Protein AF-0000000077459615 (afdb_homodimer)

Foldseek 3Di:
DWAWDQPPDPPARFGWTFGQPPVRHTHTDRCDDVSVVVVVVVVVVVVVVVNDDHDDPPPPDDDPPDPDPVVVVVVVVVCVVVLAQPWQEEEEFEALAQDDDVLLLVQLLQLLVVCLSNNHEYEYAQACHHSVVSNQVNNVVSPHAYEHEYEPVQPPCVRRNDGDHHYHYDHDPVVSLVVSVVPTQAYEYRYYDPSSVVSLVVVLVCVQQVLDWGAYEYQCAPNRCVVVLVVVVVCCVVPNDPPLSNLSYHYDNHSNVGSVVRSVDDRPDPNPDPNPPPVVVVPPPPPPPPPDD/DWAWDQPPDPPARFGWTFGQPPVRHTHTHRCDDVSVVVVVVVVVVVVVVVNDDHDDPPPPDDDPPDPDPVVVVVVVVCCVVVLAQPWQEEEEFEALAQDDDVLLLVQLLQLLVVCLSNNHEYEYAQACHHSVVSNQVNNVVSPHAYEHEYEPVQPPCVRRNDGDHHYHYDHDPVVSLVVSVVPTQAYEYRYYDPSSVVSLVVVLVCVQQVLDWGAYEYQCAPNRCVVVLVVVVVCCVVPNDPPLSNLSYHYDNHSNVGSVVRSVDDRPDPNPDPNPPPVVVVPPPPPPPPPDD

Structure (mmCIF, N/CA/C/O backbone):
data_AF-0000000077459615-model_v1
#
loop_
_entity.id
_entity.type
_entity.pdbx_description
1 polymer "Cytokinin riboside 5'-monophosphate phosphoribohydrolase"
#
loop_
_atom_site.group_PDB
_atom_site.id
_atom_site.type_symbol
_atom_site.label_atom_id
_atom_site.label_alt_id
_atom_site.label_comp_id
_atom_site.label_asym_id
_atom_site.label_entity_id
_atom_site.label_seq_id
_atom_site.pdbx_PDB_ins_code
_atom_site.Cartn_x
_atom_site.Cartn_y
_atom_site.Cartn_z
_atom_site.occupancy
_atom_site.B_iso_or_equiv
_atom_site.auth_seq_id
_atom_site.auth_comp_id
_atom_site.auth_asym_id
_atom_site.auth_atom_id
_atom_site.pdbx_PDB_model_num
ATOM 1 N N . MET A 1 1 ? 22.766 -2.957 -26.25 1 25.36 1 MET A N 1
ATOM 2 C CA . MET A 1 1 ? 22.641 -2.43 -27.594 1 25.36 1 MET A CA 1
ATOM 3 C C . MET A 1 1 ? 21.188 -2.314 -28.016 1 25.36 1 MET A C 1
ATOM 5 O O . MET A 1 1 ? 20.453 -3.305 -28.016 1 25.36 1 MET A O 1
ATOM 9 N N . CYS A 1 2 ? 20.562 -1.25 -27.516 1 27.12 2 CYS A N 1
ATOM 10 C CA . CYS A 1 2 ? 19.141 -1.036 -27.734 1 27.12 2 CYS A CA 1
ATOM 11 C C . CYS A 1 2 ? 18.859 -0.557 -29.156 1 27.12 2 CYS A C 1
ATOM 13 O O . CYS A 1 2 ? 19.5 0.385 -29.625 1 27.12 2 CYS A O 1
ATOM 15 N N . LEU A 1 3 ? 18.531 -1.575 -29.953 1 28.58 3 LEU A N 1
ATOM 16 C CA . LEU A 1 3 ? 18.156 -1.185 -31.297 1 28.58 3 LEU A CA 1
ATOM 17 C C . LEU A 1 3 ? 16.719 -0.682 -31.328 1 28.58 3 LEU A C 1
ATOM 19 O O . LEU A 1 3 ? 15.82 -1.307 -30.766 1 28.58 3 LEU A O 1
ATOM 23 N N . LEU A 1 4 ? 16.609 0.563 -31.406 1 30.27 4 LEU A N 1
ATOM 24 C CA . LEU A 1 4 ? 15.328 1.236 -31.531 1 30.27 4 LEU A CA 1
ATOM 25 C C . LEU A 1 4 ? 14.812 1.149 -32.969 1 30.27 4 LEU A C 1
ATOM 27 O O . LEU A 1 4 ? 15.555 1.437 -33.906 1 30.27 4 LEU A O 1
ATOM 31 N N . PHE A 1 5 ? 13.859 0.229 -33.031 1 29.45 5 PHE A N 1
ATOM 32 C CA . PHE A 1 5 ? 13.266 0.168 -34.375 1 29.45 5 PHE A CA 1
ATOM 33 C C . PHE A 1 5 ? 12.023 1.056 -34.438 1 29.45 5 PHE A C 1
ATOM 35 O O . PHE A 1 5 ? 11.172 1.014 -33.562 1 29.45 5 PHE A O 1
ATOM 42 N N . LEU A 1 6 ? 12.281 2.205 -34.969 1 30 6 LEU A N 1
ATOM 43 C CA . LEU A 1 6 ? 11.141 3.061 -35.281 1 30 6 LEU A CA 1
ATOM 44 C C . LEU A 1 6 ? 10.383 2.545 -36.5 1 30 6 LEU A C 1
ATOM 46 O O . LEU A 1 6 ? 10.961 2.391 -37.594 1 30 6 LEU A O 1
ATOM 50 N N . LEU A 1 7 ? 9.43 1.694 -36.125 1 28.67 7 LEU A N 1
ATOM 51 C CA . LEU A 1 7 ? 8.609 1.312 -37.281 1 28.67 7 LEU A CA 1
ATOM 52 C C . LEU A 1 7 ? 7.625 2.418 -37.625 1 28.67 7 LEU A C 1
ATOM 54 O O . LEU A 1 7 ? 6.914 2.926 -36.781 1 28.67 7 LEU A O 1
ATOM 58 N N . HIS A 1 8 ? 8.023 3.318 -38.531 1 30.02 8 HIS A N 1
ATOM 59 C CA . HIS A 1 8 ? 7.172 4.316 -39.156 1 30.02 8 HIS A CA 1
ATOM 60 C C . HIS A 1 8 ? 6.086 3.658 -40 1 30.02 8 HIS A C 1
ATOM 62 O O . HIS A 1 8 ? 6.383 3.035 -41.031 1 30.02 8 HIS A O 1
ATOM 68 N N . GLN A 1 9 ? 5.207 2.832 -39.375 1 28.41 9 GLN A N 1
ATOM 69 C CA . GLN A 1 9 ? 4.172 2.586 -40.375 1 28.41 9 GLN A CA 1
ATOM 70 C C . GLN A 1 9 ? 3.355 3.848 -40.625 1 28.41 9 GLN A C 1
ATOM 72 O O . GLN A 1 9 ? 3.322 4.762 -39.812 1 28.41 9 GLN A O 1
ATOM 77 N N . GLU A 1 10 ? 2.678 4.043 -41.75 1 36.69 10 GLU A N 1
ATOM 78 C CA . GLU A 1 10 ? 1.932 5.195 -42.25 1 36.69 10 GLU A CA 1
ATOM 79 C C . GLU A 1 10 ? 1.209 5.914 -41.125 1 36.69 10 GLU A C 1
ATOM 81 O O . GLU A 1 10 ? 1.231 7.145 -41.062 1 36.69 10 GLU A O 1
ATOM 86 N N . HIS A 1 11 ? -0.019 5.535 -40.656 1 37.09 11 HIS A N 1
ATOM 87 C CA . HIS A 1 11 ? -0.993 6.324 -39.906 1 37.09 11 HIS A CA 1
ATOM 88 C C . HIS A 1 11 ? -0.69 6.305 -38.406 1 37.09 11 HIS A C 1
ATOM 90 O O . HIS A 1 11 ? -1.256 7.094 -37.656 1 37.09 11 HIS A O 1
ATOM 96 N N . HIS A 1 12 ? -0.341 5.164 -37.781 1 33.78 12 HIS A N 1
ATOM 97 C CA . HIS A 1 12 ? -0.216 5.09 -36.344 1 33.78 12 HIS A CA 1
ATOM 98 C C . HIS A 1 12 ? 1.235 4.879 -35.906 1 33.78 12 HIS A C 1
ATOM 100 O O . HIS A 1 12 ? 1.925 4.02 -36.469 1 33.78 12 HIS A O 1
ATOM 106 N N . HIS A 1 13 ? 2.018 5.938 -35.625 1 31.97 13 HIS A N 1
ATOM 107 C CA . HIS A 1 13 ? 3.41 5.938 -35.188 1 31.97 13 HIS A CA 1
ATOM 108 C C . HIS A 1 13 ? 3.588 5.148 -33.906 1 31.97 13 HIS A C 1
ATOM 110 O O . HIS A 1 13 ? 2.953 5.453 -32.875 1 31.97 13 HIS A O 1
ATOM 116 N N . GLN A 1 14 ? 3.617 3.85 -34 1 33.97 14 GLN A N 1
ATOM 117 C CA . GLN A 1 14 ? 3.918 3.09 -32.781 1 33.97 14 GLN A CA 1
ATOM 118 C C . GLN A 1 14 ? 5.426 2.977 -32.562 1 33.97 14 GLN A C 1
ATOM 120 O O . GLN A 1 14 ? 6.176 2.732 -33.531 1 33.97 14 GLN A O 1
ATOM 125 N N . LEU A 1 15 ? 6.047 3.684 -31.766 1 34.78 15 LEU A N 1
ATOM 126 C CA . LEU A 1 15 ? 7.453 3.555 -31.391 1 34.78 15 LEU A CA 1
ATOM 127 C C . LEU A 1 15 ? 7.699 2.256 -30.641 1 34.78 15 LEU A C 1
ATOM 129 O O . LEU A 1 15 ? 7.047 1.992 -29.625 1 34.78 15 LEU A O 1
ATOM 133 N N . LEU A 1 16 ? 8.289 1.343 -31.391 1 34.25 16 LEU A N 1
ATOM 134 C CA . LEU A 1 16 ? 8.758 0.092 -30.812 1 34.25 16 LEU A CA 1
ATOM 135 C C . LEU A 1 16 ? 10.227 0.188 -30.422 1 34.25 16 LEU A C 1
ATOM 137 O O . LEU A 1 16 ? 11.062 0.61 -31.234 1 34.25 16 LEU A O 1
ATOM 141 N N . ILE A 1 17 ? 10.547 0.261 -29.297 1 37.81 17 ILE A N 1
ATOM 142 C CA . ILE A 1 17 ? 11.93 0.19 -28.828 1 37.81 17 ILE A CA 1
ATOM 143 C C . ILE A 1 17 ? 12.359 -1.271 -28.703 1 37.81 17 ILE A C 1
ATOM 145 O O . ILE A 1 17 ? 11.727 -2.047 -27.969 1 37.81 17 ILE A O 1
ATOM 149 N N . VAL A 1 18 ? 13.141 -1.735 -29.672 1 37.69 18 VAL A N 1
ATOM 150 C CA . VAL A 1 18 ? 13.719 -3.076 -29.641 1 37.69 18 VAL A CA 1
ATOM 151 C C . VAL A 1 18 ? 15.086 -3.039 -28.969 1 37.69 18 VAL A C 1
ATOM 153 O O . VAL A 1 18 ? 15.93 -2.199 -29.312 1 37.69 18 VAL A O 1
ATOM 156 N N . TYR A 1 19 ? 15.195 -3.471 -27.812 1 35.59 19 TYR A N 1
ATOM 157 C CA . TYR A 1 19 ? 16.5 -3.508 -27.156 1 35.59 19 TYR A CA 1
ATOM 158 C C . TYR A 1 19 ? 17 -4.941 -27.016 1 35.59 19 TYR A C 1
ATOM 160 O O . TYR A 1 19 ? 16.203 -5.883 -26.984 1 35.59 19 TYR A O 1
ATOM 168 N N . ARG A 1 20 ? 18.219 -5.121 -27.422 1 36.84 20 ARG A N 1
ATOM 169 C CA . ARG A 1 20 ? 18.938 -6.371 -27.172 1 36.84 20 ARG A CA 1
ATOM 170 C C . ARG A 1 20 ? 19.391 -6.465 -25.719 1 36.84 20 ARG A C 1
ATOM 172 O O . ARG A 1 20 ? 20.062 -5.566 -25.219 1 36.84 20 ARG A O 1
ATOM 179 N N . ASN A 1 21 ? 18.797 -7.383 -24.969 1 33.22 21 ASN A N 1
ATOM 180 C CA . ASN A 1 21 ? 19.219 -7.543 -23.578 1 33.22 21 ASN A CA 1
ATOM 181 C C . ASN A 1 21 ? 20.578 -8.219 -23.484 1 33.22 21 ASN A C 1
ATOM 183 O O . ASN A 1 21 ? 21.125 -8.664 -24.484 1 33.22 21 ASN A O 1
ATOM 187 N N . SER A 1 22 ? 21.078 -8.094 -22.312 1 36.94 22 SER A N 1
ATOM 188 C CA . SER A 1 22 ? 22.406 -8.672 -22.109 1 36.94 22 SER A CA 1
ATOM 189 C C . SER A 1 22 ? 22.484 -10.078 -22.688 1 36.94 22 SER A C 1
ATOM 191 O O . SER A 1 22 ? 23.578 -10.586 -22.953 1 36.94 22 SER A O 1
ATOM 193 N N . CYS A 1 23 ? 21.344 -10.648 -22.828 1 36.72 23 CYS A N 1
ATOM 194 C CA . CYS A 1 23 ? 21.391 -12.023 -23.312 1 36.72 23 CYS A CA 1
ATOM 195 C C . CYS A 1 23 ? 21.312 -12.078 -24.828 1 36.72 23 CYS A C 1
ATOM 197 O O . CYS A 1 23 ? 21.219 -13.156 -25.422 1 36.72 23 CYS A O 1
ATOM 199 N N . GLY A 1 24 ? 21.391 -11.047 -25.547 1 37.81 24 GLY A N 1
ATOM 200 C CA . GLY A 1 24 ? 21.484 -11.039 -27 1 37.81 24 GLY A CA 1
ATOM 201 C C . GLY A 1 24 ? 20.125 -11.078 -27.672 1 37.81 24 GLY A C 1
ATOM 202 O O . GLY A 1 24 ? 20.047 -11.227 -28.891 1 37.81 24 GLY A O 1
ATOM 203 N N . VAL A 1 25 ? 18.984 -11.273 -26.875 1 33.25 25 VAL A N 1
ATOM 204 C CA . VAL A 1 25 ? 17.672 -11.383 -27.469 1 33.25 25 VAL A CA 1
ATOM 205 C C . VAL A 1 25 ? 17.078 -9.992 -27.672 1 33.25 25 VAL A C 1
ATOM 207 O O . VAL A 1 25 ? 17.188 -9.125 -26.812 1 33.25 25 VAL A O 1
ATOM 210 N N . PHE A 1 26 ? 16.609 -9.656 -28.859 1 33.91 26 PHE A N 1
ATOM 211 C CA . PHE A 1 26 ? 16.016 -8.383 -29.25 1 33.91 26 PHE A CA 1
ATOM 212 C C . PHE A 1 26 ? 14.586 -8.273 -28.75 1 33.91 26 PHE A C 1
ATOM 214 O O . PHE A 1 26 ? 13.805 -9.227 -28.891 1 33.91 26 PHE A O 1
ATOM 221 N N . ALA A 1 27 ? 14.219 -7.621 -27.641 1 33.69 27 ALA A N 1
ATOM 222 C CA . ALA A 1 27 ? 12.844 -7.375 -27.203 1 33.69 27 ALA A CA 1
ATOM 223 C C . ALA A 1 27 ? 12.359 -6.008 -27.656 1 33.69 27 ALA A C 1
ATOM 225 O O . ALA A 1 27 ? 13.156 -5.082 -27.828 1 33.69 27 ALA A O 1
ATOM 226 N N . ALA A 1 28 ? 11.242 -5.918 -28.391 1 34.81 28 ALA A N 1
ATOM 227 C CA . ALA A 1 28 ? 10.633 -4.688 -28.891 1 34.81 28 ALA A CA 1
ATOM 228 C C . ALA A 1 28 ? 9.523 -4.211 -27.953 1 34.81 28 ALA A C 1
ATOM 230 O O . ALA A 1 28 ? 8.719 -5.016 -27.469 1 34.81 28 ALA A O 1
ATOM 231 N N . VAL A 1 29 ? 9.734 -3.143 -27.234 1 33.75 29 VAL A N 1
ATOM 232 C CA . VAL A 1 29 ? 8.688 -2.582 -26.375 1 33.75 29 VAL A CA 1
ATOM 233 C C . VAL A 1 29 ? 7.988 -1.439 -27.109 1 33.75 29 VAL A C 1
ATOM 235 O O . VAL A 1 29 ? 8.641 -0.593 -27.734 1 33.75 29 VAL A O 1
ATOM 238 N N . ASP A 1 30 ? 6.773 -1.504 -27.281 1 38.06 30 ASP A N 1
ATOM 239 C CA . ASP A 1 30 ? 5.914 -0.45 -27.797 1 38.06 30 ASP A CA 1
ATOM 240 C C . ASP A 1 30 ? 5.703 0.656 -26.766 1 38.06 30 ASP A C 1
ATOM 242 O O . ASP A 1 30 ? 5.191 0.406 -25.672 1 38.06 30 ASP A O 1
ATOM 246 N N . CYS A 1 31 ? 6.594 1.674 -26.828 1 37.09 31 CYS A N 1
ATOM 247 C CA . CYS A 1 31 ? 6.559 2.723 -25.812 1 37.09 31 CYS A CA 1
ATOM 248 C C . CYS A 1 31 ? 5.426 3.707 -26.078 1 37.09 31 CYS A C 1
ATOM 250 O O . CYS A 1 31 ? 5.363 4.77 -25.469 1 37.09 31 CYS A O 1
ATOM 252 N N . GLY A 1 32 ? 4.379 3.297 -26.5 1 37.31 32 GLY A N 1
ATOM 253 C CA . GLY A 1 32 ? 3.242 4.172 -26.734 1 37.31 32 GLY A CA 1
ATOM 254 C C . GLY A 1 32 ? 3.639 5.543 -27.25 1 37.31 32 GLY A C 1
ATOM 255 O O . GLY A 1 32 ? 4.812 5.914 -27.203 1 37.31 32 GLY A O 1
ATOM 256 N N . GLU A 1 33 ? 2.68 6.305 -27.828 1 39.38 33 GLU A N 1
ATOM 257 C CA . GLU A 1 33 ? 2.865 7.535 -28.594 1 39.38 33 GLU A CA 1
ATOM 258 C C . GLU A 1 33 ? 3.477 8.633 -27.734 1 39.38 33 GLU A C 1
ATOM 260 O O . GLU A 1 33 ? 4.371 9.359 -28.172 1 39.38 33 GLU A O 1
ATOM 265 N N . VAL A 1 34 ? 2.891 8.797 -26.641 1 36.78 34 VAL A N 1
ATOM 266 C CA . VAL A 1 34 ? 3.258 9.969 -25.859 1 36.78 34 VAL A CA 1
ATOM 267 C C . VAL A 1 34 ? 4.668 9.797 -25.297 1 36.78 34 VAL A C 1
ATOM 269 O O . VAL A 1 34 ? 5.477 10.727 -25.328 1 36.78 34 VAL A O 1
ATOM 272 N N . ALA A 1 35 ? 4.965 8.609 -24.812 1 34.38 35 ALA A N 1
ATOM 273 C CA . ALA A 1 35 ? 6.305 8.352 -24.297 1 34.38 35 ALA A CA 1
ATOM 274 C C . ALA A 1 35 ? 7.348 8.438 -25.406 1 34.38 35 ALA A C 1
ATOM 276 O O . ALA A 1 35 ? 8.477 8.883 -25.172 1 34.38 35 ALA A O 1
ATOM 277 N N . ALA A 1 36 ? 6.91 8.266 -26.578 1 34.94 36 ALA A N 1
ATOM 278 C CA . ALA A 1 36 ? 7.809 8.297 -27.719 1 34.94 36 ALA A CA 1
ATOM 279 C C . ALA A 1 36 ? 8.383 9.695 -27.938 1 34.94 36 ALA A C 1
ATOM 281 O O . ALA A 1 36 ? 9.57 9.852 -28.234 1 34.94 36 ALA A O 1
ATOM 282 N N . ARG A 1 37 ? 7.57 10.617 -27.609 1 37.97 37 ARG A N 1
ATOM 283 C CA . ARG A 1 37 ? 8.023 11.977 -27.906 1 37.97 37 ARG A CA 1
ATOM 284 C C . ARG A 1 37 ? 9.117 12.414 -26.938 1 37.97 37 ARG A C 1
ATOM 286 O O . ARG A 1 37 ? 10.102 13.031 -27.359 1 37.97 37 ARG A O 1
ATOM 293 N N . HIS A 1 38 ? 8.789 12.195 -25.656 1 35.91 38 HIS A N 1
ATOM 294 C CA . HIS A 1 38 ? 9.742 12.688 -24.672 1 35.91 38 HIS A CA 1
ATOM 295 C C . HIS A 1 38 ? 11.078 11.953 -24.781 1 35.91 38 HIS A C 1
ATOM 297 O O . HIS A 1 38 ? 12.141 12.57 -24.688 1 35.91 38 HIS A O 1
ATOM 303 N N . TYR A 1 39 ? 10.914 10.641 -25.094 1 36.03 39 TYR A N 1
ATOM 304 C CA . TYR A 1 39 ? 12.148 9.875 -25.219 1 36.03 39 TYR A CA 1
ATOM 305 C C . TYR A 1 39 ? 12.906 10.266 -26.484 1 36.03 39 TYR A C 1
ATOM 307 O O . TYR A 1 39 ? 14.141 10.234 -26.5 1 36.03 39 TYR A O 1
ATOM 315 N N . LEU A 1 40 ? 12.133 10.836 -27.375 1 38.28 40 LEU A N 1
ATOM 316 C CA . LEU A 1 40 ? 12.805 11.258 -28.609 1 38.28 40 LEU A CA 1
ATOM 317 C C . LEU A 1 40 ? 13.797 12.375 -28.328 1 38.28 40 LEU A C 1
ATOM 319 O O . LEU A 1 40 ? 14.914 12.367 -28.844 1 38.28 40 LEU A O 1
ATOM 323 N N . THR A 1 41 ? 13.328 13.219 -27.469 1 40.38 41 THR A N 1
ATOM 324 C CA . THR A 1 41 ? 14.211 14.352 -27.25 1 40.38 41 THR A CA 1
ATOM 325 C C . THR A 1 41 ? 15.5 13.906 -26.547 1 40.38 41 THR A C 1
ATOM 327 O O . THR A 1 41 ? 16.594 14.352 -26.906 1 40.38 41 THR A O 1
ATOM 330 N N . HIS A 1 42 ? 15.273 13 -25.609 1 37.19 42 HIS A N 1
ATOM 331 C CA . HIS A 1 42 ? 16.453 12.531 -24.891 1 37.19 42 HIS A CA 1
ATOM 332 C C . HIS A 1 42 ? 17.328 11.664 -25.781 1 37.19 42 HIS A C 1
ATOM 334 O O . HIS A 1 42 ? 18.562 11.742 -25.719 1 37.19 42 HIS A O 1
ATOM 340 N N . LEU A 1 43 ? 16.672 10.953 -26.625 1 36.91 43 LEU A N 1
ATOM 341 C CA . LEU A 1 43 ? 17.391 10.094 -27.562 1 36.91 43 LEU A CA 1
ATOM 342 C C . LEU A 1 43 ? 18.141 10.93 -28.594 1 36.91 43 LEU A C 1
ATOM 344 O O . LEU A 1 43 ? 19.281 10.617 -28.938 1 36.91 43 LEU A O 1
ATOM 348 N N . LEU A 1 44 ? 17.516 11.969 -28.969 1 42.62 44 LEU A N 1
ATOM 349 C CA . LEU A 1 44 ? 18.188 12.875 -29.891 1 42.62 44 LEU A CA 1
ATOM 350 C C . LEU A 1 44 ? 19.453 13.453 -29.25 1 42.62 44 LEU A C 1
ATOM 352 O O . LEU A 1 44 ? 20.484 13.57 -29.922 1 42.62 44 LEU A O 1
ATOM 356 N N . TRP A 1 45 ? 19.312 13.703 -27.938 1 41.69 45 TRP A N 1
ATOM 357 C CA . TRP A 1 45 ? 20.484 14.242 -27.234 1 41.69 45 TRP A CA 1
ATOM 358 C C . TRP A 1 45 ? 21.594 13.195 -27.141 1 41.69 45 TRP A C 1
ATOM 360 O O . TRP A 1 45 ? 22.766 13.5 -27.375 1 41.69 45 TRP A O 1
ATOM 370 N N . GLN A 1 46 ? 21.188 11.906 -26.922 1 37.22 46 GLN A N 1
ATOM 371 C CA . GLN A 1 46 ? 22.188 10.852 -26.828 1 37.22 46 GLN A CA 1
ATOM 372 C C . GLN A 1 46 ? 22.75 10.516 -28.203 1 37.22 46 GLN A C 1
ATOM 374 O O . GLN A 1 46 ? 23.938 10.18 -28.328 1 37.22 46 GLN A O 1
ATOM 379 N N . TRP A 1 47 ? 21.953 10.688 -29.234 1 43.12 47 TRP A N 1
ATOM 380 C CA . TRP A 1 47 ? 22.375 10.508 -30.609 1 43.12 47 TRP A CA 1
ATOM 381 C C . TRP A 1 47 ? 23.453 11.531 -30.984 1 43.12 47 TRP A C 1
ATOM 383 O O . TRP A 1 47 ? 24.453 11.18 -31.609 1 43.12 47 TRP A O 1
ATOM 393 N N . GLN A 1 48 ? 23.188 12.695 -30.516 1 46.44 48 GLN A N 1
ATOM 394 C CA . GLN A 1 48 ? 24.172 13.734 -30.781 1 46.44 48 GLN A CA 1
ATOM 395 C C . GLN A 1 48 ? 25.5 13.43 -30.109 1 46.44 48 GLN A C 1
ATOM 397 O O . GLN A 1 48 ? 26.562 13.805 -30.609 1 46.44 48 GLN A O 1
ATOM 402 N N . LEU A 1 49 ? 25.297 12.648 -28.922 1 44.88 49 LEU A N 1
ATOM 403 C CA . LEU A 1 49 ? 26.531 12.375 -28.188 1 44.88 49 LEU A CA 1
ATOM 404 C C . LEU A 1 49 ? 27.203 11.102 -28.703 1 44.88 49 LEU A C 1
ATOM 406 O O . LEU A 1 49 ? 28.203 10.656 -28.156 1 44.88 49 LEU A O 1
ATOM 410 N N . GLY A 1 50 ? 26.719 10.383 -29.828 1 39.56 50 GLY A N 1
ATOM 411 C CA . GLY A 1 50 ? 27.359 9.273 -30.516 1 39.56 50 GLY A CA 1
ATOM 412 C C . GLY A 1 50 ? 27.047 7.922 -29.906 1 39.56 50 GLY A C 1
ATOM 413 O O . GLY A 1 50 ? 27.75 6.945 -30.141 1 39.56 50 GLY A O 1
ATOM 414 N N . ARG A 1 51 ? 26.203 7.836 -28.938 1 37.25 51 ARG A N 1
ATOM 415 C CA . ARG A 1 51 ? 26.031 6.613 -28.156 1 37.25 51 ARG A CA 1
ATOM 416 C C . ARG A 1 51 ? 24.875 5.777 -28.688 1 37.25 51 ARG A C 1
ATOM 418 O O . ARG A 1 51 ? 24.609 4.68 -28.203 1 37.25 51 ARG A O 1
ATOM 425 N N . VAL A 1 52 ? 24.031 6.25 -29.562 1 34.44 52 VAL A N 1
ATOM 426 C CA . VAL A 1 52 ? 22.938 5.504 -30.172 1 34.44 52 VAL A CA 1
ATOM 427 C C . VAL A 1 52 ? 23.109 5.488 -31.688 1 34.44 52 VAL A C 1
ATOM 429 O O . VAL A 1 52 ? 23.484 6.5 -32.281 1 34.44 52 VAL A O 1
ATOM 432 N N . TRP A 1 53 ? 23.375 4.215 -32.281 1 29.59 53 TRP A N 1
ATOM 433 C CA . TRP A 1 53 ? 23.531 4.059 -33.75 1 29.59 53 TRP A CA 1
ATOM 434 C C . TRP A 1 53 ? 22.203 3.713 -34.375 1 29.59 53 TRP A C 1
ATOM 436 O O . TRP A 1 53 ? 21.375 3.002 -33.812 1 29.59 53 TRP A O 1
ATOM 446 N N . LEU A 1 54 ? 21.703 4.52 -35.188 1 29.34 54 LEU A N 1
ATOM 447 C CA . LEU A 1 54 ? 20.5 4.367 -36 1 29.34 54 LEU A CA 1
ATOM 448 C C . LEU A 1 54 ? 20.734 3.389 -37.125 1 29.34 54 LEU A C 1
ATOM 450 O O . LEU A 1 54 ? 21.688 3.535 -37.906 1 29.34 54 LEU A O 1
ATOM 454 N N . LEU A 1 55 ? 20.5 2.076 -36.875 1 28.14 55 LEU A N 1
ATOM 455 C CA . LEU A 1 55 ? 20.641 1.173 -38.031 1 28.14 55 LEU A CA 1
ATOM 456 C C . LEU A 1 55 ? 19.438 1.287 -38.938 1 28.14 55 LEU A C 1
ATOM 458 O O . LEU A 1 55 ? 18.328 1.569 -38.5 1 28.14 55 LEU A O 1
ATOM 462 N N . PRO A 1 56 ? 19.703 1.413 -40.219 1 26.3 56 PRO A N 1
ATOM 463 C CA . PRO A 1 56 ? 18.719 1.526 -41.281 1 26.3 56 PRO A CA 1
ATOM 464 C C . PRO A 1 56 ? 17.797 0.314 -41.375 1 26.3 56 PRO A C 1
ATOM 466 O O . PRO A 1 56 ? 18.156 -0.773 -40.938 1 26.3 56 PRO A O 1
ATOM 469 N N . ALA A 1 57 ? 16.531 0.428 -41.625 1 26.61 57 ALA A N 1
ATOM 470 C CA . ALA A 1 57 ? 15.336 -0.4 -41.781 1 26.61 57 ALA A CA 1
ATOM 471 C C . ALA A 1 57 ? 15.57 -1.519 -42.781 1 26.61 57 ALA A C 1
ATOM 473 O O . ALA A 1 57 ? 14.664 -2.312 -43.062 1 26.61 57 ALA A O 1
ATOM 474 N N . ASP A 1 58 ? 16.594 -1.68 -43.531 1 26.36 58 ASP A N 1
ATOM 475 C CA . ASP A 1 58 ? 16.484 -2.656 -44.594 1 26.36 58 ASP A CA 1
ATOM 476 C C . ASP A 1 58 ? 16.578 -4.082 -44.062 1 26.36 58 ASP A C 1
ATOM 478 O O . ASP A 1 58 ? 17.547 -4.789 -44.312 1 26.36 58 ASP A O 1
ATOM 482 N N . ILE A 1 59 ? 16.219 -4.465 -42.844 1 23.94 59 ILE A N 1
ATOM 483 C CA . ILE A 1 59 ? 16.406 -5.855 -42.438 1 23.94 59 ILE A CA 1
ATOM 484 C C . ILE A 1 59 ? 15.43 -6.75 -43.188 1 23.94 59 ILE A C 1
ATOM 486 O O . ILE A 1 59 ? 14.273 -6.883 -42.781 1 23.94 59 ILE A O 1
ATOM 490 N N . LYS A 1 60 ? 15.273 -6.582 -44.562 1 24.86 60 LYS A N 1
ATOM 491 C CA . LYS A 1 60 ? 14.438 -7.488 -45.375 1 24.86 60 LYS A CA 1
ATOM 492 C C . LYS A 1 60 ? 14.719 -8.945 -45 1 24.86 60 LYS A C 1
ATOM 494 O O . LYS A 1 60 ? 13.789 -9.711 -44.719 1 24.86 60 LYS A O 1
ATOM 499 N N . GLU A 1 61 ? 15.445 -9.789 -45.812 1 23.52 61 GLU A N 1
ATOM 500 C CA . GLU A 1 61 ? 15.43 -11.156 -46.344 1 23.52 61 GLU A CA 1
ATOM 501 C C . GLU A 1 61 ? 16.141 -12.109 -45.375 1 23.52 61 GLU A C 1
ATOM 503 O O . GLU A 1 61 ? 16.359 -13.273 -45.688 1 23.52 61 GLU A O 1
ATOM 508 N N . ALA A 1 62 ? 16.891 -11.758 -44.344 1 21.61 62 ALA A N 1
ATOM 509 C CA . ALA A 1 62 ? 17.875 -12.805 -44.031 1 21.61 62 ALA A CA 1
ATOM 510 C C . ALA A 1 62 ? 17.188 -14.125 -43.719 1 21.61 62 ALA A C 1
ATOM 512 O O . ALA A 1 62 ? 15.984 -14.156 -43.438 1 21.61 62 ALA A O 1
ATOM 513 N N . GLY A 1 63 ? 17.938 -15.156 -42.875 1 22.59 63 GLY A N 1
ATOM 514 C CA . GLY A 1 63 ? 18.297 -16.562 -42.812 1 22.59 63 GLY A CA 1
ATOM 515 C C . GLY A 1 63 ? 17.188 -17.453 -42.312 1 22.59 63 GLY A C 1
ATOM 516 O O . GLY A 1 63 ? 16.891 -17.453 -41.094 1 22.59 63 GLY A O 1
ATOM 517 N N . ARG A 1 64 ? 16.125 -17.641 -43.094 1 26.52 64 ARG A N 1
ATOM 518 C CA . ARG A 1 64 ? 15.164 -18.719 -42.875 1 26.52 64 ARG A CA 1
ATOM 519 C C . ARG A 1 64 ? 15.875 -20.062 -42.781 1 26.52 64 ARG A C 1
ATOM 521 O O . ARG A 1 64 ? 15.719 -20.922 -43.656 1 26.52 64 ARG A O 1
ATOM 528 N N . GLU A 1 65 ? 17.234 -20.172 -42.688 1 25.05 65 GLU A N 1
ATOM 529 C CA . GLU A 1 65 ? 17.625 -21.578 -42.812 1 25.05 65 GLU A CA 1
ATOM 530 C C . GLU A 1 65 ? 16.859 -22.469 -41.844 1 25.05 65 GLU A C 1
ATOM 532 O O . GLU A 1 65 ? 16.406 -22 -40.781 1 25.05 65 GLU A O 1
ATOM 537 N N . LYS A 1 66 ? 16.734 -23.828 -42.312 1 28.02 66 LYS A N 1
ATOM 538 C CA . LYS A 1 66 ? 16.094 -25.062 -41.875 1 28.02 66 LYS A CA 1
ATOM 539 C C . LYS A 1 66 ? 16.562 -25.484 -40.5 1 28.02 66 LYS A C 1
ATOM 541 O O . LYS A 1 66 ? 17.688 -25.953 -40.344 1 28.02 66 LYS A O 1
ATOM 546 N N . GLN A 1 67 ? 16.562 -24.672 -39.438 1 25.31 67 GLN A N 1
ATOM 547 C CA . GLN A 1 67 ? 16.938 -25.172 -38.125 1 25.31 67 GLN A CA 1
ATOM 548 C C . GLN A 1 67 ? 16.266 -26.516 -37.844 1 25.31 67 GLN A C 1
ATOM 550 O O . GLN A 1 67 ? 15.031 -26.625 -37.906 1 25.31 67 GLN A O 1
ATOM 555 N N . SER A 1 68 ? 16.984 -27.719 -38.125 1 29.69 68 SER A N 1
ATOM 556 C CA . SER A 1 68 ? 16.656 -29.141 -38.031 1 29.69 68 SER A CA 1
ATOM 557 C C . SER A 1 68 ? 15.898 -29.438 -36.75 1 29.69 68 SER A C 1
ATOM 559 O O . SER A 1 68 ? 16.031 -28.703 -35.75 1 29.69 68 SER A O 1
ATOM 561 N N . SER A 1 69 ? 14.93 -30.453 -36.875 1 35.59 69 SER A N 1
ATOM 562 C CA . SER A 1 69 ? 13.961 -31.062 -35.969 1 35.59 69 SER A CA 1
ATOM 563 C C . SER A 1 69 ? 14.617 -31.484 -34.656 1 35.59 69 SER A C 1
ATOM 565 O O . SER A 1 69 ? 13.992 -31.406 -33.594 1 35.59 69 SER A O 1
ATOM 567 N N . ASP A 1 70 ? 15.898 -32.062 -34.844 1 35.25 70 ASP A N 1
ATOM 568 C CA . ASP A 1 70 ? 16.547 -32.625 -33.688 1 35.25 70 ASP A CA 1
ATOM 569 C C . ASP A 1 70 ? 16.922 -31.562 -32.656 1 35.25 70 ASP A C 1
ATOM 571 O O . ASP A 1 70 ? 17.094 -31.859 -31.484 1 35.25 70 ASP A O 1
ATOM 575 N N . CYS A 1 71 ? 17.375 -30.344 -33.188 1 30.38 71 CYS A N 1
ATOM 576 C CA . CYS A 1 71 ? 17.75 -29.312 -32.25 1 30.38 71 CYS A CA 1
ATOM 577 C C . CYS A 1 71 ? 16.531 -28.781 -31.5 1 30.38 71 CYS A C 1
ATOM 579 O O . CYS A 1 71 ? 16.656 -28.156 -30.438 1 30.38 71 CYS A O 1
ATOM 581 N N . GLU A 1 72 ? 15.359 -28.75 -32.188 1 34.84 72 GLU A N 1
ATOM 582 C CA . GLU A 1 72 ? 14.172 -28.359 -31.422 1 34.84 72 GLU A CA 1
ATOM 583 C C . GLU A 1 72 ? 13.859 -29.375 -30.328 1 34.84 72 GLU A C 1
ATOM 585 O O . GLU A 1 72 ? 13.43 -29 -29.234 1 34.84 72 GLU A O 1
ATOM 590 N N . GLU A 1 73 ? 14.039 -30.688 -30.641 1 37.28 73 GLU A N 1
ATOM 591 C CA . GLU A 1 73 ? 13.75 -31.703 -29.625 1 37.28 73 GLU A CA 1
ATOM 592 C C . GLU A 1 73 ? 14.742 -31.625 -28.469 1 37.28 73 GLU A C 1
ATOM 594 O O . GLU A 1 73 ? 14.367 -31.781 -27.312 1 37.28 73 GLU A O 1
ATOM 599 N N . LYS A 1 74 ? 16.062 -31.547 -28.734 1 37.62 74 LYS A N 1
ATOM 600 C CA . LYS A 1 74 ? 17.016 -31.391 -27.625 1 37.62 74 LYS A CA 1
ATOM 601 C C . LYS A 1 74 ? 16.812 -30.062 -26.906 1 37.62 74 LYS A C 1
ATOM 603 O O . LYS A 1 74 ? 17.172 -29.938 -25.734 1 37.62 74 LYS A O 1
ATOM 608 N N . LEU A 1 75 ? 16.5 -29.047 -27.672 1 34.75 75 LEU A N 1
ATOM 609 C CA . LEU A 1 75 ? 16.188 -27.812 -26.969 1 34.75 75 LEU A CA 1
ATOM 610 C C . LEU A 1 75 ? 14.922 -27.969 -26.125 1 34.75 75 LEU A C 1
ATOM 612 O O . LEU A 1 75 ? 14.836 -27.438 -25.031 1 34.75 75 LEU A O 1
ATOM 616 N N . MET A 1 76 ? 13.906 -28.703 -26.656 1 35.44 76 MET A N 1
ATOM 617 C CA . MET A 1 76 ? 12.75 -29 -25.812 1 35.44 76 MET A CA 1
ATOM 618 C C . MET A 1 76 ? 13.148 -29.906 -24.641 1 35.44 76 MET A C 1
ATOM 620 O O . MET A 1 76 ? 12.625 -29.781 -23.547 1 35.44 76 MET A O 1
ATOM 624 N N . GLU A 1 77 ? 13.906 -31 -24.844 1 37.38 77 GLU A N 1
ATOM 625 C CA . GLU A 1 77 ? 14.352 -31.859 -23.75 1 37.38 77 GLU A CA 1
ATOM 626 C C . GLU A 1 77 ? 15.258 -31.094 -22.781 1 37.38 77 GLU A C 1
ATOM 628 O O . GLU A 1 77 ? 15.195 -31.297 -21.562 1 37.38 77 GLU A O 1
ATOM 633 N N . LYS A 1 78 ? 16.375 -30.484 -23.203 1 35.62 78 LYS A N 1
ATOM 634 C CA . LYS A 1 78 ? 17.156 -29.625 -22.312 1 35.62 78 LYS A CA 1
ATOM 635 C C . LYS A 1 78 ? 16.312 -28.5 -21.734 1 35.62 78 LYS A C 1
ATOM 637 O O . LYS A 1 78 ? 16.641 -27.938 -20.688 1 35.62 78 LYS A O 1
ATOM 642 N N . GLN A 1 79 ? 15.367 -27.938 -22.359 1 36.5 79 GLN A N 1
ATOM 643 C CA . GLN A 1 79 ? 14.383 -27.047 -21.75 1 36.5 79 GLN A CA 1
ATOM 644 C C . GLN A 1 79 ? 13.57 -27.781 -20.688 1 36.5 79 GLN A C 1
ATOM 646 O O . GLN A 1 79 ? 13.148 -27.188 -19.688 1 36.5 79 GLN A O 1
ATOM 651 N N . GLU A 1 80 ? 13.133 -28.984 -20.938 1 37.75 80 GLU A N 1
ATOM 652 C CA . GLU A 1 80 ? 12.469 -29.766 -19.906 1 37.75 80 GLU A CA 1
ATOM 653 C C . GLU A 1 80 ? 13.406 -30.047 -18.734 1 37.75 80 GLU A C 1
ATOM 655 O O . GLU A 1 80 ? 12.969 -30.094 -17.578 1 37.75 80 GLU A O 1
ATOM 660 N N . GLU A 1 81 ? 14.602 -30.625 -18.938 1 38.19 81 GLU A N 1
ATOM 661 C CA . GLU A 1 81 ? 15.547 -30.859 -17.859 1 38.19 81 GLU A CA 1
ATOM 662 C C . GLU A 1 81 ? 15.93 -29.547 -17.156 1 38.19 81 GLU A C 1
ATOM 664 O O . GLU A 1 81 ? 16.281 -29.547 -15.977 1 38.19 81 GLU A O 1
ATOM 669 N N . MET A 1 82 ? 16.344 -28.531 -17.891 1 41.03 82 MET A N 1
ATOM 670 C CA . MET A 1 82 ? 16.547 -27.172 -17.391 1 41.03 82 MET A CA 1
ATOM 671 C C . MET A 1 82 ? 15.234 -26.594 -16.875 1 41.03 82 MET A C 1
ATOM 673 O O . MET A 1 82 ? 15.117 -25.375 -16.719 1 41.03 82 MET A O 1
ATOM 677 N N . SER A 1 83 ? 14.156 -27.156 -16.969 1 50 83 SER A N 1
ATOM 678 C CA . SER A 1 83 ? 12.734 -26.922 -16.734 1 50 83 SER A CA 1
ATOM 679 C C . SER A 1 83 ? 12.477 -26.453 -15.305 1 50 83 SER A C 1
ATOM 681 O O . SER A 1 83 ? 11.336 -26.141 -14.938 1 50 83 SER A O 1
ATOM 683 N N . GLY A 1 84 ? 13.227 -26.672 -14.539 1 73.75 84 GLY A N 1
ATOM 684 C CA . GLY A 1 84 ? 12.961 -26.375 -13.141 1 73.75 84 GLY A CA 1
ATOM 685 C C . GLY A 1 84 ? 12.938 -24.891 -12.844 1 73.75 84 GLY A C 1
ATOM 686 O O . GLY A 1 84 ? 13.844 -24.156 -13.25 1 73.75 84 GLY A O 1
ATOM 687 N N . SER A 1 85 ? 11.812 -24.391 -12.711 1 87.81 85 SER A N 1
ATOM 688 C CA . SER A 1 85 ? 11.664 -23 -12.289 1 87.81 85 SER A CA 1
ATOM 689 C C . SER A 1 85 ? 12.648 -22.641 -11.18 1 87.81 85 SER A C 1
ATOM 691 O O . SER A 1 85 ? 12.969 -23.484 -10.336 1 87.81 85 SER A O 1
ATOM 693 N N . ARG A 1 86 ? 13.312 -21.516 -11.328 1 93.31 86 ARG A N 1
ATOM 694 C CA . ARG A 1 86 ? 14.18 -21.078 -10.234 1 93.31 86 ARG A CA 1
ATOM 695 C C . ARG A 1 86 ? 13.375 -20.812 -8.969 1 93.31 86 ARG A C 1
ATOM 697 O O . ARG A 1 86 ? 13.938 -20.641 -7.891 1 93.31 86 ARG A O 1
ATOM 704 N N . PHE A 1 87 ? 12.039 -20.859 -9.109 1 97.44 87 PHE A N 1
ATOM 705 C CA . PHE A 1 87 ? 11.188 -20.609 -7.957 1 97.44 87 PHE A CA 1
ATOM 706 C C . PHE A 1 87 ? 10.633 -21.922 -7.398 1 97.44 87 PHE A C 1
ATOM 708 O O . PHE A 1 87 ? 10.133 -22.766 -8.148 1 97.44 87 PHE A O 1
ATOM 715 N N . LYS A 1 88 ? 10.75 -22.047 -6.148 1 98.12 88 LYS A N 1
ATOM 716 C CA . LYS A 1 88 ? 10.078 -23.156 -5.48 1 98.12 88 LYS A CA 1
ATOM 717 C C . LYS A 1 88 ? 8.664 -22.766 -5.062 1 98.12 88 LYS A C 1
ATOM 719 O O . LYS A 1 88 ? 7.73 -23.562 -5.176 1 98.12 88 LYS A O 1
ATOM 724 N N . ARG A 1 89 ? 8.523 -21.516 -4.539 1 98.75 89 ARG A N 1
ATOM 725 C CA . ARG A 1 89 ? 7.238 -21 -4.078 1 98.75 89 ARG A CA 1
ATOM 726 C C . ARG A 1 89 ? 7.023 -19.562 -4.555 1 98.75 89 ARG A C 1
ATOM 728 O O . ARG A 1 89 ? 7.938 -18.734 -4.496 1 98.75 89 ARG A O 1
ATOM 735 N N . LEU A 1 90 ? 5.844 -19.312 -5.004 1 98.81 90 LEU A N 1
ATOM 736 C CA . LEU A 1 90 ? 5.445 -17.953 -5.387 1 98.81 90 LEU A CA 1
ATOM 737 C C . LEU A 1 90 ? 4.273 -17.469 -4.539 1 98.81 90 LEU A C 1
ATOM 739 O O . LEU A 1 90 ? 3.322 -18.219 -4.301 1 98.81 90 LEU A O 1
ATOM 743 N N . CYS A 1 91 ? 4.391 -16.25 -4.086 1 98.94 91 CYS A N 1
ATOM 744 C CA . CYS A 1 91 ? 3.303 -15.602 -3.357 1 98.94 91 CYS A CA 1
ATOM 745 C C . CYS A 1 91 ? 2.387 -14.844 -4.309 1 98.94 91 CYS A C 1
ATOM 747 O O . CYS A 1 91 ? 2.852 -14.023 -5.102 1 98.94 91 CYS A O 1
ATOM 749 N N . VAL A 1 92 ? 1.129 -15.148 -4.199 1 98.94 92 VAL A N 1
ATOM 750 C CA . VAL A 1 92 ? 0.174 -14.445 -5.051 1 98.94 92 VAL A CA 1
ATOM 751 C C . VAL A 1 92 ? -0.774 -13.609 -4.191 1 98.94 92 VAL A C 1
ATOM 753 O O . VAL A 1 92 ? -1.41 -14.133 -3.273 1 98.94 92 VAL A O 1
ATOM 756 N N . PHE A 1 93 ? -0.798 -12.32 -4.488 1 98.75 93 PHE A N 1
ATOM 757 C CA . PHE A 1 93 ? -1.791 -11.398 -3.947 1 98.75 93 PHE A CA 1
ATOM 758 C C . PHE A 1 93 ? -2.961 -11.234 -4.91 1 98.75 93 PHE A C 1
ATOM 760 O O . PHE A 1 93 ? -2.764 -10.953 -6.094 1 98.75 93 PHE A O 1
ATOM 767 N N . CYS A 1 94 ? -4.16 -11.383 -4.414 1 98.19 94 CYS A N 1
ATOM 768 C CA . CYS A 1 94 ? -5.289 -11.203 -5.32 1 98.19 94 CYS A CA 1
ATOM 769 C C . CYS A 1 94 ? -6.578 -10.945 -4.551 1 98.19 94 CYS A C 1
ATOM 771 O O . CYS A 1 94 ? -6.605 -11.07 -3.324 1 98.19 94 CYS A O 1
ATOM 773 N N . GLY A 1 95 ? -7.574 -10.578 -5.293 1 96.56 95 GLY A N 1
ATOM 774 C CA . GLY A 1 95 ? -8.82 -10.141 -4.688 1 96.56 95 GLY A CA 1
ATOM 775 C C . GLY A 1 95 ? -9.617 -11.273 -4.07 1 96.56 95 GLY A C 1
ATOM 776 O O . GLY A 1 95 ? -9.633 -12.391 -4.602 1 96.56 95 GLY A O 1
ATOM 777 N N . SER A 1 96 ? -10.312 -10.961 -2.982 1 93.62 96 SER A N 1
ATOM 778 C CA . SER A 1 96 ? -11.32 -11.867 -2.426 1 93.62 96 SER A CA 1
ATOM 779 C C . SER A 1 96 ? -12.602 -11.844 -3.252 1 93.62 96 SER A C 1
ATOM 781 O O . SER A 1 96 ? -13.523 -12.617 -2.99 1 93.62 96 SER A O 1
ATOM 783 N N . SER A 1 97 ? -12.633 -11.039 -4.258 1 95.19 97 SER A N 1
ATOM 784 C CA . SER A 1 97 ? -13.719 -10.938 -5.238 1 95.19 97 SER A CA 1
ATOM 785 C C . SER A 1 97 ? -13.305 -11.555 -6.57 1 95.19 97 SER A C 1
ATOM 787 O O . SER A 1 97 ? -12.117 -11.617 -6.895 1 95.19 97 SER A O 1
ATOM 789 N N . HIS A 1 98 ? -14.359 -11.938 -7.359 1 96.31 98 HIS A N 1
ATOM 790 C CA . HIS A 1 98 ? -14.109 -12.523 -8.672 1 96.31 98 HIS A CA 1
ATOM 791 C C . HIS A 1 98 ? -13.875 -11.445 -9.719 1 96.31 98 HIS A C 1
ATOM 793 O O . HIS A 1 98 ? -13.383 -11.727 -10.812 1 96.31 98 HIS A O 1
ATOM 799 N N . GLY A 1 99 ? -14.203 -10.234 -9.367 1 97.25 99 GLY A N 1
ATOM 800 C CA . GLY A 1 99 ? -14.273 -9.203 -10.391 1 97.25 99 GLY A CA 1
ATOM 801 C C . GLY A 1 99 ? -15.5 -9.32 -11.273 1 97.25 99 GLY A C 1
ATOM 802 O O . GLY A 1 99 ? -16.312 -10.234 -11.109 1 97.25 99 GLY A O 1
ATOM 803 N N . ARG A 1 100 ? -15.664 -8.398 -12.188 1 97.44 100 ARG A N 1
ATOM 804 C CA . ARG A 1 100 ? -16.891 -8.344 -12.984 1 97.44 100 ARG A CA 1
ATOM 805 C C . ARG A 1 100 ? -16.656 -8.945 -14.367 1 97.44 100 ARG A C 1
ATOM 807 O O . ARG A 1 100 ? -17.609 -9.156 -15.117 1 97.44 100 ARG A O 1
ATOM 814 N N . LYS A 1 101 ? -15.422 -9.219 -14.727 1 97.62 101 LYS A N 1
ATOM 815 C CA . LYS A 1 101 ? -15.102 -9.805 -16.031 1 97.62 101 LYS A CA 1
ATOM 816 C C . LYS A 1 101 ? -14.586 -11.227 -15.875 1 97.62 101 LYS A C 1
ATOM 818 O O . LYS A 1 101 ? -13.82 -11.523 -14.953 1 97.62 101 LYS A O 1
ATOM 823 N N . ARG A 1 102 ? -14.922 -12.07 -16.766 1 97.88 102 ARG A N 1
ATOM 824 C CA . ARG A 1 102 ? -14.453 -13.445 -16.766 1 97.88 102 ARG A CA 1
ATOM 825 C C . ARG A 1 102 ? -12.945 -13.516 -16.984 1 97.88 102 ARG A C 1
ATOM 827 O O . ARG A 1 102 ? -12.281 -14.445 -16.516 1 97.88 102 ARG A O 1
ATOM 834 N N . SER A 1 103 ? -12.445 -12.492 -17.609 1 98.62 103 SER A N 1
ATOM 835 C CA . SER A 1 103 ? -11.016 -12.469 -17.922 1 98.62 103 SER A CA 1
ATOM 836 C C . SER A 1 103 ? -10.18 -12.492 -16.641 1 98.62 103 SER A C 1
ATOM 838 O O . SER A 1 103 ? -9.07 -13.031 -16.641 1 98.62 103 SER A O 1
ATOM 840 N N . TYR A 1 104 ? -10.711 -11.977 -15.57 1 98.69 104 TYR A N 1
ATOM 841 C CA . TYR A 1 104 ? -9.984 -12 -14.305 1 98.69 104 TYR A CA 1
ATOM 842 C C . TYR A 1 104 ? -9.914 -13.414 -13.742 1 98.69 104 TYR A C 1
ATOM 844 O O . TYR A 1 104 ? -8.867 -13.852 -13.273 1 98.69 104 TYR A O 1
ATOM 852 N N . GLN A 1 105 ? -10.984 -14.117 -13.828 1 98.5 105 GLN A N 1
ATOM 853 C CA . GLN A 1 105 ? -11.047 -15.492 -13.359 1 98.5 105 GLN A CA 1
ATOM 854 C C . GLN A 1 105 ? -10.172 -16.406 -14.211 1 98.5 105 GLN A C 1
ATOM 856 O O . GLN A 1 105 ? -9.43 -17.234 -13.68 1 98.5 105 GLN A O 1
ATOM 861 N N . ASP A 1 106 ? -10.258 -16.172 -15.484 1 98.75 106 ASP A N 1
ATOM 862 C CA . ASP A 1 106 ? -9.43 -16.953 -16.406 1 98.75 106 ASP A CA 1
ATOM 863 C C . ASP A 1 106 ? -7.941 -16.719 -16.125 1 98.75 106 ASP A C 1
ATOM 865 O O . ASP A 1 106 ? -7.145 -17.672 -16.188 1 98.75 106 ASP A O 1
ATOM 869 N N . ALA A 1 107 ? -7.586 -15.516 -15.797 1 98.81 107 ALA A N 1
ATOM 870 C CA . ALA A 1 107 ? -6.191 -15.188 -15.508 1 98.81 107 ALA A CA 1
ATOM 871 C C . ALA A 1 107 ? -5.703 -15.914 -14.258 1 98.81 107 ALA A C 1
ATOM 873 O O . ALA A 1 107 ? -4.559 -16.375 -14.203 1 98.81 107 ALA A O 1
ATOM 874 N N . ALA A 1 108 ? -6.559 -16.016 -13.242 1 98.81 108 ALA A N 1
ATOM 875 C CA . ALA A 1 108 ? -6.211 -16.75 -12.031 1 98.81 108 ALA A CA 1
ATOM 876 C C . ALA A 1 108 ? -5.953 -18.234 -12.344 1 98.81 108 ALA A C 1
ATOM 878 O O . ALA A 1 108 ? -4.973 -18.812 -11.867 1 98.81 108 ALA A O 1
ATOM 879 N N . ILE A 1 109 ? -6.77 -18.797 -13.18 1 98.75 109 ILE A N 1
ATOM 880 C CA . ILE A 1 109 ? -6.641 -20.203 -13.562 1 98.75 109 ILE A CA 1
ATOM 881 C C . ILE A 1 109 ? -5.391 -20.391 -14.414 1 98.75 109 ILE A C 1
ATOM 883 O O . ILE A 1 109 ? -4.633 -21.344 -14.211 1 98.75 109 ILE A O 1
ATOM 887 N N . ASP A 1 110 ? -5.191 -19.469 -15.344 1 98.81 110 ASP A N 1
ATOM 888 C CA . ASP A 1 110 ? -4.008 -19.531 -16.188 1 98.81 110 ASP A CA 1
ATOM 889 C C . ASP A 1 110 ? -2.729 -19.469 -15.359 1 98.81 110 ASP A C 1
ATOM 891 O O . ASP A 1 110 ? -1.767 -20.188 -15.633 1 98.81 110 ASP A O 1
ATOM 895 N N . LEU A 1 111 ? -2.725 -18.578 -14.391 1 98.88 111 LEU A N 1
ATOM 896 C CA . LEU A 1 111 ? -1.553 -18.484 -13.531 1 98.88 111 LEU A CA 1
ATOM 897 C C . LEU A 1 111 ? -1.355 -19.781 -12.75 1 98.88 111 LEU A C 1
ATOM 899 O O . LEU A 1 111 ? -0.23 -20.266 -12.625 1 98.88 111 LEU A O 1
ATOM 903 N N . ALA A 1 112 ? -2.422 -20.359 -12.242 1 98.88 112 ALA A N 1
ATOM 904 C CA . ALA A 1 112 ? -2.34 -21.625 -11.531 1 98.88 112 ALA A CA 1
ATOM 905 C C . ALA A 1 112 ? -1.727 -22.703 -12.422 1 98.88 112 ALA A C 1
ATOM 907 O O . ALA A 1 112 ? -0.843 -23.453 -11.984 1 98.88 112 ALA A O 1
ATOM 908 N N . GLN A 1 113 ? -2.188 -22.797 -13.633 1 98.69 113 GLN A N 1
ATOM 909 C CA . GLN A 1 113 ? -1.688 -23.781 -14.578 1 98.69 113 GLN A CA 1
ATOM 910 C C . GLN A 1 113 ? -0.2 -23.594 -14.844 1 98.69 113 GLN A C 1
ATOM 912 O O . GLN A 1 113 ? 0.551 -24.562 -14.961 1 98.69 113 GLN A O 1
ATOM 917 N N . GLU A 1 114 ? 0.185 -22.297 -14.945 1 98.62 114 GLU A N 1
ATOM 918 C CA . GLU A 1 114 ? 1.6 -22 -15.148 1 98.62 114 GLU A CA 1
ATOM 919 C C . GLU A 1 114 ? 2.434 -22.453 -13.953 1 98.62 114 GLU A C 1
ATOM 921 O O . GLU A 1 114 ? 3.51 -23.031 -14.125 1 98.62 114 GLU A O 1
ATOM 926 N N . LEU A 1 115 ? 1.969 -22.219 -12.734 1 98.69 115 LEU A N 1
ATOM 927 C CA . LEU A 1 115 ? 2.676 -22.656 -11.531 1 98.69 115 LEU A CA 1
ATOM 928 C C . LEU A 1 115 ? 2.803 -24.188 -11.5 1 98.69 115 LEU A C 1
ATOM 930 O O . LEU A 1 115 ? 3.891 -24.719 -11.266 1 98.69 115 LEU A O 1
ATOM 934 N N . VAL A 1 116 ? 1.725 -24.844 -11.789 1 98.62 116 VAL A N 1
ATOM 935 C CA . VAL A 1 116 ? 1.692 -26.312 -11.766 1 98.62 116 VAL A CA 1
ATOM 936 C C . VAL A 1 116 ? 2.662 -26.875 -12.805 1 98.62 116 VAL A C 1
ATOM 938 O O . VAL A 1 116 ? 3.453 -27.766 -12.5 1 98.62 116 VAL A O 1
ATOM 941 N N . SER A 1 117 ? 2.598 -26.312 -14 1 98.06 117 SER A N 1
ATOM 942 C CA . SER A 1 117 ? 3.428 -26.812 -15.094 1 98.06 117 SER A CA 1
ATOM 943 C C . SER A 1 117 ? 4.91 -26.641 -14.789 1 98.06 117 SER A C 1
ATOM 945 O O . SER A 1 117 ? 5.746 -27.391 -15.281 1 98.06 117 SER A O 1
ATOM 947 N N . ARG A 1 118 ? 5.215 -25.703 -13.914 1 97.5 118 ARG A N 1
ATOM 948 C CA . ARG A 1 118 ? 6.602 -25.406 -13.586 1 97.5 118 ARG A CA 1
ATOM 949 C C . ARG A 1 118 ? 6.984 -25.969 -12.227 1 97.5 118 ARG A C 1
ATOM 951 O O . ARG A 1 118 ? 8.078 -25.703 -11.719 1 97.5 118 ARG A O 1
ATOM 958 N N . ASN A 1 119 ? 6.113 -26.672 -11.648 1 98.12 119 ASN A N 1
ATOM 959 C CA . ASN A 1 119 ? 6.316 -27.312 -10.352 1 98.12 119 ASN A CA 1
ATOM 960 C C . ASN A 1 119 ? 6.574 -26.281 -9.258 1 98.12 119 ASN A C 1
ATOM 962 O O . ASN A 1 119 ? 7.48 -26.453 -8.438 1 98.12 119 ASN A O 1
ATOM 966 N N . ILE A 1 120 ? 5.836 -25.203 -9.258 1 98.62 120 ILE A N 1
ATOM 967 C CA . ILE A 1 120 ? 5.949 -24.125 -8.273 1 98.62 120 ILE A CA 1
ATOM 968 C C . ILE A 1 120 ? 4.785 -24.203 -7.293 1 98.62 120 ILE A C 1
ATOM 970 O O . ILE A 1 120 ? 3.627 -24.312 -7.703 1 98.62 120 ILE A O 1
ATOM 974 N N . ASP A 1 121 ? 5.09 -24.109 -5.977 1 98.81 121 ASP A N 1
ATOM 975 C CA . ASP A 1 121 ? 4.07 -24.094 -4.934 1 98.81 121 ASP A CA 1
ATOM 976 C C . ASP A 1 121 ? 3.49 -22.688 -4.754 1 98.81 121 ASP A C 1
ATOM 978 O O . ASP A 1 121 ? 4.109 -21.703 -5.148 1 98.81 121 ASP A O 1
ATOM 982 N N . LEU A 1 122 ? 2.322 -22.688 -4.152 1 98.88 122 LEU A N 1
ATOM 983 C CA . LEU A 1 122 ? 1.609 -21.422 -3.977 1 98.88 122 LEU A CA 1
ATOM 984 C C . LEU A 1 122 ? 1.624 -20.984 -2.516 1 98.88 122 LEU A C 1
ATOM 986 O O . LEU A 1 122 ? 1.354 -21.797 -1.622 1 98.88 122 LEU A O 1
ATOM 990 N N . VAL A 1 123 ? 1.972 -19.734 -2.287 1 98.88 123 VAL A N 1
ATOM 991 C CA . VAL A 1 123 ? 1.72 -19.031 -1.038 1 98.88 123 VAL A CA 1
ATOM 992 C C . VAL A 1 123 ? 0.689 -17.922 -1.27 1 98.88 123 VAL A C 1
ATOM 994 O O . VAL A 1 123 ? 0.781 -17.172 -2.244 1 98.88 123 VAL A O 1
ATOM 997 N N . TYR A 1 124 ? -0.331 -17.844 -0.463 1 98.19 124 TYR A N 1
ATOM 998 C CA . TYR A 1 124 ? -1.334 -16.797 -0.621 1 98.19 124 TYR A CA 1
ATOM 999 C C . TYR A 1 124 ? -1.975 -16.453 0.717 1 98.19 124 TYR A C 1
ATOM 1001 O O . TYR A 1 124 ? -1.566 -16.969 1.761 1 98.19 124 TYR A O 1
ATOM 1009 N N . GLY A 1 125 ? -2.959 -15.562 0.738 1 95.69 125 GLY A N 1
ATOM 1010 C CA . GLY A 1 125 ? -3.473 -14.969 1.965 1 95.69 125 GLY A CA 1
ATOM 1011 C C . GLY A 1 125 ? -4.508 -15.836 2.654 1 95.69 125 GLY A C 1
ATOM 1012 O O . GLY A 1 125 ? -5.129 -15.414 3.633 1 95.69 125 GLY A O 1
ATOM 1013 N N . GLY A 1 126 ? -4.805 -17 2.23 1 91.44 126 GLY A N 1
ATOM 1014 C CA . GLY A 1 126 ? -5.637 -17.969 2.934 1 91.44 126 GLY A CA 1
ATOM 1015 C C . GLY A 1 126 ? -7.121 -17.75 2.705 1 91.44 126 GLY A C 1
ATOM 1016 O O . GLY A 1 126 ? -7.945 -18.109 3.551 1 91.44 126 GLY A O 1
ATOM 1017 N N . GLY A 1 127 ? -7.676 -17.406 1.708 1 88.06 127 GLY A N 1
ATOM 1018 C CA . GLY A 1 127 ? -9.102 -17.281 1.431 1 88.06 127 GLY A CA 1
ATOM 1019 C C . GLY A 1 127 ? -9.594 -18.297 0.408 1 88.06 127 GLY A C 1
ATOM 1020 O O . GLY A 1 127 ? -8.805 -18.859 -0.351 1 88.06 127 GLY A O 1
ATOM 1021 N N . SER A 1 128 ? -10.891 -18.547 0.52 1 91.19 128 SER A N 1
ATOM 1022 C CA . SER A 1 128 ? -11.461 -19.531 -0.406 1 91.19 128 SER A CA 1
ATOM 1023 C C . SER A 1 128 ? -12.406 -18.859 -1.396 1 91.19 128 SER A C 1
ATOM 1025 O O . SER A 1 128 ? -13.031 -19.531 -2.223 1 91.19 128 SER A O 1
ATOM 1027 N N . VAL A 1 129 ? -12.445 -17.578 -1.312 1 91.56 129 VAL A N 1
ATOM 1028 C CA . VAL A 1 129 ? -13.422 -16.875 -2.148 1 91.56 129 VAL A CA 1
ATOM 1029 C C . VAL A 1 129 ? -12.688 -16.031 -3.189 1 91.56 129 VAL A C 1
ATOM 1031 O O . VAL A 1 129 ? -11.484 -15.797 -3.072 1 91.56 129 VAL A O 1
ATOM 1034 N N . GLY A 1 130 ? -13.398 -15.695 -4.242 1 95.81 130 GLY A N 1
ATOM 1035 C CA . GLY A 1 130 ? -12.867 -14.805 -5.258 1 95.81 130 GLY A CA 1
ATOM 1036 C C . GLY A 1 130 ? -11.719 -15.414 -6.043 1 95.81 130 GLY A C 1
ATOM 1037 O O . GLY A 1 130 ? -11.703 -16.609 -6.301 1 95.81 130 GLY A O 1
ATOM 1038 N N . LEU A 1 131 ? -10.828 -14.547 -6.445 1 98.19 131 LEU A N 1
ATOM 1039 C CA . LEU A 1 131 ? -9.664 -15.016 -7.184 1 98.19 131 LEU A CA 1
ATOM 1040 C C . LEU A 1 131 ? -8.758 -15.875 -6.297 1 98.19 131 LEU A C 1
ATOM 1042 O O . LEU A 1 131 ? -8.117 -16.812 -6.773 1 98.19 131 LEU A O 1
ATOM 1046 N N . MET A 1 132 ? -8.781 -15.547 -5.008 1 97.5 132 MET A N 1
ATOM 1047 C CA . MET A 1 132 ? -8 -16.328 -4.062 1 97.5 132 MET A CA 1
ATOM 1048 C C . MET A 1 132 ? -8.453 -17.797 -4.07 1 97.5 132 MET A C 1
ATOM 1050 O O . MET A 1 132 ? -7.621 -18.703 -4.129 1 97.5 132 MET A O 1
ATOM 1054 N N . GLY A 1 133 ? -9.75 -17.969 -4.023 1 96.94 133 GLY A N 1
ATOM 1055 C CA . GLY A 1 133 ? -10.281 -19.312 -4.059 1 96.94 133 GLY A CA 1
ATOM 1056 C C . GLY A 1 133 ? -9.977 -20.047 -5.352 1 96.94 133 GLY A C 1
ATOM 1057 O O . GLY A 1 133 ? -9.617 -21.219 -5.34 1 96.94 133 GLY A O 1
ATOM 1058 N N . LEU A 1 134 ? -10.062 -19.359 -6.426 1 97.88 134 LEU A N 1
ATOM 1059 C CA . LEU A 1 134 ? -9.852 -19.953 -7.742 1 97.88 134 LEU A CA 1
ATOM 1060 C C . LEU A 1 134 ? -8.414 -20.438 -7.902 1 97.88 134 LEU A C 1
ATOM 1062 O O . LEU A 1 134 ? -8.172 -21.578 -8.289 1 97.88 134 LEU A O 1
ATOM 1066 N N . ILE A 1 135 ? -7.48 -19.594 -7.566 1 98.69 135 ILE A N 1
ATOM 1067 C CA . ILE A 1 135 ? -6.09 -19.938 -7.828 1 98.69 135 ILE A CA 1
ATOM 1068 C C . ILE A 1 135 ? -5.641 -21.016 -6.844 1 98.69 135 ILE A C 1
ATOM 1070 O O . ILE A 1 135 ? -4.926 -21.953 -7.219 1 98.69 135 ILE A O 1
ATOM 1074 N N . SER A 1 136 ? -6.008 -20.906 -5.559 1 98.38 136 SER A N 1
ATOM 1075 C CA . SER A 1 136 ? -5.582 -21.891 -4.574 1 98.38 136 SER A CA 1
ATOM 1076 C C . SER A 1 136 ? -6.129 -23.281 -4.91 1 98.38 136 SER A C 1
ATOM 1078 O O . SER A 1 136 ? -5.391 -24.266 -4.875 1 98.38 136 SER A O 1
ATOM 1080 N N . GLN A 1 137 ? -7.375 -23.344 -5.332 1 98.12 137 GLN A N 1
ATOM 1081 C CA . GLN A 1 137 ? -7.992 -24.625 -5.691 1 98.12 137 GLN A CA 1
ATOM 1082 C C . GLN A 1 137 ? -7.332 -25.219 -6.93 1 98.12 137 GLN A C 1
ATOM 1084 O O . GLN A 1 137 ? -7.062 -26.422 -6.973 1 98.12 137 GLN A O 1
ATOM 1089 N N . ALA A 1 138 ? -7.164 -24.391 -7.918 1 98.69 138 ALA A N 1
ATOM 1090 C CA . ALA A 1 138 ? -6.59 -24.859 -9.172 1 98.69 138 ALA A CA 1
ATOM 1091 C C . ALA A 1 138 ? -5.18 -25.406 -8.969 1 98.69 138 ALA A C 1
ATOM 1093 O O . ALA A 1 138 ? -4.809 -26.438 -9.539 1 98.69 138 ALA A O 1
ATOM 1094 N N . VAL A 1 139 ? -4.379 -24.688 -8.18 1 98.81 139 VAL A N 1
ATOM 1095 C CA . VAL A 1 139 ? -3.025 -25.156 -7.891 1 98.81 139 VAL A CA 1
ATOM 1096 C C . VAL A 1 139 ? -3.084 -26.469 -7.113 1 98.81 139 VAL A C 1
ATOM 1098 O O . VAL A 1 139 ? -2.352 -27.422 -7.422 1 98.81 139 VAL A O 1
ATOM 1101 N N . TYR A 1 140 ? -3.922 -26.547 -6.133 1 98.56 140 TYR A N 1
ATOM 1102 C CA . TYR A 1 140 ? -4.109 -27.734 -5.316 1 98.56 140 TYR A CA 1
ATOM 1103 C C . TYR A 1 140 ? -4.535 -28.922 -6.176 1 98.56 140 TYR A C 1
ATOM 1105 O O . TYR A 1 140 ? -3.971 -30.016 -6.07 1 98.56 140 TYR A O 1
ATOM 1113 N N . ASP A 1 141 ? -5.461 -28.703 -7.008 1 98.31 141 ASP A N 1
ATOM 1114 C CA . ASP A 1 141 ? -5.965 -29.75 -7.895 1 98.31 141 ASP A CA 1
ATOM 1115 C C . ASP A 1 141 ? -4.871 -30.234 -8.844 1 98.31 141 ASP A C 1
ATOM 1117 O O . ASP A 1 141 ? -4.883 -31.391 -9.273 1 98.31 141 ASP A O 1
ATOM 1121 N N . GLY A 1 142 ? -4 -29.375 -9.18 1 98.44 142 GLY A N 1
ATOM 1122 C CA . GLY A 1 142 ? -2.893 -29.719 -10.062 1 98.44 142 GLY A CA 1
ATOM 1123 C C . GLY A 1 142 ? -1.796 -30.5 -9.359 1 98.44 142 GLY A C 1
ATOM 1124 O O . GLY A 1 142 ? -0.804 -30.875 -9.984 1 98.44 142 GLY A O 1
ATOM 1125 N N . GLY A 1 143 ? -1.911 -30.656 -8.047 1 98.19 143 GLY A N 1
ATOM 1126 C CA . GLY A 1 143 ? -1.011 -31.531 -7.301 1 98.19 143 GLY A CA 1
ATOM 1127 C C . GLY A 1 143 ? 0.115 -30.766 -6.621 1 98.19 143 GLY A C 1
ATOM 1128 O O . GLY A 1 143 ? 1.047 -31.375 -6.09 1 98.19 143 GLY A O 1
ATOM 1129 N N . ARG A 1 144 ? 0.069 -29.453 -6.672 1 98.44 144 ARG A N 1
ATOM 1130 C CA . ARG A 1 144 ? 1.1 -28.656 -6.016 1 98.44 144 ARG A CA 1
ATOM 1131 C C . ARG A 1 144 ? 0.693 -28.297 -4.59 1 98.44 144 ARG A C 1
ATOM 1133 O O . ARG A 1 144 ? -0.484 -28.391 -4.234 1 98.44 144 ARG A O 1
ATOM 1140 N N . HIS A 1 145 ? 1.694 -27.875 -3.785 1 98.5 145 HIS A N 1
ATOM 1141 C CA . HIS A 1 145 ? 1.445 -27.484 -2.402 1 98.5 145 HIS A CA 1
ATOM 1142 C C . HIS A 1 145 ? 0.921 -26.062 -2.322 1 98.5 145 HIS A C 1
ATOM 1144 O O . HIS A 1 145 ? 1.403 -25.172 -3.033 1 98.5 145 HIS A O 1
ATOM 1150 N N . VAL A 1 146 ? -0.093 -25.875 -1.484 1 98.69 146 VAL A N 1
ATOM 1151 C CA . VAL A 1 146 ? -0.71 -24.578 -1.262 1 98.69 146 VAL A CA 1
ATOM 1152 C C . VAL A 1 146 ? -0.577 -24.188 0.208 1 98.69 146 VAL A C 1
ATOM 1154 O O . VAL A 1 146 ? -0.994 -24.938 1.096 1 98.69 146 VAL A O 1
ATOM 1157 N N . ILE A 1 147 ? 0.036 -23 0.456 1 98.5 147 ILE A N 1
ATOM 1158 C CA . ILE A 1 147 ? 0.189 -22.453 1.804 1 98.5 147 ILE A CA 1
ATOM 1159 C C . ILE A 1 147 ? -0.623 -21.172 1.941 1 98.5 147 ILE A C 1
ATOM 1161 O O . ILE A 1 147 ? -0.312 -20.156 1.306 1 98.5 147 ILE A O 1
ATOM 1165 N N . GLY A 1 148 ? -1.64 -21.25 2.742 1 97.56 148 GLY A N 1
ATOM 1166 C CA . GLY A 1 148 ? -2.408 -20.062 3.1 1 97.56 148 GLY A CA 1
ATOM 1167 C C . GLY A 1 148 ? -2.016 -19.484 4.445 1 97.56 148 GLY A C 1
ATOM 1168 O O . GLY A 1 148 ? -1.907 -20.203 5.434 1 97.56 148 GLY A O 1
ATOM 1169 N N . VAL A 1 149 ? -1.731 -18.172 4.477 1 97.19 149 VAL A N 1
ATOM 1170 C CA . VAL A 1 149 ? -1.398 -17.5 5.727 1 97.19 149 VAL A CA 1
ATOM 1171 C C . VAL A 1 149 ? -2.551 -16.594 6.141 1 97.19 149 VAL A C 1
ATOM 1173 O O . VAL A 1 149 ? -2.932 -15.68 5.398 1 97.19 149 VAL A O 1
ATOM 1176 N N . ILE A 1 150 ? -3.066 -16.797 7.324 1 94 150 ILE A N 1
ATOM 1177 C CA . ILE A 1 150 ? -4.297 -16.094 7.684 1 94 150 ILE A CA 1
ATOM 1178 C C . ILE A 1 150 ? -4.227 -15.648 9.141 1 94 150 ILE A C 1
ATOM 1180 O O . ILE A 1 150 ? -3.826 -16.422 10.016 1 94 150 ILE A O 1
ATOM 1184 N N . PRO A 1 151 ? -4.559 -14.359 9.312 1 92.19 151 PRO A N 1
ATOM 1185 C CA . PRO A 1 151 ? -4.68 -13.953 10.719 1 92.19 151 PRO A CA 1
ATOM 1186 C C . PRO A 1 151 ? -5.809 -14.688 11.445 1 92.19 151 PRO A C 1
ATOM 1188 O O . PRO A 1 151 ? -6.871 -14.922 10.867 1 92.19 151 PRO A O 1
ATOM 1191 N N . LYS A 1 152 ? -5.621 -14.914 12.664 1 89.69 152 LYS A N 1
ATOM 1192 C CA . LYS A 1 152 ? -6.605 -15.625 13.477 1 89.69 152 LYS A CA 1
ATOM 1193 C C . LYS A 1 152 ? -7.953 -14.914 13.469 1 89.69 152 LYS A C 1
ATOM 1195 O O . LYS A 1 152 ? -9 -15.555 13.461 1 89.69 152 LYS A O 1
ATOM 1200 N N . THR A 1 153 ? -7.898 -13.625 13.352 1 83.69 153 THR A N 1
ATOM 1201 C CA . THR A 1 153 ? -9.109 -12.82 13.398 1 83.69 153 THR A CA 1
ATOM 1202 C C . THR A 1 153 ? -9.938 -13.016 12.133 1 83.69 153 THR A C 1
ATOM 1204 O O . THR A 1 153 ? -11.141 -12.75 12.125 1 83.69 153 THR A O 1
ATOM 1207 N N . LEU A 1 154 ? -9.359 -13.508 11.109 1 83.06 154 LEU A N 1
ATOM 1208 C CA . LEU A 1 154 ? -10.055 -13.656 9.836 1 83.06 154 LEU A CA 1
ATOM 1209 C C . LEU A 1 154 ? -10.359 -15.125 9.555 1 83.06 154 LEU A C 1
ATOM 1211 O O . LEU A 1 154 ? -10.938 -15.461 8.516 1 83.06 154 LEU A O 1
ATOM 1215 N N . MET A 1 155 ? -10.117 -15.992 10.422 1 83.31 155 MET A N 1
ATOM 1216 C CA . MET A 1 155 ? -10.18 -17.438 10.195 1 83.31 155 MET A CA 1
ATOM 1217 C C . MET A 1 155 ? -11.625 -17.922 10.211 1 83.31 155 MET A C 1
ATOM 1219 O O . MET A 1 155 ? -11.945 -18.953 9.602 1 83.31 155 MET A O 1
ATOM 1223 N N . PRO A 1 156 ? -12.422 -17.234 10.984 1 77.12 156 PRO A N 1
ATOM 1224 C CA . PRO A 1 156 ? -13.781 -17.766 10.992 1 77.12 156 PRO A CA 1
ATOM 1225 C C . PRO A 1 156 ? -14.312 -18.031 9.586 1 77.12 156 PRO A C 1
ATOM 1227 O O . PRO A 1 156 ? -14.117 -17.219 8.68 1 77.12 156 PRO A O 1
ATOM 1230 N N . ARG A 1 157 ? -14.953 -19.188 9.5 1 71.88 157 ARG A N 1
ATOM 1231 C CA . ARG A 1 157 ? -15.383 -19.75 8.219 1 71.88 157 ARG A CA 1
ATOM 1232 C C . ARG A 1 157 ? -16.312 -18.781 7.488 1 71.88 157 ARG A C 1
ATOM 1234 O O . ARG A 1 157 ? -16.312 -18.734 6.258 1 71.88 157 ARG A O 1
ATOM 1241 N N . GLU A 1 158 ? -17.031 -18.078 8.242 1 66.94 158 GLU A N 1
ATOM 1242 C CA . GLU A 1 158 ? -17.953 -17.109 7.648 1 66.94 158 GLU A CA 1
ATOM 1243 C C . GLU A 1 158 ? -17.203 -16.062 6.836 1 66.94 158 GLU A C 1
ATOM 1245 O O . GLU A 1 158 ? -17.766 -15.469 5.91 1 66.94 158 GLU A O 1
ATOM 1250 N N . ILE A 1 159 ? -15.938 -16.078 7.141 1 68.56 159 ILE A N 1
ATOM 1251 C CA . ILE A 1 159 ? -15.133 -15.055 6.492 1 68.56 159 ILE A CA 1
ATOM 1252 C C . ILE A 1 159 ? -14.297 -15.68 5.379 1 68.56 159 ILE A C 1
ATOM 1254 O O . ILE A 1 159 ? -14.344 -15.234 4.23 1 68.56 159 ILE A O 1
ATOM 1258 N N . THR A 1 160 ? -13.609 -16.703 5.711 1 75.5 160 THR A N 1
ATOM 1259 C CA . THR A 1 160 ? -12.594 -17.25 4.809 1 75.5 160 THR A CA 1
ATOM 1260 C C . THR A 1 160 ? -13.117 -18.484 4.082 1 75.5 160 THR A C 1
ATOM 1262 O O . THR A 1 160 ? -12.547 -18.906 3.072 1 75.5 160 THR A O 1
ATOM 1265 N N . GLY A 1 161 ? -14.156 -19.109 4.445 1 80.44 161 GLY A N 1
ATOM 1266 C CA . GLY A 1 161 ? -14.602 -20.375 3.887 1 80.44 161 GLY A CA 1
ATOM 1267 C C . GLY A 1 161 ? -13.656 -21.531 4.18 1 80.44 161 GLY A C 1
ATOM 1268 O O . GLY A 1 161 ? -12.969 -21.531 5.199 1 80.44 161 GLY A O 1
ATOM 1269 N N . GLU A 1 162 ? -13.805 -22.609 3.402 1 84.25 162 GLU A N 1
ATOM 1270 C CA . GLU A 1 162 ? -12.93 -23.781 3.531 1 84.25 162 GLU A CA 1
ATOM 1271 C C . GLU A 1 162 ? -11.719 -23.656 2.615 1 84.25 162 GLU A C 1
ATOM 1273 O O . GLU A 1 162 ? -11.859 -23.625 1.39 1 84.25 162 GLU A O 1
ATOM 1278 N N . THR A 1 163 ? -10.562 -23.578 3.244 1 88 163 THR A N 1
ATOM 1279 C CA . THR A 1 163 ? -9.344 -23.391 2.469 1 88 163 THR A CA 1
ATOM 1280 C C . THR A 1 163 ? -8.727 -24.734 2.088 1 88 163 THR A C 1
ATOM 1282 O O . THR A 1 163 ? -9.07 -25.766 2.664 1 88 163 THR A O 1
ATOM 1285 N N . VAL A 1 164 ? -7.945 -24.719 1.088 1 92.38 164 VAL A N 1
ATOM 1286 C CA . VAL A 1 164 ? -7.23 -25.906 0.646 1 92.38 164 VAL A CA 1
ATOM 1287 C C . VAL A 1 164 ? -5.77 -25.828 1.075 1 92.38 164 VAL A C 1
ATOM 1289 O O . VAL A 1 164 ? -5.254 -24.734 1.331 1 92.38 164 VAL A O 1
ATOM 1292 N N . GLY A 1 165 ? -5.102 -27.031 1.22 1 95.75 165 GLY A N 1
ATOM 1293 C CA . GLY A 1 165 ? -3.682 -27.078 1.537 1 95.75 165 GLY A CA 1
ATOM 1294 C C . GLY A 1 165 ? -3.387 -26.781 2.994 1 95.75 165 GLY A C 1
ATOM 1295 O O . GLY A 1 165 ? -4.223 -27.031 3.867 1 95.75 165 GLY A O 1
ATOM 1296 N N . GLU A 1 166 ? -2.186 -26.25 3.199 1 96.62 166 GLU A N 1
ATOM 1297 C CA . GLU A 1 166 ? -1.71 -25.906 4.535 1 96.62 166 GLU A CA 1
ATOM 1298 C C . GLU A 1 166 ? -2.162 -24.5 4.941 1 96.62 166 GLU A C 1
ATOM 1300 O O . GLU A 1 166 ? -2.1 -23.578 4.141 1 96.62 166 GLU A O 1
ATOM 1305 N N . VAL A 1 167 ? -2.678 -24.438 6.129 1 94.94 167 VAL A N 1
ATOM 1306 C CA . VAL A 1 167 ? -3.088 -23.125 6.648 1 94.94 167 VAL A CA 1
ATOM 1307 C C . VAL A 1 167 ? -2.18 -22.719 7.805 1 94.94 167 VAL A C 1
ATOM 1309 O O . VAL A 1 167 ? -2.049 -23.453 8.789 1 94.94 167 VAL A O 1
ATOM 1312 N N . LYS A 1 168 ? -1.541 -21.625 7.656 1 96.06 168 LYS A N 1
ATOM 1313 C CA . LYS A 1 168 ? -0.731 -21.031 8.719 1 96.06 168 LYS A CA 1
ATOM 1314 C C . LYS A 1 168 ? -1.455 -19.859 9.383 1 96.06 168 LYS A C 1
ATOM 1316 O O . LYS A 1 168 ? -1.643 -18.812 8.758 1 96.06 168 LYS A O 1
ATOM 1321 N N . ALA A 1 169 ? -1.811 -20.062 10.609 1 94.56 169 ALA A N 1
ATOM 1322 C CA . ALA A 1 169 ? -2.453 -19 11.375 1 94.56 169 ALA A CA 1
ATOM 1323 C C . ALA A 1 169 ? -1.417 -18.078 12.008 1 94.56 169 ALA A C 1
ATOM 1325 O O . ALA A 1 169 ? -0.401 -18.547 12.531 1 94.56 169 ALA A O 1
ATOM 1326 N N . VAL A 1 170 ? -1.612 -16.781 11.859 1 94.94 170 VAL A N 1
ATOM 1327 C CA . VAL A 1 170 ? -0.712 -15.805 12.453 1 94.94 170 VAL A CA 1
ATOM 1328 C C . VAL A 1 170 ? -1.505 -14.844 13.336 1 94.94 170 VAL A C 1
ATOM 1330 O O . VAL A 1 170 ? -2.736 -14.906 13.391 1 94.94 170 VAL A O 1
ATOM 1333 N N . ALA A 1 171 ? -0.807 -13.938 14.016 1 91.69 171 ALA A N 1
ATOM 1334 C CA . ALA A 1 171 ? -1.452 -13.117 15.039 1 91.69 171 ALA A CA 1
ATOM 1335 C C . ALA A 1 171 ? -2.197 -11.945 14.406 1 91.69 171 ALA A C 1
ATOM 1337 O O . ALA A 1 171 ? -3.262 -11.547 14.891 1 91.69 171 ALA A O 1
ATOM 1338 N N . ASP A 1 172 ? -1.617 -11.336 13.359 1 89.5 172 ASP A N 1
ATOM 1339 C CA . ASP A 1 172 ? -2.197 -10.117 12.797 1 89.5 172 ASP A CA 1
ATOM 1340 C C . ASP A 1 172 ? -1.799 -9.938 11.336 1 89.5 172 ASP A C 1
ATOM 1342 O O . ASP A 1 172 ? -1.112 -10.789 10.766 1 89.5 172 ASP A O 1
ATOM 1346 N N . MET A 1 173 ? -2.266 -8.812 10.766 1 90.81 173 MET A N 1
ATOM 1347 C CA . MET A 1 173 ? -2.072 -8.555 9.336 1 90.81 173 MET A CA 1
ATOM 1348 C C . MET A 1 173 ? -0.6 -8.32 9.023 1 90.81 173 MET A C 1
ATOM 1350 O O . MET A 1 173 ? -0.144 -8.602 7.914 1 90.81 173 MET A O 1
ATOM 1354 N N . HIS A 1 174 ? 0.179 -7.711 10.008 1 92.5 174 HIS A N 1
ATOM 1355 C CA . HIS A 1 174 ? 1.604 -7.484 9.805 1 92.5 174 HIS A CA 1
ATOM 1356 C C . HIS A 1 174 ? 2.371 -8.797 9.742 1 92.5 174 HIS A C 1
ATOM 1358 O O . HIS A 1 174 ? 3.166 -9.016 8.828 1 92.5 174 HIS A O 1
ATOM 1364 N N . GLN A 1 175 ? 2.045 -9.727 10.625 1 92.88 175 GLN A N 1
ATOM 1365 C CA . GLN A 1 175 ? 2.674 -11.047 10.617 1 92.88 175 GLN A CA 1
ATOM 1366 C C . GLN A 1 175 ? 2.256 -11.844 9.383 1 92.88 175 GLN A C 1
ATOM 1368 O O . GLN A 1 175 ? 3.043 -12.625 8.852 1 92.88 175 GLN A O 1
ATOM 1373 N N . ARG A 1 176 ? 1.026 -11.641 8.961 1 95.06 176 ARG A N 1
ATOM 1374 C CA . ARG A 1 176 ? 0.565 -12.297 7.742 1 95.06 176 ARG A CA 1
ATOM 1375 C C . ARG A 1 176 ? 1.466 -11.953 6.562 1 95.06 176 ARG A C 1
ATOM 1377 O O . ARG A 1 176 ? 1.969 -12.844 5.875 1 95.06 176 ARG A O 1
ATOM 1384 N N . LYS A 1 177 ? 1.694 -10.664 6.363 1 96.06 177 LYS A N 1
ATOM 1385 C CA . LYS A 1 177 ? 2.506 -10.219 5.234 1 96.06 177 LYS A CA 1
ATOM 1386 C C . LYS A 1 177 ? 3.955 -10.664 5.387 1 96.06 177 LYS A C 1
ATOM 1388 O O . LYS A 1 177 ? 4.582 -11.094 4.414 1 96.06 177 LYS A O 1
ATOM 1393 N N . ALA A 1 178 ? 4.461 -10.617 6.598 1 93.75 178 ALA A N 1
ATOM 1394 C CA . ALA A 1 178 ? 5.836 -11.047 6.855 1 93.75 178 ALA A CA 1
ATOM 1395 C C . ALA A 1 178 ? 6.008 -12.531 6.57 1 93.75 178 ALA A C 1
ATOM 1397 O O . ALA A 1 178 ? 6.992 -12.938 5.945 1 93.75 178 ALA A O 1
ATOM 1398 N N . GLU A 1 179 ? 5.066 -13.352 7.02 1 96.62 179 GLU A N 1
ATOM 1399 C CA . GLU A 1 179 ? 5.133 -14.797 6.828 1 96.62 179 GLU A CA 1
ATOM 1400 C C . GLU A 1 179 ? 4.988 -15.164 5.355 1 96.62 179 GLU A C 1
ATOM 1402 O O . GLU A 1 179 ? 5.699 -16.031 4.855 1 96.62 179 GLU A O 1
ATOM 1407 N N . MET A 1 180 ? 4.113 -14.477 4.668 1 98.25 180 MET A N 1
ATOM 1408 C CA . MET A 1 180 ? 3.963 -14.711 3.236 1 98.25 180 MET A CA 1
ATOM 1409 C C . MET A 1 180 ? 5.258 -14.398 2.494 1 98.25 180 MET A C 1
ATOM 1411 O O . MET A 1 180 ? 5.68 -15.164 1.622 1 98.25 180 MET A O 1
ATOM 1415 N N . ALA A 1 181 ? 5.836 -13.32 2.869 1 97.31 181 ALA A N 1
ATOM 1416 C CA . ALA A 1 181 ? 7.082 -12.914 2.229 1 97.31 181 ALA A CA 1
ATOM 1417 C C . ALA A 1 181 ? 8.203 -13.914 2.531 1 97.31 181 ALA A C 1
ATOM 1419 O O . ALA A 1 181 ? 8.984 -14.266 1.646 1 97.31 181 ALA A O 1
ATOM 1420 N N . ARG A 1 182 ? 8.234 -14.375 3.754 1 96.25 182 ARG A N 1
ATOM 1421 C CA . ARG A 1 182 ? 9.266 -15.312 4.18 1 96.25 182 ARG A CA 1
ATOM 1422 C C . ARG A 1 182 ? 9.148 -16.625 3.42 1 96.25 182 ARG A C 1
ATOM 1424 O O . ARG A 1 182 ? 10.164 -17.25 3.074 1 96.25 182 ARG A O 1
ATOM 1431 N N . CYS A 1 183 ? 8 -17 3.068 1 97.56 183 CYS A N 1
ATOM 1432 C CA . CYS A 1 183 ? 7.727 -18.312 2.488 1 97.56 183 CYS A CA 1
ATOM 1433 C C . CYS A 1 183 ? 7.832 -18.266 0.968 1 97.56 183 CYS A C 1
ATOM 1435 O O . CYS A 1 183 ? 7.512 -19.25 0.291 1 97.56 183 CYS A O 1
ATOM 1437 N N . SER A 1 184 ? 8.297 -17.203 0.39 1 98.5 184 SER A N 1
ATOM 1438 C CA . SER A 1 184 ? 8.164 -17.094 -1.06 1 98.5 184 SER A CA 1
ATOM 1439 C C . SER A 1 184 ? 9.469 -16.641 -1.703 1 98.5 184 SER A C 1
ATOM 1441 O O . SER A 1 184 ? 10.273 -15.961 -1.071 1 98.5 184 SER A O 1
ATOM 1443 N N . ASP A 1 185 ? 9.586 -16.984 -2.959 1 98.25 185 ASP A N 1
ATOM 1444 C CA . ASP A 1 185 ? 10.766 -16.625 -3.736 1 98.25 185 ASP A CA 1
ATOM 1445 C C . ASP A 1 185 ? 10.492 -15.438 -4.645 1 98.25 185 ASP A C 1
ATOM 1447 O O . ASP A 1 185 ? 11.422 -14.797 -5.145 1 98.25 185 ASP A O 1
ATOM 1451 N N . ALA A 1 186 ? 9.289 -15.219 -4.891 1 98.56 186 ALA A N 1
ATOM 1452 C CA . ALA A 1 186 ? 8.82 -14.133 -5.75 1 98.56 186 ALA A CA 1
ATOM 1453 C C . ALA A 1 186 ? 7.363 -13.797 -5.453 1 98.56 186 ALA A C 1
ATOM 1455 O O . ALA A 1 186 ? 6.691 -14.508 -4.699 1 98.56 186 ALA A O 1
ATOM 1456 N N . PHE A 1 187 ? 6.887 -12.711 -6.027 1 98.88 187 PHE A N 1
ATOM 1457 C CA . PHE A 1 187 ? 5.535 -12.227 -5.773 1 98.88 187 PHE A CA 1
ATOM 1458 C C . PHE A 1 187 ? 4.816 -11.906 -7.082 1 98.88 187 PHE A C 1
ATOM 1460 O O . PHE A 1 187 ? 5.422 -11.367 -8.008 1 98.88 187 PHE A O 1
ATOM 1467 N N . ILE A 1 188 ? 3.535 -12.227 -7.105 1 98.94 188 ILE A N 1
ATOM 1468 C CA . ILE A 1 188 ? 2.688 -11.812 -8.219 1 98.94 188 ILE A CA 1
ATOM 1469 C C . ILE A 1 188 ? 1.381 -11.227 -7.684 1 98.94 188 ILE A C 1
ATOM 1471 O O . ILE A 1 188 ? 0.774 -11.789 -6.77 1 98.94 188 ILE A O 1
ATOM 1475 N N . ALA A 1 189 ? 0.995 -10.117 -8.242 1 98.94 189 ALA A N 1
ATOM 1476 C CA . ALA A 1 189 ? -0.329 -9.57 -7.938 1 98.94 189 ALA A CA 1
ATOM 1477 C C . ALA A 1 189 ? -1.29 -9.797 -9.102 1 98.94 189 ALA A C 1
ATOM 1479 O O . ALA A 1 189 ? -1.043 -9.336 -10.219 1 98.94 189 ALA A O 1
ATOM 1480 N N . LEU A 1 190 ? -2.322 -10.539 -8.875 1 98.88 190 LEU A N 1
ATOM 1481 C CA . LEU A 1 190 ? -3.527 -10.539 -9.695 1 98.88 190 LEU A CA 1
ATOM 1482 C C . LEU A 1 190 ? -4.43 -9.359 -9.344 1 98.88 190 LEU A C 1
ATOM 1484 O O . LEU A 1 190 ? -4.215 -8.695 -8.328 1 98.88 190 LEU A O 1
ATOM 1488 N N . PRO A 1 191 ? -5.402 -9.055 -10.211 1 98.81 191 PRO A N 1
ATOM 1489 C CA . PRO A 1 191 ? -6.32 -7.965 -9.867 1 98.81 191 PRO A CA 1
ATOM 1490 C C . PRO A 1 191 ? -6.914 -8.109 -8.469 1 98.81 191 PRO A C 1
ATOM 1492 O O . PRO A 1 191 ? -7.184 -9.227 -8.016 1 98.81 191 PRO A O 1
ATOM 1495 N N . GLY A 1 192 ? -7.094 -7 -7.785 1 98.56 192 GLY A N 1
ATOM 1496 C CA . GLY A 1 192 ? -7.598 -6.969 -6.422 1 98.56 192 GLY A CA 1
ATOM 1497 C C . GLY A 1 192 ? -7.902 -5.566 -5.934 1 98.56 192 GLY A C 1
ATOM 1498 O O . GLY A 1 192 ? -7.91 -4.617 -6.719 1 98.56 192 GLY A O 1
ATOM 1499 N N . GLY A 1 193 ? -8.258 -5.477 -4.672 1 98 193 GLY A N 1
ATOM 1500 C CA . GLY A 1 193 ? -8.633 -4.211 -4.066 1 98 193 GLY A CA 1
ATOM 1501 C C . GLY A 1 193 ? -7.551 -3.629 -3.176 1 98 193 GLY A C 1
ATOM 1502 O O . GLY A 1 193 ? -6.363 -3.748 -3.479 1 98 193 GLY A O 1
ATOM 1503 N N . TYR A 1 194 ? -7.953 -2.965 -2.086 1 97.88 194 TYR A N 1
ATOM 1504 C CA . TYR A 1 194 ? -7.039 -2.283 -1.178 1 97.88 194 TYR A CA 1
ATOM 1505 C C . TYR A 1 194 ? -6.059 -3.268 -0.548 1 97.88 194 TYR A C 1
ATOM 1507 O O . TYR A 1 194 ? -4.863 -2.984 -0.446 1 97.88 194 TYR A O 1
ATOM 1515 N N . GLY A 1 195 ? -6.543 -4.402 -0.131 1 96.12 195 GLY A N 1
ATOM 1516 C CA . GLY A 1 195 ? -5.676 -5.395 0.486 1 96.12 195 GLY A CA 1
ATOM 1517 C C . GLY A 1 195 ? -4.574 -5.875 -0.435 1 96.12 195 GLY A C 1
ATOM 1518 O O . GLY A 1 195 ? -3.412 -5.965 -0.028 1 96.12 195 GLY A O 1
ATOM 1519 N N . THR A 1 196 ? -4.922 -6.152 -1.631 1 98.25 196 THR A N 1
ATOM 1520 C CA . THR A 1 196 ? -3.949 -6.602 -2.623 1 98.25 196 THR A CA 1
ATOM 1521 C C . THR A 1 196 ? -2.906 -5.516 -2.883 1 98.25 196 THR A C 1
ATOM 1523 O O . THR A 1 196 ? -1.706 -5.797 -2.902 1 98.25 196 THR A O 1
ATOM 1526 N N . LEU A 1 197 ? -3.389 -4.32 -3.051 1 98.31 197 LEU A N 1
ATOM 1527 C CA . LEU A 1 197 ? -2.494 -3.195 -3.305 1 98.31 197 LEU A CA 1
ATOM 1528 C C . LEU A 1 197 ? -1.551 -2.975 -2.127 1 98.31 197 LEU A C 1
ATOM 1530 O O . LEU A 1 197 ? -0.362 -2.709 -2.318 1 98.31 197 LEU A O 1
ATOM 1534 N N . GLU A 1 198 ? -2.078 -3.051 -0.971 1 97.44 198 GLU A N 1
ATOM 1535 C CA . GLU A 1 198 ? -1.278 -2.875 0.238 1 97.44 198 GLU A CA 1
ATOM 1536 C C . GLU A 1 198 ? -0.201 -3.949 0.35 1 97.44 198 GLU A C 1
ATOM 1538 O O . GLU A 1 198 ? 0.957 -3.646 0.643 1 97.44 198 GLU A O 1
ATOM 1543 N N . GLU A 1 199 ? -0.536 -5.207 0.125 1 97.62 199 GLU A N 1
ATOM 1544 C CA . GLU A 1 199 ? 0.424 -6.305 0.132 1 97.62 199 GLU A CA 1
ATOM 1545 C C . GLU A 1 199 ? 1.503 -6.102 -0.928 1 97.62 199 GLU A C 1
ATOM 1547 O O . GLU A 1 199 ? 2.691 -6.277 -0.652 1 97.62 199 GLU A O 1
ATOM 1552 N N . LEU A 1 200 ? 1.1 -5.695 -2.053 1 98.44 200 LEU A N 1
ATOM 1553 C CA . LEU A 1 200 ? 2.008 -5.449 -3.168 1 98.44 200 LEU A CA 1
ATOM 1554 C C . LEU A 1 200 ? 3 -4.344 -2.83 1 98.44 200 LEU A C 1
ATOM 1556 O O . LEU A 1 200 ? 4.211 -4.516 -2.994 1 98.44 200 LEU A O 1
ATOM 1560 N N . LEU A 1 201 ? 2.492 -3.275 -2.33 1 98 201 LEU A N 1
ATOM 1561 C CA . LEU A 1 201 ? 3.336 -2.111 -2.082 1 98 201 LEU A CA 1
ATOM 1562 C C . LEU A 1 201 ? 4.309 -2.379 -0.939 1 98 201 LEU A C 1
ATOM 1564 O O . LEU A 1 201 ? 5.426 -1.854 -0.934 1 98 201 LEU A O 1
ATOM 1568 N N . GLU A 1 202 ? 3.912 -3.209 -0.038 1 96.5 202 GLU A N 1
ATOM 1569 C CA . GLU A 1 202 ? 4.844 -3.547 1.035 1 96.5 202 GLU A CA 1
ATOM 1570 C C . GLU A 1 202 ? 6.078 -4.262 0.491 1 96.5 202 GLU A C 1
ATOM 1572 O O . GLU A 1 202 ? 7.207 -3.895 0.812 1 96.5 202 GLU A O 1
ATOM 1577 N N . VAL A 1 203 ? 5.898 -5.211 -0.364 1 97.56 203 VAL A N 1
ATOM 1578 C CA . VAL A 1 203 ? 7.047 -5.965 -0.857 1 97.56 203 VAL A CA 1
ATOM 1579 C C . VAL A 1 203 ? 7.867 -5.094 -1.808 1 97.56 203 VAL A C 1
ATOM 1581 O O . VAL A 1 203 ? 9.086 -5.227 -1.887 1 97.56 203 VAL A O 1
ATOM 1584 N N . ILE A 1 204 ? 7.227 -4.176 -2.494 1 97.38 204 ILE A N 1
ATOM 1585 C CA . ILE A 1 204 ? 7.945 -3.23 -3.338 1 97.38 204 ILE A CA 1
ATOM 1586 C C . ILE A 1 204 ? 8.82 -2.326 -2.473 1 97.38 204 ILE A C 1
ATOM 1588 O O . ILE A 1 204 ? 10 -2.115 -2.771 1 97.38 204 ILE A O 1
ATOM 1592 N N . THR A 1 205 ? 8.219 -1.821 -1.388 1 95.19 205 THR A N 1
ATOM 1593 C CA . THR A 1 205 ? 8.953 -0.946 -0.48 1 95.19 205 THR A CA 1
ATOM 1594 C C . THR A 1 205 ? 10.141 -1.678 0.13 1 95.19 205 THR A C 1
ATOM 1596 O O . THR A 1 205 ? 11.234 -1.117 0.232 1 95.19 205 THR A O 1
ATOM 1599 N N . TRP A 1 206 ? 9.945 -2.895 0.479 1 92.62 206 TRP A N 1
ATOM 1600 C CA . TRP A 1 206 ? 11.016 -3.691 1.064 1 92.62 206 TRP A CA 1
ATOM 1601 C C . TRP A 1 206 ? 12.133 -3.922 0.056 1 92.62 206 TRP A C 1
ATOM 1603 O O . TRP A 1 206 ? 13.32 -3.885 0.412 1 92.62 206 TRP A O 1
ATOM 1613 N N . ALA A 1 207 ? 11.781 -4.156 -1.138 1 94.25 207 ALA A N 1
ATOM 1614 C CA . ALA A 1 207 ? 12.789 -4.293 -2.188 1 94.25 207 ALA A CA 1
ATOM 1615 C C . ALA A 1 207 ? 13.555 -2.988 -2.383 1 94.25 207 ALA A C 1
ATOM 1617 O O . ALA A 1 207 ? 14.789 -2.994 -2.484 1 94.25 207 ALA A O 1
ATOM 1618 N N . GLN A 1 208 ? 12.82 -1.904 -2.41 1 92.94 208 GLN A N 1
ATOM 1619 C CA . GLN A 1 208 ? 13.422 -0.585 -2.564 1 92.94 208 GLN A CA 1
ATOM 1620 C C . GLN A 1 208 ? 14.43 -0.308 -1.454 1 92.94 208 GLN A C 1
ATOM 1622 O O . GLN A 1 208 ? 15.484 0.287 -1.698 1 92.94 208 GLN A O 1
ATOM 1627 N N . LEU A 1 209 ? 14.086 -0.774 -0.263 1 87.38 209 LEU A N 1
ATOM 1628 C CA . LEU A 1 209 ? 14.922 -0.512 0.903 1 87.38 209 LEU A CA 1
ATOM 1629 C C . LEU A 1 209 ? 16.047 -1.537 1.008 1 87.38 209 LEU A C 1
ATOM 1631 O O . LEU A 1 209 ? 16.859 -1.472 1.926 1 87.38 209 LEU A O 1
ATOM 1635 N N . GLY A 1 210 ? 16.016 -2.494 0.117 1 86.81 210 GLY A N 1
ATOM 1636 C CA . GLY A 1 210 ? 17.062 -3.494 0.097 1 86.81 210 GLY A CA 1
ATOM 1637 C C . GLY A 1 210 ? 16.859 -4.605 1.107 1 86.81 210 GLY A C 1
ATOM 1638 O O . GLY A 1 210 ? 17.797 -5.332 1.444 1 86.81 210 GLY A O 1
ATOM 1639 N N . ILE A 1 211 ? 15.664 -4.73 1.61 1 85.69 211 ILE A N 1
ATOM 1640 C CA . ILE A 1 211 ? 15.344 -5.773 2.58 1 85.69 211 ILE A CA 1
ATOM 1641 C C . ILE A 1 211 ? 15.281 -7.129 1.88 1 85.69 211 ILE A C 1
ATOM 1643 O O . ILE A 1 211 ? 15.641 -8.156 2.461 1 85.69 211 ILE A O 1
ATOM 1647 N N . HIS A 1 212 ? 14.844 -7.172 0.653 1 91.81 212 HIS A N 1
ATOM 1648 C CA . HIS A 1 212 ? 14.906 -8.367 -0.176 1 91.81 212 HIS A CA 1
ATOM 1649 C C . HIS A 1 212 ? 15.18 -8.016 -1.635 1 91.81 212 HIS A C 1
ATOM 1651 O O . HIS A 1 212 ? 15.117 -6.844 -2.014 1 91.81 212 HIS A O 1
ATOM 1657 N N . ASP A 1 213 ? 15.445 -9.062 -2.371 1 93.19 213 ASP A N 1
ATOM 1658 C CA . ASP A 1 213 ? 15.727 -8.875 -3.789 1 93.19 213 ASP A CA 1
ATOM 1659 C C . ASP A 1 213 ? 14.789 -9.711 -4.656 1 93.19 213 ASP A C 1
ATOM 1661 O O . ASP A 1 213 ? 15.094 -9.992 -5.816 1 93.19 213 ASP A O 1
ATOM 1665 N N . LYS A 1 214 ? 13.734 -10.125 -4.117 1 96.56 214 LYS A N 1
ATOM 1666 C CA . LYS A 1 214 ? 12.812 -11.016 -4.816 1 96.56 214 LYS A CA 1
ATOM 1667 C C . LYS A 1 214 ? 12.055 -10.273 -5.91 1 96.56 214 LYS A C 1
ATOM 1669 O O . LYS A 1 214 ? 11.641 -9.125 -5.715 1 96.56 214 LYS A O 1
ATOM 1674 N N . PRO A 1 215 ? 11.828 -10.938 -7.023 1 96.88 215 PRO A N 1
ATOM 1675 C CA . PRO A 1 215 ? 11.07 -10.289 -8.094 1 96.88 215 PRO A CA 1
ATOM 1676 C C . PRO A 1 215 ? 9.609 -10.047 -7.723 1 96.88 215 PRO A C 1
ATOM 1678 O O . PRO A 1 215 ? 9.008 -10.867 -7.02 1 96.88 215 PRO A O 1
ATOM 1681 N N . VAL A 1 216 ? 9.102 -8.906 -8.211 1 98.62 216 VAL A N 1
ATOM 1682 C CA . VAL A 1 216 ? 7.715 -8.523 -7.984 1 98.62 216 VAL A CA 1
ATOM 1683 C C . VAL A 1 216 ? 7 -8.352 -9.32 1 98.62 216 VAL A C 1
ATOM 1685 O O . VAL A 1 216 ? 7.402 -7.52 -10.141 1 98.62 216 VAL A O 1
ATOM 1688 N N . GLY A 1 217 ? 5.91 -9.141 -9.508 1 98.81 217 GLY A N 1
ATOM 1689 C CA . GLY A 1 217 ? 5.211 -9.133 -10.789 1 98.81 217 GLY A CA 1
ATOM 1690 C C . GLY A 1 217 ? 3.783 -8.633 -10.68 1 98.81 217 GLY A C 1
ATOM 1691 O O . GLY A 1 217 ? 3.096 -8.906 -9.695 1 98.81 217 GLY A O 1
ATOM 1692 N N . LEU A 1 218 ? 3.34 -7.922 -11.727 1 98.75 218 LEU A N 1
ATOM 1693 C CA . LEU A 1 218 ? 1.95 -7.523 -11.922 1 98.75 218 LEU A CA 1
ATOM 1694 C C . LEU A 1 218 ? 1.352 -8.227 -13.141 1 98.75 218 LEU A C 1
ATOM 1696 O O . LEU A 1 218 ? 1.802 -8.008 -14.266 1 98.75 218 LEU A O 1
ATOM 1700 N N . LEU A 1 219 ? 0.414 -9.109 -12.812 1 98.94 219 LEU A N 1
ATOM 1701 C CA . LEU A 1 219 ? -0.342 -9.648 -13.938 1 98.94 219 LEU A CA 1
ATOM 1702 C C . LEU A 1 219 ? -1.415 -8.672 -14.398 1 98.94 219 LEU A C 1
ATOM 1704 O O . LEU A 1 219 ? -2.502 -8.617 -13.82 1 98.94 219 LEU A O 1
ATOM 1708 N N . ASN A 1 220 ? -1.143 -7.945 -15.453 1 98.81 220 ASN A N 1
ATOM 1709 C CA . ASN A 1 220 ? -1.945 -6.812 -15.898 1 98.81 220 ASN A CA 1
ATOM 1710 C C . ASN A 1 220 ? -3.047 -7.246 -16.859 1 98.81 220 ASN A C 1
ATOM 1712 O O . ASN A 1 220 ? -3.041 -6.863 -18.031 1 98.81 220 ASN A O 1
ATOM 1716 N N . VAL A 1 221 ? -4.008 -7.906 -16.281 1 98.56 221 VAL A N 1
ATOM 1717 C CA . VAL A 1 221 ? -5.125 -8.477 -17.016 1 98.56 221 VAL A CA 1
ATOM 1718 C C . VAL A 1 221 ? -6.016 -7.363 -17.562 1 98.56 221 VAL A C 1
ATOM 1720 O O . VAL A 1 221 ? -6.531 -6.547 -16.781 1 98.56 221 VAL A O 1
ATOM 1723 N N . ASP A 1 222 ? -6.152 -7.27 -18.828 1 97.88 222 ASP A N 1
ATOM 1724 C CA . ASP A 1 222 ? -7.027 -6.293 -19.484 1 97.88 222 ASP A CA 1
ATOM 1725 C C . ASP A 1 222 ? -6.664 -4.871 -19.062 1 97.88 222 ASP A C 1
ATOM 1727 O O . ASP A 1 222 ? -7.547 -4.02 -18.906 1 97.88 222 ASP A O 1
ATOM 1731 N N . GLY A 1 223 ? -5.516 -4.668 -18.766 1 98.38 223 GLY A N 1
ATOM 1732 C CA . GLY A 1 223 ? -5.047 -3.336 -18.406 1 98.38 223 GLY A CA 1
ATOM 1733 C C . GLY A 1 223 ? -5.5 -2.885 -17.031 1 98.38 223 GLY A C 1
ATOM 1734 O O . GLY A 1 223 ? -5.57 -1.685 -16.766 1 98.38 223 GLY A O 1
ATOM 1735 N N . TYR A 1 224 ? -5.824 -3.812 -16.172 1 98.69 224 TYR A N 1
ATOM 1736 C CA . TYR A 1 224 ? -6.355 -3.49 -14.859 1 98.69 224 TYR A CA 1
ATOM 1737 C C . TYR A 1 224 ? -5.418 -2.553 -14.109 1 98.69 224 TYR A C 1
ATOM 1739 O O . TYR A 1 224 ? -5.867 -1.632 -13.422 1 98.69 224 TYR A O 1
ATOM 1747 N N . TYR A 1 225 ? -4.121 -2.697 -14.258 1 98.75 225 TYR A N 1
ATOM 1748 C CA . TYR A 1 225 ? -3.145 -1.96 -13.461 1 98.75 225 TYR A CA 1
ATOM 1749 C C . TYR A 1 225 ? -2.594 -0.773 -14.25 1 98.75 225 TYR A C 1
ATOM 1751 O O . TYR A 1 225 ? -1.643 -0.121 -13.812 1 98.75 225 TYR A O 1
ATOM 1759 N N . ASN A 1 226 ? -3.193 -0.437 -15.391 1 98.69 226 ASN A N 1
ATOM 1760 C CA . ASN A 1 226 ? -2.656 0.64 -16.219 1 98.69 226 ASN A CA 1
ATOM 1761 C C . ASN A 1 226 ? -2.582 1.954 -15.438 1 98.69 226 ASN A C 1
ATOM 1763 O O . ASN A 1 226 ? -1.559 2.641 -15.469 1 98.69 226 ASN A O 1
ATOM 1767 N N . SER A 1 227 ? -3.619 2.299 -14.75 1 98.62 227 SER A N 1
ATOM 1768 C CA . SER A 1 227 ? -3.645 3.57 -14.039 1 98.62 227 SER A CA 1
ATOM 1769 C C . SER A 1 227 ? -2.672 3.564 -12.867 1 98.62 227 SER A C 1
ATOM 1771 O O . SER A 1 227 ? -2.078 4.594 -12.539 1 98.62 227 SER A O 1
ATOM 1773 N N . LEU A 1 228 ? -2.527 2.432 -12.203 1 98.62 228 LEU A N 1
ATOM 1774 C CA . LEU A 1 228 ? -1.533 2.316 -11.141 1 98.62 228 LEU A CA 1
ATOM 1775 C C . LEU A 1 228 ? -0.126 2.539 -11.688 1 98.62 228 LEU A C 1
ATOM 1777 O O . LEU A 1 228 ? 0.658 3.291 -11.102 1 98.62 228 LEU A O 1
ATOM 1781 N N . LEU A 1 229 ? 0.162 1.878 -12.789 1 98.62 229 LEU A N 1
ATOM 1782 C CA . LEU A 1 229 ? 1.475 2.014 -13.406 1 98.62 229 LEU A CA 1
ATOM 1783 C C . LEU A 1 229 ? 1.719 3.451 -13.852 1 98.62 229 LEU A C 1
ATOM 1785 O O . LEU A 1 229 ? 2.83 3.967 -13.719 1 98.62 229 LEU A O 1
ATOM 1789 N N . SER A 1 230 ? 0.667 4.059 -14.32 1 98.56 230 SER A N 1
ATOM 1790 C CA . SER A 1 230 ? 0.764 5.469 -14.68 1 98.56 230 SER A CA 1
ATOM 1791 C C . SER A 1 230 ? 1.106 6.328 -13.469 1 98.56 230 SER A C 1
ATOM 1793 O O . SER A 1 230 ? 1.896 7.27 -13.57 1 98.56 230 SER A O 1
ATOM 1795 N N . PHE A 1 231 ? 0.555 6.035 -12.414 1 98.69 231 PHE A N 1
ATOM 1796 C CA . PHE A 1 231 ? 0.847 6.773 -11.188 1 98.69 231 PHE A CA 1
ATOM 1797 C C . PHE A 1 231 ? 2.309 6.609 -10.789 1 98.69 231 PHE A C 1
ATOM 1799 O O . PHE A 1 231 ? 2.971 7.578 -10.422 1 98.69 231 PHE A O 1
ATOM 1806 N N . ILE A 1 232 ? 2.77 5.414 -10.82 1 98.38 232 ILE A N 1
ATOM 1807 C CA . ILE A 1 232 ? 4.152 5.133 -10.453 1 98.38 232 ILE A CA 1
ATOM 1808 C C . ILE A 1 232 ? 5.098 5.891 -11.383 1 98.38 232 ILE A C 1
ATOM 1810 O O . ILE A 1 232 ? 6.082 6.48 -10.93 1 98.38 232 ILE A O 1
ATOM 1814 N N . ASP A 1 233 ? 4.742 5.93 -12.641 1 98.44 233 ASP A N 1
ATOM 1815 C CA . ASP A 1 233 ? 5.543 6.684 -13.602 1 98.44 233 ASP A CA 1
ATOM 1816 C C . ASP A 1 233 ? 5.516 8.18 -13.289 1 98.44 233 ASP A C 1
ATOM 1818 O O . ASP A 1 233 ? 6.535 8.859 -13.406 1 98.44 233 ASP A O 1
ATOM 1822 N N . LYS A 1 234 ? 4.371 8.664 -12.922 1 98.19 234 LYS A N 1
ATOM 1823 C CA . LYS A 1 234 ? 4.25 10.062 -12.508 1 98.19 234 LYS A CA 1
ATOM 1824 C C . LYS A 1 234 ? 5.129 10.359 -11.297 1 98.19 234 LYS A C 1
ATOM 1826 O O . LYS A 1 234 ? 5.785 11.398 -11.234 1 98.19 234 LYS A O 1
ATOM 1831 N N . ALA A 1 235 ? 5.137 9.461 -10.352 1 98.56 235 ALA A N 1
ATOM 1832 C CA . ALA A 1 235 ? 5.953 9.625 -9.156 1 98.56 235 ALA A CA 1
ATOM 1833 C C . ALA A 1 235 ? 7.441 9.664 -9.508 1 98.56 235 ALA A C 1
ATOM 1835 O O . ALA A 1 235 ? 8.211 10.391 -8.875 1 98.56 235 ALA A O 1
ATOM 1836 N N . VAL A 1 236 ? 7.852 8.859 -10.461 1 98 236 VAL A N 1
ATOM 1837 C CA . VAL A 1 236 ? 9.227 8.891 -10.938 1 98 236 VAL A CA 1
ATOM 1838 C C . VAL A 1 236 ? 9.523 10.242 -11.586 1 98 236 VAL A C 1
ATOM 1840 O O . VAL A 1 236 ? 10.523 10.883 -11.266 1 98 236 VAL A O 1
ATOM 1843 N N . GLU A 1 237 ? 8.633 10.656 -12.445 1 98.25 237 GLU A N 1
ATOM 1844 C CA . GLU A 1 237 ? 8.789 11.914 -13.172 1 98.25 237 GLU A CA 1
ATOM 1845 C C . GLU A 1 237 ? 8.891 13.094 -12.211 1 98.25 237 GLU A C 1
ATOM 1847 O O . GLU A 1 237 ? 9.688 14.008 -12.438 1 98.25 237 GLU A O 1
ATOM 1852 N N . GLU A 1 238 ? 8.109 13 -11.156 1 98.38 238 GLU A N 1
ATOM 1853 C CA . GLU A 1 238 ? 8.016 14.117 -10.227 1 98.38 238 GLU A CA 1
ATOM 1854 C C . GLU A 1 238 ? 9.078 14.023 -9.133 1 98.38 238 GLU A C 1
ATOM 1856 O O . GLU A 1 238 ? 9.156 14.891 -8.266 1 98.38 238 GLU A O 1
ATOM 1861 N N . GLY A 1 239 ? 9.883 12.953 -9.117 1 98 239 GLY A N 1
ATOM 1862 C CA . GLY A 1 239 ? 11.062 12.898 -8.273 1 98 239 GLY A CA 1
ATOM 1863 C C . GLY A 1 239 ? 10.812 12.219 -6.938 1 98 239 GLY A C 1
ATOM 1864 O O . GLY A 1 239 ? 11.633 12.312 -6.023 1 98 239 GLY A O 1
ATOM 1865 N N . PHE A 1 240 ? 9.695 11.469 -6.824 1 98.25 240 PHE A N 1
ATOM 1866 C CA . PHE A 1 240 ? 9.375 10.844 -5.547 1 98.25 240 PHE A CA 1
ATOM 1867 C C . PHE A 1 240 ? 9.766 9.367 -5.551 1 98.25 240 PHE A C 1
ATOM 1869 O O . PHE A 1 240 ? 9.852 8.742 -4.492 1 98.25 240 PHE A O 1
ATOM 1876 N N . ILE A 1 241 ? 9.961 8.812 -6.723 1 97.62 241 ILE A N 1
ATOM 1877 C CA . ILE A 1 241 ? 10.477 7.457 -6.879 1 97.62 241 ILE A CA 1
ATOM 1878 C C . ILE A 1 241 ? 11.727 7.484 -7.762 1 97.62 241 ILE A C 1
ATOM 1880 O O . ILE A 1 241 ? 11.719 8.094 -8.836 1 97.62 241 ILE A O 1
ATOM 1884 N N . ASN A 1 242 ? 12.781 6.875 -7.238 1 95.19 242 ASN A N 1
ATOM 1885 C CA . ASN A 1 242 ? 13.984 6.734 -8.047 1 95.19 242 ASN A CA 1
ATOM 1886 C C . ASN A 1 242 ? 13.727 5.902 -9.297 1 95.19 242 ASN A C 1
ATOM 1888 O O . ASN A 1 242 ? 13.086 4.855 -9.234 1 95.19 242 ASN A O 1
ATOM 1892 N N . PRO A 1 243 ? 14.25 6.414 -10.391 1 93.81 243 PRO A N 1
ATOM 1893 C CA . PRO A 1 243 ? 14.07 5.645 -11.625 1 93.81 243 PRO A CA 1
ATOM 1894 C C . PRO A 1 243 ? 14.508 4.188 -11.484 1 93.81 243 PRO A C 1
ATOM 1896 O O . PRO A 1 243 ? 13.867 3.293 -12.047 1 93.81 243 PRO A O 1
ATOM 1899 N N . ALA A 1 244 ? 15.508 3.881 -10.773 1 91.62 244 ALA A N 1
ATOM 1900 C CA . ALA A 1 244 ? 15.984 2.516 -10.562 1 91.62 244 ALA A CA 1
ATOM 1901 C C . ALA A 1 244 ? 14.938 1.672 -9.844 1 91.62 244 ALA A C 1
ATOM 1903 O O . ALA A 1 244 ? 14.797 0.477 -10.117 1 91.62 244 ALA A O 1
ATOM 1904 N N . ALA A 1 245 ? 14.203 2.307 -8.961 1 94.62 245 ALA A N 1
ATOM 1905 C CA . ALA A 1 245 ? 13.195 1.587 -8.188 1 94.62 245 ALA A CA 1
ATOM 1906 C C . ALA A 1 245 ? 11.969 1.276 -9.039 1 94.62 245 ALA A C 1
ATOM 1908 O O . ALA A 1 245 ? 11.148 0.431 -8.672 1 94.62 245 ALA A O 1
ATOM 1909 N N . ARG A 1 246 ? 11.812 1.992 -10.18 1 95.44 246 ARG A N 1
ATOM 1910 C CA . ARG A 1 246 ? 10.727 1.691 -11.102 1 95.44 246 ARG A CA 1
ATOM 1911 C C . ARG A 1 246 ? 10.859 0.281 -11.664 1 95.44 246 ARG A C 1
ATOM 1913 O O . ARG A 1 246 ? 9.852 -0.374 -11.961 1 95.44 246 ARG A O 1
ATOM 1920 N N . HIS A 1 247 ? 12.086 -0.282 -11.625 1 91.94 247 HIS A N 1
ATOM 1921 C CA . HIS A 1 247 ? 12.391 -1.569 -12.234 1 91.94 247 HIS A CA 1
ATOM 1922 C C . HIS A 1 247 ? 12.023 -2.723 -11.312 1 91.94 247 HIS A C 1
ATOM 1924 O O . HIS A 1 247 ? 12.008 -3.881 -11.734 1 91.94 247 HIS A O 1
ATOM 1930 N N . ILE A 1 248 ? 11.703 -2.412 -10.133 1 95.62 248 ILE A N 1
ATOM 1931 C CA . ILE A 1 248 ? 11.312 -3.443 -9.18 1 95.62 248 ILE A CA 1
ATOM 1932 C C . ILE A 1 248 ? 10.062 -4.168 -9.68 1 95.62 248 ILE A C 1
ATOM 1934 O O . ILE A 1 248 ? 9.93 -5.383 -9.5 1 95.62 248 ILE A O 1
ATOM 1938 N N . ILE A 1 249 ? 9.203 -3.469 -10.375 1 97.5 249 ILE A N 1
ATOM 1939 C CA . ILE A 1 249 ? 7.918 -4.008 -10.82 1 97.5 249 ILE A CA 1
ATOM 1940 C C . ILE A 1 249 ? 8.047 -4.555 -12.234 1 97.5 249 ILE A C 1
ATOM 1942 O O . ILE A 1 249 ? 8.383 -3.814 -13.164 1 97.5 249 ILE A O 1
ATOM 1946 N N . VAL A 1 250 ? 7.758 -5.832 -12.359 1 97.81 250 VAL A N 1
ATOM 1947 C CA . VAL A 1 250 ? 7.676 -6.48 -13.664 1 97.81 250 VAL A CA 1
ATOM 1948 C C . VAL A 1 250 ? 6.215 -6.719 -14.031 1 97.81 250 VAL A C 1
ATOM 1950 O O . VAL A 1 250 ? 5.453 -7.281 -13.242 1 97.81 250 VAL A O 1
ATOM 1953 N N . SER A 1 251 ? 5.773 -6.215 -15.195 1 98.5 251 SER A N 1
ATOM 1954 C CA . SER A 1 251 ? 4.375 -6.355 -15.586 1 98.5 251 SER A CA 1
ATOM 1955 C C . SER A 1 251 ? 4.238 -7.125 -16.891 1 98.5 251 SER A C 1
ATOM 1957 O O . SER A 1 251 ? 5.109 -7.039 -17.766 1 98.5 251 SER A O 1
ATOM 1959 N N . ALA A 1 252 ? 3.232 -7.934 -17.031 1 98.62 252 ALA A N 1
ATOM 1960 C CA . ALA A 1 252 ? 2.873 -8.633 -18.266 1 98.62 252 ALA A CA 1
ATOM 1961 C C . ALA A 1 252 ? 1.377 -8.922 -18.312 1 98.62 252 ALA A C 1
ATOM 1963 O O . ALA A 1 252 ? 0.721 -9.016 -17.266 1 98.62 252 ALA A O 1
ATOM 1964 N N . PRO A 1 253 ? 0.779 -9.086 -19.5 1 98.38 253 PRO A N 1
ATOM 1965 C CA . PRO A 1 253 ? -0.666 -9.297 -19.625 1 98.38 253 PRO A CA 1
ATOM 1966 C C . PRO A 1 253 ? -1.066 -10.758 -19.406 1 98.38 253 PRO A C 1
ATOM 1968 O O . PRO A 1 253 ? -2.244 -11.055 -19.188 1 98.38 253 PRO A O 1
ATOM 1971 N N . THR A 1 254 ? -0.035 -11.703 -19.531 1 98.5 254 THR A N 1
ATOM 1972 C CA . THR A 1 254 ? -0.365 -13.117 -19.406 1 98.5 254 THR A CA 1
ATOM 1973 C C . THR A 1 254 ? 0.513 -13.781 -18.344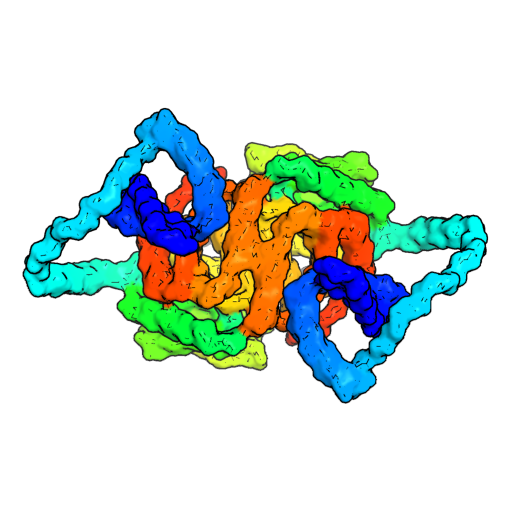 1 98.5 254 THR A C 1
ATOM 1975 O O . THR A 1 254 ? 1.632 -13.336 -18.094 1 98.5 254 THR A O 1
ATOM 1978 N N . ALA A 1 255 ? -0.027 -14.844 -17.797 1 98.75 255 ALA A N 1
ATOM 1979 C CA . ALA A 1 255 ? 0.674 -15.578 -16.75 1 98.75 255 ALA A CA 1
ATOM 1980 C C . ALA A 1 255 ? 2.008 -16.125 -17.25 1 98.75 255 ALA A C 1
ATOM 1982 O O . ALA A 1 255 ? 3.039 -15.969 -16.594 1 98.75 255 ALA A O 1
ATOM 1983 N N . LYS A 1 256 ? 1.998 -16.734 -18.359 1 98.25 256 LYS A N 1
ATOM 1984 C CA . LYS A 1 256 ? 3.209 -17.328 -18.922 1 98.25 256 LYS A CA 1
ATOM 1985 C C . LYS A 1 256 ? 4.289 -16.266 -19.141 1 98.25 256 LYS A C 1
ATOM 1987 O O . LYS A 1 256 ? 5.43 -16.438 -18.688 1 98.25 256 LYS A O 1
ATOM 1992 N N . GLU A 1 257 ? 3.953 -15.172 -19.781 1 98.38 257 GLU A N 1
ATOM 1993 C CA . GLU A 1 257 ? 4.898 -14.086 -20.031 1 98.38 257 GLU A CA 1
ATOM 1994 C C . GLU A 1 257 ? 5.453 -13.523 -18.719 1 98.38 257 GLU A C 1
ATOM 1996 O O . GLU A 1 257 ? 6.652 -13.266 -18.609 1 98.38 257 GLU A O 1
ATOM 2001 N N . LEU A 1 258 ? 4.578 -13.359 -17.766 1 98.75 258 LEU A N 1
ATOM 2002 C CA . LEU A 1 258 ? 4.996 -12.773 -16.5 1 98.75 258 LEU A CA 1
ATOM 2003 C C . LEU A 1 258 ? 5.984 -13.68 -15.781 1 98.75 258 LEU A C 1
ATOM 2005 O O . LEU A 1 258 ? 7.031 -13.219 -15.32 1 98.75 258 LEU A O 1
ATOM 2009 N N . VAL A 1 259 ? 5.664 -14.969 -15.68 1 98.31 259 VAL A N 1
ATOM 2010 C CA . VAL A 1 259 ? 6.531 -15.898 -14.953 1 98.31 259 VAL A CA 1
ATOM 2011 C C . VAL A 1 259 ? 7.891 -15.977 -15.648 1 98.31 259 VAL A C 1
ATOM 2013 O O . VAL A 1 259 ? 8.93 -16.016 -14.984 1 98.31 259 VAL A O 1
ATOM 2016 N N . MET A 1 260 ? 7.898 -15.945 -16.922 1 97.38 260 MET A N 1
ATOM 2017 C CA . MET A 1 260 ? 9.148 -15.961 -17.672 1 97.38 260 MET A CA 1
ATOM 2018 C C . MET A 1 260 ? 9.977 -14.711 -17.375 1 97.38 260 MET A C 1
ATOM 2020 O O . MET A 1 260 ? 11.188 -14.805 -17.141 1 97.38 260 MET A O 1
ATOM 2024 N N . LYS A 1 261 ? 9.336 -13.562 -17.375 1 97.31 261 LYS A N 1
ATOM 2025 C CA . LYS A 1 261 ? 10.031 -12.312 -17.078 1 97.31 261 LYS A CA 1
ATOM 2026 C C . LYS A 1 261 ? 10.586 -12.32 -15.656 1 97.31 261 LYS A C 1
ATOM 2028 O O . LYS A 1 261 ? 11.688 -11.82 -15.406 1 97.31 261 LYS A O 1
ATOM 2033 N N . LEU A 1 262 ? 9.836 -12.898 -14.75 1 98 262 LEU A N 1
ATOM 2034 C CA . LEU A 1 262 ? 10.273 -12.961 -13.359 1 98 262 LEU A CA 1
ATOM 2035 C C . LEU A 1 262 ? 11.492 -13.867 -13.211 1 98 262 LEU A C 1
ATOM 2037 O O . LEU A 1 262 ? 12.375 -13.594 -12.398 1 98 262 LEU A O 1
ATOM 2041 N N . GLU A 1 263 ? 11.531 -14.922 -13.938 1 95.75 263 GLU A N 1
ATOM 2042 C CA . GLU A 1 263 ? 12.664 -15.844 -13.883 1 95.75 263 GLU A CA 1
ATOM 2043 C C . GLU A 1 263 ? 13.93 -15.188 -14.422 1 95.75 263 GLU A C 1
ATOM 2045 O O . GLU A 1 263 ? 15.039 -15.531 -14 1 95.75 263 GLU A O 1
ATOM 2050 N N . GLU A 1 264 ? 13.75 -14.227 -15.273 1 93.56 264 GLU A N 1
ATOM 2051 C CA . GLU A 1 264 ? 14.891 -13.539 -15.883 1 93.56 264 GLU A CA 1
ATOM 2052 C C . GLU A 1 264 ? 15.266 -12.289 -15.094 1 93.56 264 GLU A C 1
ATOM 2054 O O . GLU A 1 264 ? 16.281 -11.656 -15.367 1 93.56 264 GLU A O 1
ATOM 2059 N N . TYR A 1 265 ? 14.492 -12 -14.094 1 92.38 265 TYR A N 1
ATOM 2060 C CA . TYR A 1 265 ? 14.648 -10.773 -13.328 1 92.38 265 TYR A CA 1
ATOM 2061 C C . TYR A 1 265 ? 15.961 -10.781 -12.547 1 92.38 265 TYR A C 1
ATOM 2063 O O . TYR A 1 265 ? 16.328 -11.797 -11.953 1 92.38 265 TYR A O 1
ATOM 2071 N N . SER A 1 266 ? 16.688 -9.609 -12.625 1 86.94 266 SER A N 1
ATOM 2072 C CA . SER A 1 266 ? 17.844 -9.344 -11.766 1 86.94 266 SER A CA 1
ATOM 2073 C C . SER A 1 266 ? 17.688 -7.992 -11.062 1 86.94 266 SER A C 1
ATOM 2075 O O . SER A 1 266 ? 17.391 -6.988 -11.703 1 86.94 266 SER A O 1
ATOM 2077 N N . PRO A 1 267 ? 17.891 -7.992 -9.727 1 83.5 267 PRO A N 1
ATOM 2078 C CA . PRO A 1 267 ? 17.719 -6.742 -8.984 1 83.5 267 PRO A CA 1
ATOM 2079 C C . PRO A 1 267 ? 18.75 -5.68 -9.375 1 83.5 267 PRO A C 1
ATOM 2081 O O . PRO A 1 267 ? 19.875 -6.012 -9.742 1 83.5 267 PRO A O 1
ATOM 2084 N N . CYS A 1 268 ? 18.312 -4.418 -9.555 1 67.25 268 CYS A N 1
ATOM 2085 C CA . CYS A 1 268 ? 19.203 -3.297 -9.836 1 67.25 268 CYS A CA 1
ATOM 2086 C C . CYS A 1 268 ? 19.438 -2.461 -8.586 1 67.25 268 CYS A C 1
ATOM 2088 O O . CYS A 1 268 ? 18.641 -1.582 -8.258 1 67.25 268 CYS A O 1
ATOM 2090 N N . HIS A 1 269 ? 19.766 -3.021 -7.406 1 58.88 269 HIS A N 1
ATOM 2091 C CA . HIS A 1 269 ? 19.734 -2.184 -6.215 1 58.88 269 HIS A CA 1
ATOM 2092 C C . HIS A 1 269 ? 21.016 -1.354 -6.082 1 58.88 269 HIS A C 1
ATOM 2094 O O . HIS A 1 269 ? 22.094 -1.806 -6.465 1 58.88 269 HIS A O 1
ATOM 2100 N N . GLU A 1 270 ? 20.859 -0.057 -6.125 1 51.06 270 GLU A N 1
ATOM 2101 C CA . GLU A 1 270 ? 21.859 0.696 -5.363 1 51.06 270 GLU A CA 1
ATOM 2102 C C . GLU A 1 270 ? 21.703 0.46 -3.865 1 51.06 270 GLU A C 1
ATOM 2104 O O . GLU A 1 270 ? 20.609 0.625 -3.316 1 51.06 270 GLU A O 1
ATOM 2109 N N . ARG A 1 271 ? 22.234 -0.659 -3.301 1 48.72 271 ARG A N 1
ATOM 2110 C CA . ARG A 1 271 ? 22.062 -1.09 -1.918 1 48.72 271 ARG A CA 1
ATOM 2111 C C . ARG A 1 271 ? 22.078 0.102 -0.966 1 48.72 271 ARG A C 1
ATOM 2113 O O . ARG A 1 271 ? 23.078 0.818 -0.878 1 48.72 271 ARG A O 1
ATOM 2120 N N . VAL A 1 272 ? 21 0.672 -0.691 1 46.88 272 VAL A N 1
ATOM 2121 C CA . VAL A 1 272 ? 21 1.771 0.269 1 46.88 272 VAL A CA 1
ATOM 2122 C C . VAL A 1 272 ? 21.281 1.233 1.67 1 46.88 272 VAL A C 1
ATOM 2124 O O . VAL A 1 272 ? 22 1.863 2.451 1 46.88 272 VAL A O 1
ATOM 2127 N N . VAL A 1 273 ? 20.578 0.118 2.271 1 47.69 273 VAL A N 1
ATOM 2128 C CA . VAL A 1 273 ? 20.766 -0.424 3.613 1 47.69 273 VAL A CA 1
ATOM 2129 C C . VAL A 1 273 ? 21.328 -1.842 3.527 1 47.69 273 VAL A C 1
ATOM 2131 O O . VAL A 1 273 ? 20.953 -2.609 2.635 1 47.69 273 VAL A O 1
ATOM 2134 N N . SER A 1 274 ? 22.5 -2.09 4.035 1 41.06 274 SER A N 1
ATOM 2135 C CA . SER A 1 274 ? 23.078 -3.424 4.02 1 41.06 274 SER A CA 1
ATOM 2136 C C . SER A 1 274 ? 22.078 -4.48 4.449 1 41.06 274 SER A C 1
ATOM 2138 O O . SER A 1 274 ? 21.344 -4.297 5.43 1 41.06 274 SER A O 1
ATOM 2140 N N . LYS A 1 275 ? 21.734 -5.508 3.604 1 41.62 275 LYS A N 1
ATOM 2141 C CA . LYS A 1 275 ? 20.891 -6.676 3.818 1 41.62 275 LYS A CA 1
ATOM 2142 C C . LYS A 1 275 ? 21.062 -7.234 5.227 1 41.62 275 LYS A C 1
ATOM 2144 O O . LYS A 1 275 ? 20.125 -7.805 5.793 1 41.62 275 LYS A O 1
ATOM 2149 N N . LEU A 1 276 ? 22.188 -7.305 5.824 1 40.59 276 LEU A N 1
ATOM 2150 C CA . LEU A 1 276 ? 22.562 -7.988 7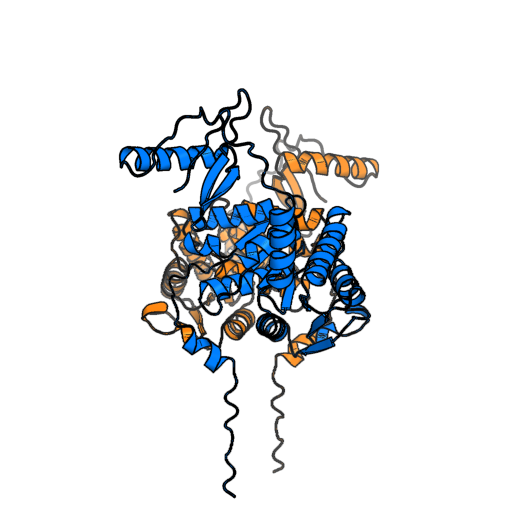.059 1 40.59 276 LEU A CA 1
ATOM 2151 C C . LEU A 1 276 ? 21.734 -7.48 8.234 1 40.59 276 LEU A C 1
ATOM 2153 O O . LEU A 1 276 ? 21.391 -8.25 9.133 1 40.59 276 LEU A O 1
ATOM 2157 N N . LYS A 1 277 ? 21.516 -6.191 8.328 1 40.69 277 LYS A N 1
ATOM 2158 C CA . LYS A 1 277 ? 21.031 -5.648 9.594 1 40.69 277 LYS A CA 1
ATOM 2159 C C . LYS A 1 277 ? 19.531 -5.887 9.742 1 40.69 277 LYS A C 1
ATOM 2161 O O . L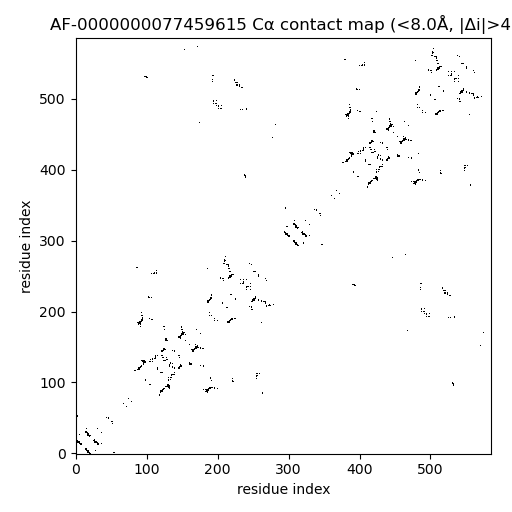YS A 1 277 ? 19.031 -6.004 10.859 1 40.69 277 LYS A O 1
ATOM 2166 N N . TRP A 1 278 ? 18.812 -6.031 8.719 1 39.25 278 TRP A N 1
ATOM 2167 C CA . TRP A 1 278 ? 17.359 -6.188 8.812 1 39.25 278 TRP A CA 1
ATOM 2168 C C . TRP A 1 278 ? 17 -7.605 9.242 1 39.25 278 TRP A C 1
ATOM 2170 O O . TRP A 1 278 ? 16.109 -7.797 10.086 1 39.25 278 TRP A O 1
ATOM 2180 N N . GLU A 1 279 ? 17.516 -8.648 8.688 1 41.06 279 GLU A N 1
ATOM 2181 C CA . GLU A 1 279 ? 17.219 -10.047 9 1 41.06 279 GLU A CA 1
ATOM 2182 C C . GLU A 1 279 ? 17.453 -10.352 10.469 1 41.06 279 GLU A C 1
ATOM 2184 O O . GLU A 1 279 ? 16.719 -11.125 11.086 1 41.06 279 GLU A O 1
ATOM 2189 N N . SER A 1 280 ? 18.5 -9.906 10.953 1 40.44 280 SER A N 1
ATOM 2190 C CA . SER A 1 280 ? 18.828 -10.227 12.336 1 40.44 280 SER A CA 1
ATOM 2191 C C . SER A 1 280 ? 17.75 -9.734 13.297 1 40.44 280 SER A C 1
ATOM 2193 O O . SER A 1 280 ? 17.469 -10.375 14.312 1 40.44 280 SER A O 1
ATOM 2195 N N . GLU A 1 281 ? 17.156 -8.648 12.906 1 40.97 281 GLU A N 1
ATOM 2196 C CA . GLU A 1 281 ? 16.25 -8.023 13.875 1 40.97 281 GLU A CA 1
ATOM 2197 C C . GLU A 1 281 ? 14.844 -8.625 13.781 1 40.97 281 GLU A C 1
ATOM 2199 O O . GLU A 1 281 ? 14.078 -8.578 14.742 1 40.97 281 GLU A O 1
ATOM 2204 N N . GLN A 1 282 ? 14.469 -9.039 12.648 1 38.56 282 GLN A N 1
ATOM 2205 C CA . GLN A 1 282 ? 13.18 -9.727 12.555 1 38.56 282 GLN A CA 1
ATOM 2206 C C . GLN A 1 282 ? 13.211 -11.055 13.297 1 38.56 282 GLN A C 1
ATOM 2208 O O . GLN A 1 282 ? 12.172 -11.555 13.742 1 38.56 282 GLN A O 1
ATOM 2213 N N . LEU A 1 283 ? 14.406 -11.859 13.18 1 35.44 283 LEU A N 1
ATOM 2214 C CA . LEU A 1 283 ? 14.531 -13.102 13.93 1 35.44 283 LEU A CA 1
ATOM 2215 C C . LEU A 1 283 ? 14.695 -12.828 15.422 1 35.44 283 LEU A C 1
ATOM 2217 O O . LEU A 1 283 ? 15.57 -12.055 15.82 1 35.44 283 LEU A O 1
ATOM 2221 N N . GLY A 1 284 ? 13.727 -12.688 16.188 1 35.62 284 GLY A N 1
ATOM 2222 C CA . GLY A 1 284 ? 13.789 -12.758 17.641 1 35.62 284 GLY A CA 1
ATOM 2223 C C . GLY A 1 284 ? 14.938 -13.602 18.156 1 35.62 284 GLY A C 1
ATOM 2224 O O . GLY A 1 284 ? 15.109 -14.75 17.734 1 35.62 284 GLY A O 1
ATOM 2225 N N . HIS A 1 285 ? 16.172 -13.117 18.359 1 35.69 285 HIS A N 1
ATOM 2226 C CA . HIS A 1 285 ? 17.188 -13.82 19.125 1 35.69 285 HIS A CA 1
ATOM 2227 C C . HIS A 1 285 ? 16.594 -14.555 20.312 1 35.69 285 HIS A C 1
ATOM 2229 O O . HIS A 1 285 ? 16.078 -13.93 21.25 1 35.69 285 HIS A O 1
ATOM 2235 N N . SER A 1 286 ? 15.852 -15.656 20.141 1 31.98 286 SER A N 1
ATOM 2236 C CA . SER A 1 286 ? 15.758 -16.516 21.312 1 31.98 286 SER A CA 1
ATOM 2237 C C . SER A 1 286 ? 17.125 -16.797 21.906 1 31.98 286 SER A C 1
ATOM 2239 O O . SER A 1 286 ? 18.031 -17.266 21.203 1 31.98 286 SER A O 1
ATOM 2241 N N . PRO A 1 287 ? 17.578 -16.031 22.875 1 32.91 287 PRO A N 1
ATOM 2242 C CA . PRO A 1 287 ? 18.797 -16.484 23.578 1 32.91 287 PRO A CA 1
ATOM 2243 C C . PRO A 1 287 ? 18.797 -17.984 23.859 1 32.91 287 PRO A C 1
ATOM 2245 O O . PRO A 1 287 ? 17.812 -18.516 24.375 1 32.91 287 PRO A O 1
ATOM 2248 N N . VAL A 1 288 ? 19.328 -18.828 23.031 1 31.83 288 VAL A N 1
ATOM 2249 C CA . VAL A 1 288 ? 19.672 -20.203 23.391 1 31.83 288 VAL A CA 1
ATOM 2250 C C . VAL A 1 288 ? 20.391 -20.219 24.734 1 31.83 288 VAL A C 1
ATOM 2252 O O . VAL A 1 288 ? 21.469 -19.656 24.859 1 31.83 288 VAL A O 1
ATOM 2255 N N . SER A 1 289 ? 19.641 -20.156 25.875 1 29.11 289 SER A N 1
ATOM 2256 C CA . SER A 1 289 ? 20.188 -20.516 27.188 1 29.11 289 SER A CA 1
ATOM 2257 C C . SER A 1 289 ? 20.875 -21.875 27.141 1 29.11 289 SER A C 1
ATOM 2259 O O . SER A 1 289 ? 20.266 -22.875 26.797 1 29.11 289 SER A O 1
ATOM 2261 N N . LYS A 1 290 ? 22.156 -21.953 26.719 1 28.97 290 LYS A N 1
ATOM 2262 C CA . LYS A 1 290 ? 23.016 -23.094 27.047 1 28.97 290 LYS A CA 1
ATOM 2263 C C . LYS A 1 290 ? 22.938 -23.422 28.531 1 28.97 290 LYS A C 1
ATOM 2265 O O . LYS A 1 290 ? 23.359 -22.641 29.391 1 28.97 290 LYS A O 1
ATOM 2270 N N . ILE A 1 291 ? 21.875 -24.078 28.859 1 26.91 291 ILE A N 1
ATOM 2271 C CA . ILE A 1 291 ? 21.891 -24.797 30.141 1 26.91 291 ILE A CA 1
ATOM 2272 C C . ILE A 1 291 ? 23.141 -25.703 30.203 1 26.91 291 ILE A C 1
ATOM 2274 O O . ILE A 1 291 ? 23.359 -26.531 29.328 1 26.91 291 ILE A O 1
ATOM 2278 N N . SER A 1 292 ? 24.172 -25.109 30.766 1 28.16 292 SER A N 1
ATOM 2279 C CA . SER A 1 292 ? 25.297 -25.859 31.312 1 28.16 292 SER A CA 1
ATOM 2280 C C . SER A 1 292 ? 24.828 -27.141 31.984 1 28.16 292 SER A C 1
ATOM 2282 O O . SER A 1 292 ? 24 -27.094 32.906 1 28.16 292 SER A O 1
ATOM 2284 N N . ARG A 1 293 ? 24.828 -28.219 31.234 1 22.27 293 ARG A N 1
ATOM 2285 C CA . ARG A 1 293 ? 24.953 -29.453 32 1 22.27 293 ARG A CA 1
ATOM 2286 C C . ARG A 1 293 ? 26.297 -29.531 32.719 1 22.27 293 ARG A C 1
ATOM 2288 O O . ARG A 1 293 ? 27.312 -29.062 32.188 1 22.27 293 ARG A O 1
ATOM 2295 N N . MET B 1 1 ? -30.75 15.609 -0.741 1 24.84 1 MET B N 1
ATOM 2296 C CA . MET B 1 1 ? -31.359 16.328 -1.851 1 24.84 1 MET B CA 1
ATOM 2297 C C . MET B 1 1 ? -30.297 16.859 -2.803 1 24.84 1 MET B C 1
ATOM 2299 O O . MET B 1 1 ? -29.406 17.609 -2.391 1 24.84 1 MET B O 1
ATOM 2303 N N . CYS B 1 2 ? -29.812 15.961 -3.637 1 26.81 2 CYS B N 1
ATOM 2304 C CA . CYS B 1 2 ? -28.703 16.266 -4.543 1 26.81 2 CYS B CA 1
ATOM 2305 C C . CYS B 1 2 ? -29.188 17.109 -5.719 1 26.81 2 CYS B C 1
ATOM 2307 O O . CYS B 1 2 ? -30.188 16.781 -6.363 1 26.81 2 CYS B O 1
ATOM 2309 N N . LEU B 1 3 ? -29 18.422 -5.504 1 28.34 3 LEU B N 1
ATOM 2310 C CA . LEU B 1 3 ? -29.344 19.281 -6.625 1 28.34 3 LEU B CA 1
ATOM 2311 C C . LEU B 1 3 ? -28.25 19.281 -7.676 1 28.34 3 LEU B C 1
ATOM 2313 O O . LEU B 1 3 ? -27.062 19.422 -7.344 1 28.34 3 LEU B O 1
ATOM 2317 N N . LEU B 1 4 ? -28.5 18.578 -8.688 1 30.02 4 LEU B N 1
ATOM 2318 C CA . LEU B 1 4 ? -27.625 18.531 -9.844 1 30.02 4 LEU B CA 1
ATOM 2319 C C . LEU B 1 4 ? -27.781 19.781 -10.711 1 30.02 4 LEU B C 1
ATOM 2321 O O . LEU B 1 4 ? -28.906 20.172 -11.039 1 30.02 4 LEU B O 1
ATOM 2325 N N . PHE B 1 5 ? -26.766 20.594 -10.5 1 29.05 5 PHE B N 1
ATOM 2326 C CA . PHE B 1 5 ? -26.828 21.766 -11.375 1 29.05 5 PHE B CA 1
ATOM 2327 C C . PHE B 1 5 ? -26.016 21.516 -12.648 1 29.05 5 PHE B C 1
ATOM 2329 O O . PHE B 1 5 ? -24.875 21.047 -12.586 1 29.05 5 PHE B O 1
ATOM 2336 N N . LEU B 1 6 ? -26.766 21.156 -13.641 1 30.16 6 LEU B N 1
ATOM 2337 C CA . LEU B 1 6 ? -26.141 21.094 -14.961 1 30.16 6 LEU B CA 1
ATOM 2338 C C . LEU B 1 6 ? -25.906 22.5 -15.516 1 30.16 6 LEU B C 1
ATOM 2340 O O . LEU B 1 6 ? -26.844 23.281 -15.648 1 30.16 6 LEU B O 1
ATOM 2344 N N . LEU B 1 7 ? -24.719 22.953 -15.148 1 28.78 7 LEU B N 1
ATOM 2345 C CA . LEU B 1 7 ? -24.438 24.234 -15.805 1 28.78 7 LEU B CA 1
ATOM 2346 C C . LEU B 1 7 ? -24 24.016 -17.25 1 28.78 7 LEU B C 1
ATOM 2348 O O . LEU B 1 7 ? -23.125 23.188 -17.531 1 28.78 7 LEU B O 1
ATOM 2352 N N . HIS B 1 8 ? -24.953 24.031 -18.172 1 29.91 8 HIS B N 1
ATOM 2353 C CA . HIS B 1 8 ? -24.75 24.078 -19.609 1 29.91 8 HIS B CA 1
ATOM 2354 C C . HIS B 1 8 ? -24.016 25.344 -20.031 1 29.91 8 HIS B C 1
ATOM 2356 O O . HIS B 1 8 ? -24.547 26.438 -19.922 1 29.91 8 HIS B O 1
ATOM 2362 N N . GLN B 1 9 ? -22.797 25.578 -19.516 1 28.55 9 GLN B N 1
ATOM 2363 C CA . GLN B 1 9 ? -22.281 26.688 -20.297 1 28.55 9 GLN B CA 1
ATOM 2364 C C . GLN B 1 9 ? -21.984 26.266 -21.734 1 28.55 9 GLN B C 1
ATOM 2366 O O . GLN B 1 9 ? -21.812 25.078 -22.016 1 28.55 9 GLN B O 1
ATOM 2371 N N . GLU B 1 10 ? -21.969 27.125 -22.766 1 36.41 10 GLU B N 1
ATOM 2372 C CA . GLU B 1 10 ? -21.812 26.922 -24.203 1 36.41 10 GLU B CA 1
ATOM 2373 C C . GLU B 1 10 ? -20.844 25.781 -24.5 1 36.41 10 GLU B C 1
ATOM 2375 O O . GLU B 1 10 ? -21.109 24.953 -25.359 1 36.41 10 GLU B O 1
ATOM 2380 N N . HIS B 1 11 ? -19.484 25.953 -24.531 1 36.81 11 HIS B N 1
ATOM 2381 C CA . HIS B 1 11 ? -18.5 25.094 -25.172 1 36.81 11 HIS B CA 1
ATOM 2382 C C . HIS B 1 11 ? -18.109 23.922 -24.281 1 36.81 11 HIS B C 1
ATOM 2384 O O . HIS B 1 11 ? -17.484 22.969 -24.75 1 36.81 11 HIS B O 1
ATOM 2390 N N . HIS B 1 12 ? -17.812 24.094 -22.984 1 33.5 12 HIS B N 1
ATOM 2391 C CA . HIS B 1 12 ? -17.266 23.016 -22.156 1 33.5 12 HIS B CA 1
ATOM 2392 C C . HIS B 1 12 ? -18.281 22.531 -21.141 1 33.5 12 HIS B C 1
ATOM 2394 O O . HIS B 1 12 ? -18.922 23.328 -20.453 1 33.5 12 HIS B O 1
ATOM 2400 N N . HIS B 1 13 ? -19.094 21.484 -21.422 1 31.91 13 HIS B N 1
ATOM 2401 C CA . HIS B 1 13 ? -20.109 20.859 -20.578 1 31.91 13 HIS B CA 1
ATOM 2402 C C . HIS B 1 13 ? -19.5 20.359 -19.281 1 31.91 13 HIS B C 1
ATOM 2404 O O . HIS B 1 13 ? -18.578 19.531 -19.297 1 31.91 13 HIS B O 1
ATOM 2410 N N . GLN B 1 14 ? -19.266 21.234 -18.359 1 33.91 14 GLN B N 1
ATOM 2411 C CA . GLN B 1 14 ? -18.812 20.734 -17.062 1 33.91 14 GLN B CA 1
ATOM 2412 C C . GLN B 1 14 ? -19.984 20.312 -16.188 1 33.91 14 GLN B C 1
ATOM 2414 O O . GLN B 1 14 ? -21 21.016 -16.125 1 33.91 14 GLN B O 1
ATOM 2419 N N . LEU B 1 15 ? -20.344 19.156 -16.047 1 34.81 15 LEU B N 1
ATOM 2420 C CA . LEU B 1 15 ? -21.359 18.656 -15.117 1 34.81 15 LEU B CA 1
ATOM 2421 C C . LEU B 1 15 ? -20.922 18.828 -13.672 1 34.81 15 LEU B C 1
ATOM 2423 O O . LEU B 1 15 ? -19.844 18.359 -13.281 1 34.81 15 LEU B O 1
ATOM 2427 N N . LEU B 1 16 ? -21.547 19.844 -13.094 1 34.25 16 LEU B N 1
ATOM 2428 C CA . LEU B 1 16 ? -21.391 20.078 -11.664 1 34.25 16 LEU B CA 1
ATOM 2429 C C . LEU B 1 16 ? -22.516 19.422 -10.875 1 34.25 16 LEU B C 1
ATOM 2431 O O . LEU B 1 16 ? -23.688 19.609 -11.195 1 34.25 16 LEU B O 1
ATOM 2435 N N . ILE B 1 17 ? -22.328 18.453 -10.227 1 37.88 17 ILE B N 1
ATOM 2436 C CA . ILE B 1 17 ? -23.297 17.859 -9.312 1 37.88 17 ILE B CA 1
ATOM 2437 C C . ILE B 1 17 ? -23.25 18.578 -7.973 1 37.88 17 ILE B C 1
ATOM 2439 O O . ILE B 1 17 ? -22.203 18.656 -7.332 1 37.88 17 ILE B O 1
ATOM 2443 N N . VAL B 1 18 ? -24.25 19.438 -7.746 1 37.62 18 VAL B N 1
ATOM 2444 C CA . VAL B 1 18 ? -24.422 20.125 -6.473 1 37.62 18 VAL B CA 1
ATOM 2445 C C . VAL B 1 18 ? -25.312 19.312 -5.547 1 37.62 18 VAL B C 1
ATOM 2447 O O . VAL B 1 18 ? -26.391 18.859 -5.953 1 37.62 18 VAL B O 1
ATOM 2450 N N . TYR B 1 19 ? -24.781 18.688 -4.605 1 35.72 19 TYR B N 1
ATOM 2451 C CA . TYR B 1 19 ? -25.609 17.938 -3.662 1 35.72 19 TYR B CA 1
ATOM 2452 C C . TYR B 1 19 ? -25.641 18.625 -2.301 1 35.72 19 TYR B C 1
ATOM 2454 O O . TYR B 1 19 ? -24.703 19.359 -1.95 1 35.72 19 TYR B O 1
ATOM 2462 N N . ARG B 1 20 ? -26.828 18.766 -1.781 1 37.12 20 ARG B N 1
ATOM 2463 C CA . ARG B 1 20 ? -27.016 19.203 -0.401 1 37.12 20 ARG B CA 1
ATOM 2464 C C . ARG B 1 20 ? -26.734 18.062 0.576 1 37.12 20 ARG B C 1
ATOM 2466 O O . ARG B 1 20 ? -27.297 16.984 0.463 1 37.12 20 ARG B O 1
ATOM 2473 N N . ASN B 1 21 ? -25.672 18.219 1.341 1 33.09 21 ASN B N 1
ATOM 2474 C CA . ASN B 1 21 ? -25.359 17.172 2.318 1 33.09 21 ASN B CA 1
ATOM 2475 C C . ASN B 1 21 ? -26.312 17.219 3.506 1 33.09 21 ASN B C 1
ATOM 2477 O O . ASN B 1 21 ? -27.141 18.141 3.609 1 33.09 21 ASN B O 1
ATOM 2481 N N . SER B 1 22 ? -26.25 16.172 4.215 1 36.81 22 SER B N 1
ATOM 2482 C CA . SER B 1 22 ? -27.156 16.078 5.359 1 36.81 22 SER B CA 1
ATOM 2483 C C . SER B 1 22 ? -27.141 17.375 6.168 1 36.81 22 SER B C 1
ATOM 2485 O O . SER B 1 22 ? -28.062 17.641 6.941 1 36.81 22 SER B O 1
ATOM 2487 N N . CYS B 1 23 ? -26.078 18.078 5.988 1 36.66 23 CYS B N 1
ATOM 2488 C CA . CYS B 1 23 ? -26.016 19.281 6.801 1 36.66 23 CYS B CA 1
ATOM 2489 C C . CYS B 1 23 ? -26.625 20.484 6.066 1 36.66 23 CYS B C 1
ATOM 2491 O O . CYS B 1 23 ? -26.547 21.609 6.543 1 36.66 23 CYS B O 1
ATOM 2493 N N . GLY B 1 24 ? -27.25 20.359 4.996 1 37.97 24 GLY B N 1
ATOM 2494 C CA . GLY B 1 24 ? -27.984 21.422 4.328 1 37.97 24 GLY B CA 1
ATOM 2495 C C . GLY B 1 24 ? -27.125 22.25 3.402 1 37.97 24 GLY B C 1
ATOM 2496 O O . GLY B 1 24 ? -27.562 23.281 2.879 1 37.97 24 GLY B O 1
ATOM 2497 N N . VAL B 1 25 ? -25.75 22 3.404 1 33.53 25 VAL B N 1
ATOM 2498 C CA . VAL B 1 25 ? -24.859 22.812 2.58 1 33.53 25 VAL B CA 1
ATOM 2499 C C . VAL B 1 25 ? -24.766 22.219 1.173 1 33.53 25 VAL B C 1
ATOM 2501 O O . VAL B 1 25 ? -24.688 21 1.008 1 33.53 25 VAL B O 1
ATOM 2504 N N . PHE B 1 26 ? -24.984 23 0.144 1 34.31 26 PHE B N 1
ATOM 2505 C CA . PHE B 1 26 ? -24.953 22.625 -1.265 1 34.31 26 PHE B CA 1
ATOM 2506 C C . PHE B 1 26 ? -23.516 22.5 -1.766 1 34.31 26 PHE B C 1
ATOM 2508 O O . PHE B 1 26 ? -22.688 23.359 -1.478 1 34.31 26 PHE B O 1
ATOM 2515 N N . ALA B 1 27 ? -22.859 21.344 -1.885 1 33.88 27 ALA B N 1
ATOM 2516 C CA . ALA B 1 27 ? -21.547 21.141 -2.477 1 33.88 27 ALA B CA 1
ATOM 2517 C C . ALA B 1 27 ? -21.656 20.75 -3.943 1 33.88 27 ALA B C 1
ATOM 2519 O O . ALA B 1 27 ? -22.656 20.141 -4.352 1 33.88 27 ALA B O 1
ATOM 2520 N N . ALA B 1 28 ? -21.016 21.469 -4.867 1 34.72 28 ALA B N 1
ATOM 2521 C CA . ALA B 1 28 ? -21.016 21.203 -6.305 1 34.72 28 ALA B CA 1
ATOM 2522 C C . ALA B 1 28 ? -19.75 20.438 -6.711 1 34.72 28 ALA B C 1
ATOM 2524 O O . ALA B 1 28 ? -18.656 20.734 -6.242 1 34.72 28 ALA B O 1
ATOM 2525 N N . VAL B 1 29 ? -19.891 19.172 -7.062 1 33.62 29 VAL B N 1
ATOM 2526 C CA . VAL B 1 29 ? -18.75 18.406 -7.551 1 33.62 29 VAL B CA 1
ATOM 2527 C C . VAL B 1 29 ? -18.734 18.391 -9.078 1 33.62 29 VAL B C 1
ATOM 2529 O O . VAL B 1 29 ? -19.781 18.203 -9.703 1 33.62 29 VAL B O 1
ATOM 2532 N N . ASP B 1 30 ? -17.734 18.812 -9.656 1 37.97 30 ASP B N 1
ATOM 2533 C CA . ASP B 1 30 ? -17.469 18.734 -11.094 1 37.97 30 ASP B CA 1
ATOM 2534 C C . ASP B 1 30 ? -17.094 17.312 -11.508 1 37.97 30 ASP B C 1
ATOM 2536 O O . ASP B 1 30 ? -16.109 16.766 -11.023 1 37.97 30 ASP B O 1
ATOM 2540 N N . CYS B 1 31 ? -18.125 16.531 -11.883 1 37.06 31 CYS B N 1
ATOM 2541 C CA . CYS B 1 31 ? -17.891 15.117 -12.188 1 37.06 31 CYS B CA 1
ATOM 2542 C C . CYS B 1 31 ? -17.266 14.953 -13.57 1 37.06 31 CYS B C 1
ATOM 2544 O O . CYS B 1 31 ? -17.188 13.844 -14.094 1 37.06 31 CYS B O 1
ATOM 2546 N N . GLY B 1 32 ? -16.438 15.758 -13.938 1 37.25 32 GLY B N 1
ATOM 2547 C CA . GLY B 1 32 ? -15.766 15.625 -15.219 1 37.25 32 GLY B CA 1
ATOM 2548 C C . GLY B 1 32 ? -16.656 15.07 -16.312 1 37.25 32 GLY B C 1
ATOM 2549 O O . GLY B 1 32 ? -17.734 14.539 -16.031 1 37.25 32 GLY B O 1
ATOM 2550 N N . GLU B 1 33 ? -16.266 15.219 -17.594 1 39.28 33 GLU B N 1
ATOM 2551 C CA . GLU B 1 33 ? -17.047 14.984 -18.797 1 39.28 33 GLU B CA 1
ATOM 2552 C C . GLU B 1 33 ? -17.438 13.516 -18.922 1 39.28 33 GLU B C 1
ATOM 2554 O O . GLU B 1 33 ? -18.578 13.195 -19.266 1 39.28 33 GLU B O 1
ATOM 2559 N N . VAL B 1 34 ? -16.484 12.734 -18.781 1 36.66 34 VAL B N 1
ATOM 2560 C CA . VAL B 1 34 ? -16.719 11.336 -19.109 1 36.66 34 VAL B CA 1
ATOM 2561 C C . VAL B 1 34 ? -17.656 10.711 -18.062 1 36.66 34 VAL B C 1
ATOM 2563 O O . VAL B 1 34 ? -18.578 9.984 -18.406 1 36.66 34 VAL B O 1
ATOM 2566 N N . ALA B 1 35 ? -17.391 11.031 -16.812 1 34.41 35 ALA B N 1
ATOM 2567 C CA . ALA B 1 35 ? -18.25 10.492 -15.758 1 34.41 35 ALA B CA 1
ATOM 2568 C C . ALA B 1 35 ? -19.672 11.047 -15.875 1 34.41 35 ALA B C 1
ATOM 2570 O O . ALA B 1 35 ? -20.641 10.352 -15.555 1 34.41 35 ALA B O 1
ATOM 2571 N N . ALA B 1 36 ? -19.781 12.125 -16.516 1 34.91 36 ALA B N 1
ATOM 2572 C CA . ALA B 1 36 ? -21.094 12.766 -16.672 1 34.91 36 ALA B CA 1
ATOM 2573 C C . ALA B 1 36 ? -22.016 11.922 -17.547 1 34.91 36 ALA B C 1
ATOM 2575 O O . ALA B 1 36 ? -23.203 11.789 -17.266 1 34.91 36 ALA B O 1
ATOM 2576 N N . ARG B 1 37 ? -21.391 11.273 -18.453 1 38.25 37 ARG B N 1
ATOM 2577 C CA . ARG B 1 37 ? -22.234 10.547 -19.391 1 38.25 37 ARG B CA 1
ATOM 2578 C C . ARG B 1 37 ? -22.844 9.312 -18.75 1 38.25 37 ARG B C 1
ATOM 2580 O O . ARG B 1 37 ? -24.031 9.023 -18.938 1 38.25 37 ARG B O 1
ATOM 2587 N N . HIS B 1 38 ? -21.938 8.555 -18.109 1 35.97 38 HIS B N 1
ATOM 2588 C CA . HIS B 1 38 ? -22.438 7.301 -17.562 1 35.97 38 HIS B CA 1
ATOM 2589 C C . HIS B 1 38 ? -23.453 7.559 -16.438 1 35.97 38 HIS B C 1
ATOM 2591 O O . HIS B 1 38 ? -24.469 6.875 -16.359 1 35.97 38 HIS B O 1
ATOM 2597 N N . TYR B 1 39 ? -23.125 8.656 -15.695 1 36.06 39 TYR B N 1
ATOM 2598 C CA . TYR B 1 39 ? -24.047 8.969 -14.609 1 36.06 39 TYR B CA 1
ATOM 2599 C C . TYR B 1 39 ? -25.375 9.5 -15.156 1 36.06 39 TYR B C 1
ATOM 2601 O O . TYR B 1 39 ? -26.422 9.281 -14.562 1 36.06 39 TYR B O 1
ATOM 2609 N N . LEU B 1 40 ? -25.266 9.977 -16.375 1 38.41 40 LEU B N 1
ATOM 2610 C CA . LEU B 1 40 ? -26.5 10.492 -16.969 1 38.41 40 LEU B CA 1
ATOM 2611 C C . LEU B 1 40 ? -27.5 9.367 -17.203 1 38.41 40 LEU B C 1
ATOM 2613 O O . LEU B 1 40 ? -28.688 9.531 -16.922 1 38.41 40 LEU B O 1
ATOM 2617 N N . THR B 1 41 ? -26.922 8.305 -17.609 1 40.66 41 THR B N 1
ATOM 2618 C CA . THR B 1 41 ? -27.859 7.234 -17.922 1 40.66 41 THR B CA 1
ATOM 2619 C C . THR B 1 41 ? -28.547 6.73 -16.641 1 40.66 41 THR B C 1
ATOM 2621 O O . THR B 1 41 ? -29.766 6.492 -16.641 1 40.66 41 THR B O 1
ATOM 2624 N N . HIS B 1 42 ? -27.703 6.641 -15.633 1 37.78 42 HIS B N 1
ATOM 2625 C CA . HIS B 1 42 ? -28.281 6.145 -14.383 1 37.78 42 HIS B CA 1
ATOM 2626 C C . HIS B 1 42 ? -29.219 7.168 -13.758 1 37.78 42 HIS B C 1
ATOM 2628 O O . HIS B 1 42 ? -30.266 6.812 -13.211 1 37.78 42 HIS B O 1
ATOM 2634 N N . LEU B 1 43 ? -28.859 8.391 -13.953 1 37.19 43 LEU B N 1
ATOM 2635 C CA . LEU B 1 43 ? -29.688 9.484 -13.438 1 37.19 43 LEU B CA 1
ATOM 2636 C C . LEU B 1 43 ? -31 9.578 -14.203 1 37.19 43 LEU B C 1
ATOM 2638 O O . LEU B 1 43 ? -32.062 9.797 -13.602 1 37.19 43 LEU B O 1
ATOM 2642 N N . LEU B 1 44 ? -30.875 9.328 -15.445 1 42.66 44 LEU B N 1
ATOM 2643 C CA . LEU B 1 44 ? -32.094 9.297 -16.234 1 42.66 44 LEU B CA 1
ATOM 2644 C C . LEU B 1 44 ? -33.031 8.203 -15.758 1 42.66 44 LEU B C 1
ATOM 2646 O O . LEU B 1 44 ? -34.25 8.398 -15.695 1 42.66 44 LEU B O 1
ATOM 2650 N N . TRP B 1 45 ? -32.375 7.09 -15.375 1 42.25 45 TRP B N 1
ATOM 2651 C CA . TRP B 1 45 ? -33.188 5.988 -14.883 1 42.25 45 TRP B CA 1
ATOM 2652 C C . TRP B 1 45 ? -33.844 6.344 -13.547 1 42.25 45 TRP B C 1
ATOM 2654 O O . TRP B 1 45 ? -35.031 6.082 -13.336 1 42.25 45 TRP B O 1
ATOM 2664 N N . GLN B 1 46 ? -33.094 7.078 -12.68 1 38.09 46 GLN B N 1
ATOM 2665 C CA . GLN B 1 46 ? -33.656 7.465 -11.391 1 38.09 46 GLN B CA 1
ATOM 2666 C C . GLN B 1 46 ? -34.656 8.586 -11.547 1 38.09 46 GLN B C 1
ATOM 2668 O O . GLN B 1 46 ? -35.656 8.641 -10.797 1 38.09 46 GLN B O 1
ATOM 2673 N N . TRP B 1 47 ? -34.469 9.422 -12.539 1 43.16 47 TRP B N 1
ATOM 2674 C CA . TRP B 1 47 ? -35.438 10.469 -12.883 1 43.16 47 TRP B CA 1
ATOM 2675 C C . TRP B 1 47 ? -36.781 9.875 -13.312 1 43.16 47 TRP B C 1
ATOM 2677 O O . TRP B 1 47 ? -37.844 10.336 -12.883 1 43.16 47 TRP B O 1
ATOM 2687 N N . GLN B 1 48 ? -36.625 8.852 -14.062 1 46.53 48 GLN B N 1
ATOM 2688 C CA . GLN B 1 48 ? -37.844 8.188 -14.508 1 46.53 48 GLN B CA 1
ATOM 2689 C C . GLN B 1 48 ? -38.594 7.582 -13.336 1 46.53 48 GLN B C 1
ATOM 2691 O O . GLN B 1 48 ? -39.812 7.5 -13.359 1 46.53 48 GLN B O 1
ATOM 2696 N N . LEU B 1 49 ? -37.688 7.254 -12.273 1 44.84 49 LEU B N 1
ATOM 2697 C CA . LEU B 1 49 ? -38.344 6.617 -11.141 1 44.84 49 LEU B CA 1
ATOM 2698 C C . LEU B 1 49 ? -38.844 7.656 -10.133 1 44.84 49 LEU B C 1
ATOM 2700 O O . LEU B 1 49 ? -39.344 7.309 -9.07 1 44.84 49 LEU B O 1
ATOM 2704 N N . GLY B 1 50 ? -38.75 9.062 -10.375 1 39.97 50 GLY B N 1
ATOM 2705 C CA . GLY B 1 50 ? -39.344 10.141 -9.594 1 39.97 50 GLY B CA 1
ATOM 2706 C C . GLY B 1 50 ? -38.469 10.594 -8.445 1 39.97 50 GLY B C 1
ATOM 2707 O O . GLY B 1 50 ? -38.938 11.234 -7.508 1 39.97 50 GLY B O 1
ATOM 2708 N N . ARG B 1 51 ? -37.281 10.133 -8.305 1 37.34 51 ARG B N 1
ATOM 2709 C CA . ARG B 1 51 ? -36.469 10.344 -7.102 1 37.34 51 ARG B CA 1
ATOM 2710 C C . ARG B 1 51 ? -35.531 11.516 -7.281 1 37.34 51 ARG B C 1
ATOM 2712 O O . ARG B 1 51 ? -34.812 11.898 -6.348 1 37.34 51 ARG B O 1
ATOM 2719 N N . VAL B 1 52 ? -35.312 12.07 -8.445 1 34.72 52 VAL B N 1
ATOM 2720 C CA . VAL B 1 52 ? -34.469 13.242 -8.703 1 34.72 52 VAL B CA 1
ATOM 2721 C C . VAL B 1 52 ? -35.312 14.344 -9.359 1 34.72 52 VAL B C 1
ATOM 2723 O O . VAL B 1 52 ? -36.156 14.07 -10.227 1 34.72 52 VAL B O 1
ATOM 2726 N N . TRP B 1 53 ? -35.5 15.539 -8.594 1 29.55 53 TRP B N 1
ATOM 2727 C CA . TRP B 1 53 ? -36.25 16.672 -9.117 1 29.55 53 TRP B CA 1
ATOM 2728 C C . TRP B 1 53 ? -35.312 17.672 -9.805 1 29.55 53 TRP B C 1
ATOM 2730 O O . TRP B 1 53 ? -34.188 17.844 -9.375 1 29.55 53 TRP B O 1
ATOM 2740 N N . LEU B 1 54 ? -35.469 17.906 -11.016 1 29.23 54 LEU B N 1
ATOM 2741 C CA . LEU B 1 54 ? -34.75 18.875 -11.859 1 29.23 54 LEU B CA 1
ATOM 2742 C C . LEU B 1 54 ? -35.25 20.281 -11.578 1 29.23 54 LEU B C 1
ATOM 2744 O O . LEU B 1 54 ? -36.438 20.547 -11.602 1 29.23 54 LEU B O 1
ATOM 2748 N N . LEU B 1 55 ? -34.625 20.984 -10.594 1 28.28 55 LEU B N 1
ATOM 2749 C CA . LEU B 1 55 ? -35.031 22.359 -10.406 1 28.28 55 LEU B CA 1
ATOM 2750 C C . LEU B 1 55 ? -34.469 23.25 -11.516 1 28.28 55 LEU B C 1
ATOM 2752 O O . LEU B 1 55 ? -33.375 23 -12.039 1 28.28 55 LEU B O 1
ATO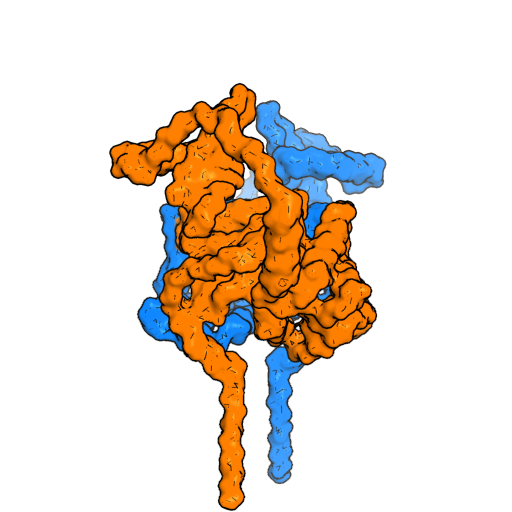M 2756 N N . PRO B 1 56 ? -35.312 24.062 -12.086 1 26.31 56 PRO B N 1
ATOM 2757 C CA . PRO B 1 56 ? -35.031 25.016 -13.156 1 26.31 56 PRO B CA 1
ATOM 2758 C C . PRO B 1 56 ? -34 26.062 -12.75 1 26.31 56 PRO B C 1
ATOM 2760 O O . PRO B 1 56 ? -33.781 26.312 -11.562 1 26.31 56 PRO B O 1
ATOM 2763 N N . ALA B 1 57 ? -33.062 26.484 -13.555 1 26.59 57 ALA B N 1
ATOM 2764 C CA . ALA B 1 57 ? -31.922 27.391 -13.586 1 26.59 57 ALA B CA 1
ATOM 2765 C C . ALA B 1 57 ? -32.312 28.781 -13.117 1 26.59 57 ALA B C 1
ATOM 2767 O O . ALA B 1 57 ? -31.484 29.688 -13.086 1 26.59 57 ALA B O 1
ATOM 2768 N N . ASP B 1 58 ? -33.5 29.188 -12.883 1 26.33 58 ASP B N 1
ATOM 2769 C CA . ASP B 1 58 ? -33.688 30.625 -12.719 1 26.33 58 ASP B CA 1
ATOM 2770 C C . ASP B 1 58 ? -33.188 31.094 -11.359 1 26.33 58 ASP B C 1
ATOM 2772 O O . ASP B 1 58 ? -33.969 31.484 -10.5 1 26.33 58 ASP B O 1
ATOM 2776 N N . ILE B 1 59 ? -32.25 30.5 -10.672 1 23.53 59 ILE B N 1
ATOM 2777 C CA . ILE B 1 59 ? -31.906 31.047 -9.359 1 23.53 59 ILE B CA 1
ATOM 2778 C C . ILE B 1 59 ? -31.234 32.406 -9.523 1 23.53 59 ILE B C 1
ATOM 2780 O O . ILE B 1 59 ? -30.031 32.469 -9.758 1 23.53 59 ILE B O 1
ATOM 2784 N N . LYS B 1 60 ? -31.812 33.312 -10.391 1 25.42 60 LYS B N 1
ATOM 2785 C CA . LYS B 1 60 ? -31.281 34.688 -10.5 1 25.42 60 LYS B CA 1
ATOM 2786 C C . LYS B 1 60 ? -31 35.281 -9.125 1 25.42 60 LYS B C 1
ATOM 2788 O O . LYS B 1 60 ? -29.906 35.781 -8.875 1 25.42 60 LYS B O 1
ATOM 2793 N N . GLU B 1 61 ? -31.781 36.312 -8.57 1 23.25 61 GLU B N 1
ATOM 2794 C CA . GLU B 1 61 ? -31.672 37.562 -7.809 1 23.25 61 GLU B CA 1
ATOM 2795 C C . GLU B 1 61 ? -31.641 37.281 -6.309 1 23.25 61 GLU B C 1
ATOM 2797 O O . GLU B 1 61 ? -31.688 38.219 -5.504 1 23.25 61 GLU B O 1
ATOM 2802 N N . ALA B 1 62 ? -32 36.156 -5.715 1 21.7 62 ALA B N 1
ATOM 2803 C CA . ALA B 1 62 ? -32.5 36.406 -4.363 1 21.7 62 ALA B CA 1
ATOM 2804 C C . ALA B 1 62 ? -31.453 37.125 -3.518 1 21.7 62 ALA B C 1
ATOM 2806 O O . ALA B 1 62 ? -30.297 37.219 -3.908 1 21.7 62 ALA B O 1
ATOM 2807 N N . GLY B 1 63 ? -31.312 36.75 -2.074 1 22.77 63 GLY B N 1
ATOM 2808 C CA . GLY B 1 63 ? -31.25 37.438 -0.786 1 22.77 63 GLY B CA 1
ATOM 2809 C C . GLY B 1 63 ? -29.891 38 -0.463 1 22.77 63 GLY B C 1
ATOM 2810 O O . GLY B 1 63 ? -29.016 37.281 0.025 1 22.77 63 GLY B O 1
ATOM 2811 N N . ARG B 1 64 ? -29.344 38.906 -1.291 1 25.42 64 ARG B N 1
ATOM 2812 C CA . ARG B 1 64 ? -28.172 39.688 -0.885 1 25.42 64 ARG B CA 1
ATOM 2813 C C . ARG B 1 64 ? -28.406 40.375 0.455 1 25.42 64 ARG B C 1
ATOM 2815 O O . ARG B 1 64 ? -28.469 41.594 0.528 1 25.42 64 ARG B O 1
ATOM 2822 N N . GLU B 1 65 ? -29.547 40.125 1.22 1 25.73 65 GLU B N 1
ATOM 2823 C CA . GLU B 1 65 ? -29.625 41.094 2.318 1 25.73 65 GLU B CA 1
ATOM 2824 C C . GLU B 1 65 ? -28.328 41.094 3.127 1 25.73 65 GLU B C 1
ATOM 2826 O O . GLU B 1 65 ? -27.609 40.094 3.178 1 25.73 65 GLU B O 1
ATOM 2831 N N . LYS B 1 66 ? -28.047 42.406 3.771 1 29.98 66 LYS B N 1
ATOM 2832 C CA . LYS B 1 66 ? -27 43 4.582 1 29.98 66 LYS B CA 1
ATOM 2833 C C . LYS B 1 66 ? -26.734 42.188 5.852 1 29.98 66 LYS B C 1
ATOM 2835 O O . LYS B 1 66 ? -27.547 42.219 6.785 1 29.98 66 LYS B O 1
ATOM 2840 N N . GLN B 1 67 ? -26.5 40.938 5.895 1 26.56 67 GLN B N 1
ATOM 2841 C CA . GLN B 1 67 ? -26.156 40.312 7.16 1 26.56 67 GLN B CA 1
ATOM 2842 C C . GLN B 1 67 ? -25.109 41.125 7.922 1 26.56 67 GLN B C 1
ATOM 2844 O O . GLN B 1 67 ? -24.062 41.469 7.383 1 26.56 67 GLN B O 1
ATOM 2849 N N . SER B 1 68 ? -25.547 41.938 9.039 1 28.97 68 SER B N 1
ATOM 2850 C CA . SER B 1 68 ? -24.875 42.875 9.945 1 28.97 68 SER B CA 1
ATOM 2851 C C . SER B 1 68 ? -23.547 42.281 10.422 1 28.97 68 SER B C 1
ATOM 2853 O O . SER B 1 68 ? -23.359 41.062 10.43 1 28.97 68 SER B O 1
ATOM 2855 N N . SER B 1 69 ? -22.516 43.25 10.664 1 35.47 69 SER B N 1
ATOM 2856 C CA . SER B 1 69 ? -21.125 43.156 11.078 1 35.47 69 SER B CA 1
ATOM 2857 C C . SER B 1 69 ? -20.953 42.281 12.305 1 35.47 69 SER B C 1
ATOM 2859 O O . SER B 1 69 ? -19.969 41.562 12.422 1 35.47 69 SER B O 1
ATOM 2861 N N . ASP B 1 70 ? -21.984 42.438 13.242 1 36.25 70 ASP B N 1
ATOM 2862 C CA . ASP B 1 70 ? -21.828 41.781 14.531 1 36.25 70 ASP B CA 1
ATOM 2863 C C . ASP B 1 70 ? -21.938 40.281 14.391 1 36.25 70 ASP B C 1
ATOM 2865 O O . ASP B 1 70 ? -21.453 39.531 15.25 1 36.25 70 ASP B O 1
ATOM 2869 N N . CYS B 1 71 ? -22.891 39.812 13.477 1 30.23 71 CYS B N 1
ATOM 2870 C CA . CYS B 1 71 ? -23 38.375 13.352 1 30.23 71 CYS B CA 1
ATOM 2871 C C . CYS B 1 71 ? -21.75 37.781 12.734 1 30.23 71 CYS B C 1
ATOM 2873 O O . CYS B 1 71 ? -21.516 36.562 12.828 1 30.23 71 CYS B O 1
ATOM 2875 N N . GLU B 1 72 ? -21.094 38.531 11.82 1 34.72 72 GLU B N 1
ATOM 2876 C CA . GLU B 1 72 ? -19.828 38 11.336 1 34.72 72 GLU B CA 1
ATOM 2877 C C . GLU B 1 72 ? -18.812 37.875 12.469 1 34.72 72 GLU B C 1
ATOM 2879 O O . GLU B 1 72 ? -18.016 36.938 12.508 1 34.72 72 GLU B O 1
ATOM 2884 N N . GLU B 1 73 ? -18.812 38.906 13.367 1 37.19 73 GLU B N 1
ATOM 2885 C CA . GLU B 1 73 ? -17.859 38.844 14.477 1 37.19 73 GLU B CA 1
ATOM 2886 C C . GLU B 1 73 ? -18.203 37.719 15.43 1 37.19 73 GLU B C 1
ATOM 2888 O O . GLU B 1 73 ? -17.312 37.031 15.945 1 37.19 73 GLU B O 1
ATOM 2893 N N . LYS B 1 74 ? -19.5 37.562 15.852 1 37.88 74 LYS B N 1
ATOM 2894 C CA . LYS B 1 74 ? -19.844 36.438 16.703 1 37.88 74 LYS B CA 1
ATOM 2895 C C . LYS B 1 74 ? -19.656 35.125 15.969 1 37.88 74 LYS B C 1
ATOM 2897 O O . LYS B 1 74 ? -19.484 34.062 16.594 1 37.88 74 LYS B O 1
ATOM 2902 N N . LEU B 1 75 ? -19.984 35.125 14.711 1 35.12 75 LEU B N 1
ATOM 2903 C CA . LEU B 1 75 ? -19.672 33.906 14 1 35.12 75 LEU B CA 1
ATOM 2904 C C . LEU B 1 75 ? -18.172 33.656 13.93 1 35.12 75 LEU B C 1
ATOM 2906 O O . LEU B 1 75 ? -17.703 32.531 14.023 1 35.12 75 LEU B O 1
ATOM 2910 N N . MET B 1 76 ? -17.359 34.75 13.734 1 35.22 76 MET B N 1
ATOM 2911 C CA . MET B 1 76 ? -15.922 34.562 13.844 1 35.22 76 MET B CA 1
ATOM 2912 C C . MET B 1 76 ? -15.531 34.219 15.273 1 35.22 76 MET B C 1
ATOM 2914 O O . MET B 1 76 ? -14.602 33.438 15.484 1 35.22 76 MET B O 1
ATOM 2918 N N . GLU B 1 77 ? -16.031 34.875 16.328 1 37.34 77 GLU B N 1
ATOM 2919 C CA . GLU B 1 77 ? -15.719 34.5 17.703 1 37.34 77 GLU B CA 1
ATOM 2920 C C . GLU B 1 77 ? -16.234 33.094 18.016 1 37.34 77 GLU B C 1
ATOM 2922 O O . GLU B 1 77 ? -15.57 32.344 18.734 1 37.34 77 GLU B O 1
ATOM 2927 N N . LYS B 1 78 ? -17.516 32.75 17.875 1 35.81 78 LYS B N 1
ATOM 2928 C CA . LYS B 1 78 ? -17.984 31.391 18.016 1 35.81 78 LYS B CA 1
ATOM 2929 C C . LYS B 1 78 ? -17.234 30.453 17.078 1 35.81 78 LYS B C 1
ATOM 2931 O O . LYS B 1 78 ? -17.141 29.25 17.328 1 35.81 78 LYS B O 1
ATOM 2936 N N . GLN B 1 79 ? -16.859 30.781 15.922 1 36.62 79 GLN B N 1
ATOM 2937 C CA . GLN B 1 79 ? -15.938 30 15.117 1 36.62 79 GLN B CA 1
ATOM 2938 C C . GLN B 1 79 ? -14.578 29.875 15.805 1 36.62 79 GLN B C 1
ATOM 2940 O O . GLN B 1 79 ? -13.891 28.859 15.656 1 36.62 79 GLN B O 1
ATOM 2945 N N . GLU B 1 80 ? -14.047 30.938 16.359 1 37.91 80 GLU B N 1
ATOM 2946 C CA . GLU B 1 80 ? -12.82 30.828 17.141 1 37.91 80 GLU B CA 1
ATOM 2947 C C . GLU B 1 80 ? -13.016 29.906 18.359 1 37.91 80 GLU B C 1
ATOM 2949 O O . GLU B 1 80 ? -12.094 29.203 18.75 1 37.91 80 GLU B O 1
ATOM 2954 N N . GLU B 1 81 ? -14.008 30.141 19.234 1 38.22 81 GLU B N 1
ATOM 2955 C CA . GLU B 1 81 ? -14.266 29.281 20.375 1 38.22 81 GLU B CA 1
ATOM 2956 C C . GLU B 1 81 ? -14.57 27.844 19.938 1 38.22 81 GLU B C 1
ATOM 2958 O O . GLU B 1 81 ? -14.312 26.891 20.672 1 38.22 81 GLU B O 1
ATOM 2963 N N . MET B 1 82 ? -15.5 27.641 19.016 1 41.16 82 MET B N 1
ATOM 2964 C CA . MET B 1 82 ? -15.758 26.375 18.344 1 41.16 82 MET B CA 1
ATOM 2965 C C . MET B 1 82 ? -14.539 25.922 17.547 1 41.16 82 MET B C 1
ATOM 2967 O O . MET B 1 82 ? -14.648 25.047 16.688 1 41.16 82 MET B O 1
ATOM 2971 N N . SER B 1 83 ? -13.531 26.625 17.375 1 50.03 83 SER B N 1
ATOM 2972 C CA . SER B 1 83 ? -12.273 26.641 16.641 1 50.03 83 SER B CA 1
ATOM 2973 C C . SER B 1 83 ? -11.461 25.375 16.906 1 50.03 83 SER B C 1
ATOM 2975 O O . SER B 1 83 ? -10.406 25.172 16.297 1 50.03 83 SER B O 1
ATOM 2977 N N . GLY B 1 84 ? -11.68 24.812 17.812 1 73.62 84 GLY B N 1
ATOM 2978 C CA . GLY B 1 84 ? -10.844 23.672 18.172 1 73.62 84 GLY B CA 1
ATOM 2979 C C . GLY B 1 84 ? -11.023 22.484 17.25 1 73.62 84 GLY B C 1
ATOM 2980 O O . GLY B 1 84 ? -12.148 22.109 16.922 1 73.62 84 GLY B O 1
ATOM 2981 N N . SER B 1 85 ? -10.109 22.312 16.422 1 87.69 85 SER B N 1
ATOM 2982 C CA . SER B 1 85 ? -10.094 21.141 15.57 1 87.69 85 SER B CA 1
ATOM 2983 C C . SER B 1 85 ? -10.492 19.891 16.344 1 87.69 85 SER B C 1
ATOM 2985 O O . SER B 1 85 ? -10.18 19.766 17.531 1 87.69 85 SER B O 1
ATOM 2987 N N . ARG B 1 86 ? -11.367 19.094 15.781 1 93.31 86 ARG B N 1
ATOM 2988 C CA . ARG B 1 86 ? -11.688 17.828 16.438 1 93.31 86 ARG B CA 1
ATOM 2989 C C . ARG B 1 86 ? -10.469 16.922 16.5 1 93.31 86 ARG B C 1
ATOM 2991 O O . ARG B 1 86 ? -10.477 15.906 17.188 1 93.31 86 ARG B O 1
ATOM 2998 N N . PHE B 1 87 ? -9.391 17.375 15.844 1 97.38 87 PHE B N 1
ATOM 2999 C CA . PHE B 1 87 ? -8.172 16.578 15.844 1 97.38 87 PHE B CA 1
ATOM 3000 C C . PHE B 1 87 ? -7.148 17.156 16.812 1 97.38 87 PHE B C 1
ATOM 3002 O O . PHE B 1 87 ? -6.883 18.359 16.797 1 97.38 87 PHE B O 1
ATOM 3009 N N . LYS B 1 88 ? -6.633 16.312 17.594 1 98.12 88 LYS B N 1
ATOM 3010 C CA . LYS B 1 88 ? -5.492 16.703 18.422 1 98.12 88 LYS B CA 1
ATOM 3011 C C . LYS B 1 88 ? -4.18 16.469 17.688 1 98.12 88 LYS B C 1
ATOM 3013 O O . LYS B 1 88 ? -3.256 17.281 17.766 1 98.12 88 LYS B O 1
ATOM 3018 N N . ARG B 1 89 ? -4.102 15.305 16.969 1 98.75 89 ARG B N 1
ATOM 3019 C CA . ARG B 1 89 ? -2.902 14.914 16.219 1 98.75 89 ARG B CA 1
ATOM 3020 C C . ARG B 1 89 ? -3.264 14.367 14.844 1 98.75 89 ARG B C 1
ATOM 3022 O O . ARG B 1 89 ? -4.203 13.586 14.711 1 98.75 89 ARG B O 1
ATOM 3029 N N . LEU B 1 90 ? -2.525 14.789 13.891 1 98.81 90 LEU B N 1
ATOM 3030 C CA . LEU B 1 90 ? -2.666 14.266 12.531 1 98.81 90 LEU B CA 1
ATOM 3031 C C . LEU B 1 90 ? -1.375 13.602 12.07 1 98.81 90 LEU B C 1
ATOM 3033 O O . LEU B 1 90 ? -0.285 14.141 12.281 1 98.81 90 LEU B O 1
ATOM 3037 N N . CYS B 1 91 ? -1.542 12.445 11.469 1 98.94 91 CYS B N 1
ATOM 3038 C CA . CYS B 1 91 ? -0.414 11.75 10.859 1 98.94 91 CYS B CA 1
ATOM 3039 C C . CYS B 1 91 ? -0.253 12.141 9.398 1 98.94 91 CYS B C 1
ATOM 3041 O O . CYS B 1 91 ? -1.209 12.07 8.625 1 98.94 91 CYS B O 1
ATOM 3043 N N . VAL B 1 92 ? 0.942 12.539 9.086 1 98.94 92 VAL B N 1
ATOM 3044 C CA . VAL B 1 92 ? 1.195 12.914 7.695 1 98.94 92 VAL B CA 1
ATOM 3045 C C . VAL B 1 92 ? 2.221 11.961 7.086 1 98.94 92 VAL B C 1
ATOM 3047 O O . VAL B 1 92 ? 3.316 11.789 7.625 1 98.94 92 VAL B O 1
ATOM 3050 N N . PHE B 1 93 ? 1.808 11.32 5.984 1 98.75 93 PHE B N 1
ATOM 3051 C CA . PHE B 1 93 ? 2.699 10.555 5.125 1 98.75 93 PHE B CA 1
ATOM 3052 C C . PHE B 1 93 ? 3.209 11.406 3.971 1 98.75 93 PHE B C 1
ATOM 3054 O O . PHE B 1 93 ? 2.422 12.031 3.26 1 98.75 93 PHE B O 1
ATOM 3061 N N . CYS B 1 94 ? 4.508 11.406 3.771 1 98.12 94 CYS B N 1
ATOM 3062 C CA . CYS B 1 94 ? 5 12.203 2.65 1 98.12 94 CYS B CA 1
ATOM 3063 C C . CYS B 1 94 ? 6.406 11.766 2.252 1 98.12 94 CYS B C 1
ATOM 3065 O O . CYS B 1 94 ? 7.031 10.961 2.945 1 98.12 94 CYS B O 1
ATOM 3067 N N . GLY B 1 95 ? 6.832 12.273 1.14 1 96.5 95 GLY B N 1
ATOM 3068 C CA . GLY B 1 95 ? 8.078 11.836 0.543 1 96.5 95 GLY B CA 1
ATOM 3069 C C . GLY B 1 95 ? 9.305 12.312 1.303 1 96.5 95 GLY B C 1
ATOM 3070 O O . GLY B 1 95 ? 9.32 13.43 1.827 1 96.5 95 GLY B O 1
ATOM 3071 N N . SER B 1 96 ? 10.336 11.492 1.296 1 93.56 96 SER B N 1
ATOM 3072 C CA . SER B 1 96 ? 11.656 11.906 1.763 1 93.56 96 SER B CA 1
ATOM 3073 C C . SER B 1 96 ? 12.359 12.781 0.728 1 93.56 96 SER B C 1
ATOM 3075 O O . SER B 1 96 ? 13.445 13.305 0.984 1 93.56 96 SER B O 1
ATOM 3077 N N . SER B 1 97 ? 11.742 12.984 -0.381 1 95.12 97 SER B N 1
ATOM 3078 C CA . SER B 1 97 ? 12.188 13.875 -1.454 1 95.12 97 SER B CA 1
ATOM 3079 C C . SER B 1 97 ? 11.344 15.141 -1.504 1 95.12 97 SER B C 1
ATOM 3081 O O . SER B 1 97 ? 10.195 15.148 -1.057 1 95.12 97 SER B O 1
ATOM 3083 N N . HIS B 1 98 ? 11.953 16.203 -2.129 1 96.25 98 HIS B N 1
ATOM 3084 C CA . HIS B 1 98 ? 11.25 17.469 -2.262 1 96.25 98 HIS B CA 1
ATOM 3085 C C . HIS B 1 98 ? 10.312 17.453 -3.467 1 96.25 98 HIS B C 1
ATOM 3087 O O . HIS B 1 98 ? 9.445 18.328 -3.592 1 96.25 98 HIS B O 1
ATOM 3093 N N . GLY B 1 99 ? 10.477 16.484 -4.301 1 97.25 99 GLY B N 1
ATOM 3094 C CA . GLY B 1 99 ? 9.828 16.547 -5.598 1 97.25 99 GLY B CA 1
ATOM 3095 C C . GLY B 1 99 ? 10.484 17.547 -6.539 1 97.25 99 GLY B C 1
ATOM 3096 O O . GLY B 1 99 ? 11.461 18.203 -6.176 1 97.25 99 GLY B O 1
ATOM 3097 N N . ARG B 1 100 ? 9.984 17.641 -7.746 1 97.38 100 ARG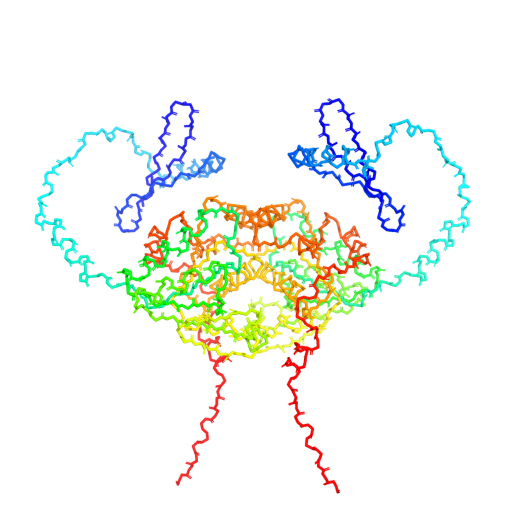 B N 1
ATOM 3098 C CA . ARG B 1 100 ? 10.641 18.453 -8.766 1 97.38 100 ARG B CA 1
ATOM 3099 C C . ARG B 1 100 ? 9.938 19.797 -8.922 1 97.38 100 ARG B C 1
ATOM 3101 O O . ARG B 1 100 ? 10.453 20.688 -9.594 1 97.38 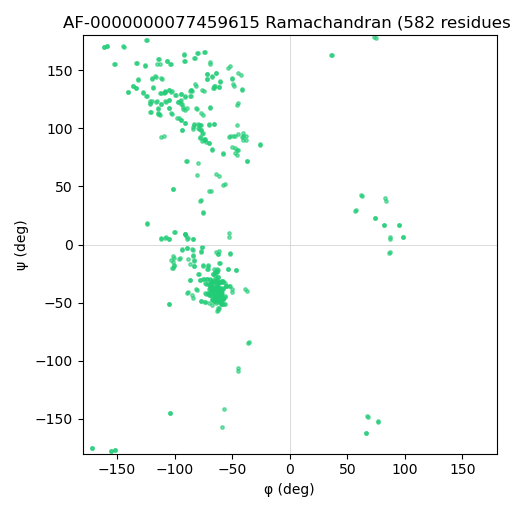100 ARG B O 1
ATOM 3108 N N . LYS B 1 101 ? 8.766 19.953 -8.336 1 97.62 101 LYS B N 1
ATOM 3109 C CA . LYS B 1 101 ? 8.008 21.188 -8.422 1 97.62 101 LYS B CA 1
ATOM 3110 C C . LYS B 1 101 ? 7.965 21.906 -7.078 1 97.62 101 LYS B C 1
ATOM 3112 O O . LYS B 1 101 ? 7.82 21.266 -6.035 1 97.62 101 LYS B O 1
ATOM 3117 N N . ARG B 1 102 ? 8.023 23.172 -7.086 1 97.88 102 ARG B N 1
ATOM 3118 C CA . ARG B 1 102 ? 7.934 23.984 -5.875 1 97.88 102 ARG B CA 1
ATOM 3119 C C . ARG B 1 102 ? 6.562 23.844 -5.223 1 97.88 102 ARG B C 1
ATOM 3121 O O . ARG B 1 102 ? 6.434 23.953 -4.004 1 97.88 102 ARG B O 1
ATOM 3128 N N . SER B 1 103 ? 5.613 23.5 -6.039 1 98.62 103 SER B N 1
ATOM 3129 C CA . SER B 1 103 ? 4.246 23.391 -5.539 1 98.62 103 SER B CA 1
ATOM 3130 C C . SER B 1 103 ? 4.133 22.312 -4.48 1 98.62 103 SER B C 1
ATOM 3132 O O . SER B 1 103 ? 3.311 22.406 -3.564 1 98.62 103 SER B O 1
ATOM 3134 N N . TYR B 1 104 ? 4.98 21.312 -4.551 1 98.69 104 TYR B N 1
ATOM 3135 C CA . TYR B 1 104 ? 4.957 20.25 -3.547 1 98.69 104 TYR B CA 1
ATOM 3136 C C . TYR B 1 104 ? 5.484 20.766 -2.211 1 98.69 104 TYR B C 1
ATOM 3138 O O . TYR B 1 104 ? 4.906 20.469 -1.159 1 98.69 104 TYR B O 1
ATOM 3146 N N . GLN B 1 105 ? 6.508 21.531 -2.264 1 98.5 105 GLN B N 1
ATOM 3147 C CA . GLN B 1 105 ? 7.094 22.094 -1.057 1 98.5 105 GLN B CA 1
ATOM 3148 C C . GLN B 1 105 ? 6.156 23.125 -0.42 1 98.5 105 GLN B C 1
ATOM 3150 O O . GLN B 1 105 ? 5.961 23.109 0.798 1 98.5 105 GLN B O 1
ATOM 3155 N N . ASP B 1 106 ? 5.57 23.906 -1.284 1 98.75 106 ASP B N 1
ATOM 3156 C CA . ASP B 1 106 ? 4.605 24.891 -0.801 1 98.75 106 ASP B CA 1
ATOM 3157 C C . ASP B 1 106 ? 3.422 24.203 -0.12 1 98.75 106 ASP B C 1
ATOM 3159 O O . ASP B 1 106 ? 2.924 24.672 0.901 1 98.75 106 ASP B O 1
ATOM 3163 N N . ALA B 1 107 ? 2.998 23.094 -0.657 1 98.81 107 ALA B N 1
ATOM 3164 C CA . ALA B 1 107 ? 1.871 22.344 -0.09 1 98.81 107 ALA B CA 1
ATOM 3165 C C . ALA B 1 107 ? 2.205 21.828 1.302 1 98.81 107 ALA B C 1
ATOM 3167 O O . ALA B 1 107 ? 1.354 21.828 2.193 1 98.81 107 ALA B O 1
ATOM 3168 N N . ALA B 1 108 ? 3.438 21.344 1.491 1 98.81 108 ALA B N 1
ATOM 3169 C CA . ALA B 1 108 ? 3.877 20.875 2.803 1 98.81 108 ALA B CA 1
ATOM 3170 C C . ALA B 1 108 ? 3.84 22.016 3.828 1 98.81 108 ALA B C 1
ATOM 3172 O O . ALA B 1 108 ? 3.355 21.828 4.945 1 98.81 108 ALA B O 1
ATOM 3173 N N . ILE B 1 109 ? 4.273 23.172 3.424 1 98.81 109 ILE B N 1
ATOM 3174 C CA . ILE B 1 109 ? 4.297 24.344 4.301 1 98.81 109 ILE B CA 1
ATOM 3175 C C . ILE B 1 109 ? 2.869 24.797 4.594 1 98.81 109 ILE B C 1
ATOM 3177 O O . ILE B 1 109 ? 2.533 25.109 5.738 1 98.81 109 ILE B O 1
ATOM 3181 N N . ASP B 1 110 ? 2.057 24.812 3.551 1 98.81 110 ASP B N 1
ATOM 3182 C CA . ASP B 1 110 ? 0.658 25.203 3.719 1 98.81 110 ASP B CA 1
ATOM 3183 C C . ASP B 1 110 ? -0.055 24.281 4.699 1 98.81 110 ASP B C 1
ATOM 3185 O O . ASP B 1 110 ? -0.844 24.734 5.527 1 98.81 110 ASP B O 1
ATOM 3189 N N . LEU B 1 111 ? 0.199 23 4.551 1 98.88 111 LEU B N 1
ATOM 3190 C CA . LEU B 1 111 ? -0.414 22.047 5.48 1 98.88 111 LEU B CA 1
ATOM 3191 C C . LEU B 1 111 ? 0.075 22.297 6.902 1 98.88 111 LEU B C 1
ATOM 3193 O O . LEU B 1 111 ? -0.718 22.281 7.848 1 98.88 111 LEU B O 1
ATOM 3197 N N . ALA B 1 112 ? 1.352 22.547 7.07 1 98.88 112 ALA B N 1
ATOM 3198 C CA . ALA B 1 112 ? 1.902 22.844 8.391 1 98.88 112 ALA B CA 1
ATOM 3199 C C . ALA B 1 112 ? 1.206 24.062 9.008 1 98.88 112 ALA B C 1
ATOM 3201 O O . ALA B 1 112 ? 0.826 24.031 10.18 1 98.88 112 ALA B O 1
ATOM 3202 N N . GLN B 1 113 ? 1.044 25.094 8.227 1 98.69 113 GLN B N 1
ATOM 3203 C CA . GLN B 1 113 ? 0.398 26.312 8.703 1 98.69 113 GLN B CA 1
ATOM 3204 C C . GLN B 1 113 ? -1.044 26.031 9.117 1 98.69 113 GLN B C 1
ATOM 3206 O O . GLN B 1 113 ? -1.519 26.594 10.117 1 98.69 113 GLN B O 1
ATOM 3211 N N . GLU B 1 114 ? -1.707 25.188 8.328 1 98.62 114 GLU B N 1
ATOM 3212 C CA . GLU B 1 114 ? -3.074 24.812 8.68 1 98.62 114 GLU B CA 1
ATOM 3213 C C . GLU B 1 114 ? -3.123 24.062 10.008 1 98.62 114 GLU B C 1
ATOM 3215 O O . GLU B 1 114 ? -3.988 24.328 10.844 1 98.62 114 GLU B O 1
ATOM 3220 N N . LEU B 1 115 ? -2.203 23.141 10.242 1 98.69 115 LEU B N 1
ATOM 3221 C CA . LEU B 1 115 ? -2.145 22.406 11.5 1 98.69 115 LEU B CA 1
ATOM 3222 C C . LEU B 1 115 ? -1.898 23.344 12.672 1 98.69 115 LEU B C 1
ATOM 3224 O O . LEU B 1 115 ? -2.596 23.281 13.68 1 98.69 115 LEU B O 1
ATOM 3228 N N . VAL B 1 116 ? -0.96 24.25 12.492 1 98.62 116 VAL B N 1
ATOM 3229 C CA . VAL B 1 116 ? -0.593 25.188 13.539 1 98.62 116 VAL B CA 1
ATOM 3230 C C . VAL B 1 116 ? -1.784 26.078 13.875 1 98.62 116 VAL B C 1
ATOM 3232 O O . VAL B 1 116 ? -2.115 26.281 15.047 1 98.62 116 VAL B O 1
ATOM 3235 N N . SER B 1 117 ? -2.426 26.594 12.836 1 98.06 117 SER B N 1
ATOM 3236 C CA . SER B 1 117 ? -3.537 27.516 13.031 1 98.06 117 SER B CA 1
ATOM 3237 C C . SER B 1 117 ? -4.695 26.844 13.758 1 98.06 117 SER B C 1
ATOM 3239 O O . SER B 1 117 ? -5.473 27.516 14.445 1 98.06 117 SER B O 1
ATOM 3241 N N . ARG B 1 118 ? -4.738 25.531 13.672 1 97.5 118 ARG B N 1
ATOM 3242 C CA . ARG B 1 118 ? -5.84 24.781 14.273 1 97.5 118 ARG B CA 1
ATOM 3243 C C . ARG B 1 118 ? -5.398 24.094 15.555 1 97.5 118 ARG B C 1
ATOM 3245 O O . ARG B 1 118 ? -6.152 23.312 16.141 1 97.5 118 ARG B O 1
ATOM 3252 N N . ASN B 1 119 ? -4.23 24.328 15.945 1 98.12 119 ASN B N 1
ATOM 3253 C CA . ASN B 1 119 ? -3.65 23.781 17.172 1 98.12 119 ASN B CA 1
ATOM 3254 C C . ASN B 1 119 ? -3.582 22.25 17.109 1 98.12 119 ASN B C 1
ATOM 3256 O O . ASN B 1 119 ? -3.932 21.578 18.062 1 98.12 119 ASN B O 1
ATOM 3260 N N . ILE B 1 120 ? -3.195 21.703 15.969 1 98.62 120 ILE B N 1
ATOM 3261 C CA . ILE B 1 120 ? -3.072 20.281 15.75 1 98.62 120 ILE B CA 1
ATOM 3262 C C . ILE B 1 120 ? -1.598 19.875 15.758 1 98.62 120 ILE B C 1
ATOM 3264 O O . ILE B 1 120 ? -0.774 20.516 15.086 1 98.62 120 ILE B O 1
ATOM 3268 N N . ASP B 1 121 ? -1.263 18.797 16.5 1 98.81 121 ASP B N 1
ATOM 3269 C CA . ASP B 1 121 ? 0.094 18.266 16.531 1 98.81 121 ASP B CA 1
ATOM 3270 C C . ASP B 1 121 ? 0.358 17.344 15.344 1 98.81 121 ASP B C 1
ATOM 3272 O O . ASP B 1 121 ? -0.58 16.859 14.719 1 98.81 121 ASP B O 1
ATOM 3276 N N . LEU B 1 122 ? 1.639 17.172 15.102 1 98.88 122 LEU B N 1
ATOM 3277 C CA . LEU B 1 122 ? 2.045 16.375 13.945 1 98.88 122 LEU B CA 1
ATOM 3278 C C . LEU B 1 122 ? 2.627 15.031 14.383 1 98.88 122 LEU B C 1
ATOM 3280 O O . LEU B 1 122 ? 3.459 14.977 15.289 1 98.88 122 LEU B O 1
ATOM 3284 N N . VAL B 1 123 ? 2.154 13.977 13.758 1 98.88 123 VAL B N 1
ATOM 3285 C CA . VAL B 1 123 ? 2.797 12.672 13.766 1 98.88 123 VAL B CA 1
ATOM 3286 C C . VAL B 1 123 ? 3.316 12.344 12.367 1 98.88 123 VAL B C 1
ATOM 3288 O O . VAL B 1 123 ? 2.609 12.539 11.375 1 98.88 123 VAL B O 1
ATOM 3291 N N . TYR B 1 124 ? 4.555 11.93 12.242 1 98.12 124 TYR B N 1
ATOM 3292 C CA . TYR B 1 124 ? 5.098 11.586 10.938 1 98.12 124 TYR B CA 1
ATOM 3293 C C . TYR B 1 124 ? 6.195 10.531 11.062 1 98.12 124 TYR B C 1
ATOM 3295 O O . TYR B 1 124 ? 6.457 10.031 12.156 1 98.12 124 TYR B O 1
ATOM 3303 N N . GLY B 1 125 ? 6.848 10.156 9.969 1 95.69 125 GLY B N 1
ATOM 3304 C CA . GLY B 1 125 ? 7.73 9 9.922 1 95.69 125 GLY B CA 1
ATOM 3305 C C . GLY B 1 125 ? 9.133 9.305 10.414 1 95.69 125 GLY B C 1
ATOM 3306 O O . GLY B 1 125 ? 10.031 8.469 10.305 1 95.69 125 GLY B O 1
ATOM 3307 N N . GLY B 1 126 ? 9.445 10.43 10.906 1 91.31 126 GLY B N 1
ATOM 3308 C CA . GLY B 1 126 ? 10.703 10.742 11.555 1 91.31 126 GLY B CA 1
ATOM 3309 C C . GLY B 1 126 ? 11.812 11.094 10.578 1 91.31 126 GLY B C 1
ATOM 3310 O O . GLY B 1 126 ? 12.992 10.883 10.867 1 91.31 126 GLY B O 1
ATOM 3311 N N . GLY B 1 127 ? 11.75 11.75 9.586 1 87.94 127 GLY B N 1
ATOM 3312 C CA . GLY B 1 127 ? 12.797 12.188 8.68 1 87.94 127 GLY B CA 1
ATOM 3313 C C . GLY B 1 127 ? 12.977 13.695 8.664 1 87.94 127 GLY B C 1
ATOM 3314 O O . GLY B 1 127 ? 12.086 14.438 9.094 1 87.94 127 GLY B O 1
ATOM 3315 N N . SER B 1 128 ? 14.188 14.078 8.281 1 91.06 128 SER B N 1
ATOM 3316 C CA . SER B 1 128 ? 14.469 15.508 8.25 1 91.06 128 SER B CA 1
ATOM 3317 C C . SER B 1 128 ? 14.656 16 6.816 1 91.06 128 SER B C 1
ATOM 3319 O O . SER B 1 128 ? 14.953 17.172 6.594 1 91.06 128 SER B O 1
ATOM 3321 N N . VAL B 1 129 ? 14.438 15.117 5.91 1 91.5 129 VAL B N 1
ATOM 3322 C CA . VAL B 1 129 ? 14.711 15.484 4.523 1 91.5 129 VAL B CA 1
ATOM 3323 C C . VAL B 1 129 ? 13.406 15.508 3.727 1 91.5 129 VAL B C 1
ATOM 3325 O O . VAL B 1 129 ? 12.383 14.984 4.18 1 91.5 129 VAL B O 1
ATOM 3328 N N . GLY B 1 130 ? 13.438 16.203 2.615 1 95.75 130 GLY B N 1
ATOM 3329 C CA . GLY B 1 130 ? 12.297 16.219 1.708 1 95.75 130 GLY B CA 1
ATOM 3330 C C . GLY B 1 130 ? 11.086 16.922 2.287 1 95.75 130 GLY B C 1
ATOM 3331 O O . GLY B 1 130 ? 11.219 17.906 3.031 1 95.75 130 GLY B O 1
ATOM 3332 N N . LEU B 1 131 ? 9.953 16.453 1.885 1 98.19 131 LEU B N 1
ATOM 3333 C CA . LEU B 1 131 ? 8.711 17.016 2.395 1 98.19 131 LEU B CA 1
ATOM 3334 C C . LEU B 1 131 ? 8.555 16.734 3.885 1 98.19 131 LEU B C 1
ATOM 3336 O O . LEU B 1 131 ? 7.992 17.547 4.621 1 98.19 131 LEU B O 1
ATOM 3340 N N . MET B 1 132 ? 9.102 15.602 4.297 1 97.44 132 MET B N 1
ATOM 3341 C CA . MET B 1 132 ? 9.062 15.266 5.715 1 97.44 132 MET B CA 1
ATOM 3342 C C . MET B 1 132 ? 9.766 16.328 6.551 1 97.44 132 MET B C 1
ATOM 3344 O O . MET B 1 132 ? 9.234 16.781 7.57 1 97.44 132 MET B O 1
ATOM 3348 N N . GLY B 1 133 ? 10.938 16.703 6.078 1 96.88 133 GLY B N 1
ATOM 3349 C CA . GLY B 1 133 ? 11.672 17.734 6.789 1 96.88 133 GLY B CA 1
ATOM 3350 C C . GLY B 1 133 ? 10.969 19.078 6.801 1 96.88 133 GLY B C 1
ATOM 3351 O O . GLY B 1 133 ? 10.938 19.75 7.824 1 96.88 133 GLY B O 1
ATOM 3352 N N . LEU B 1 134 ? 10.375 19.422 5.727 1 97.88 134 LEU B N 1
ATOM 3353 C CA . LEU B 1 134 ? 9.711 20.719 5.586 1 97.88 134 LEU B CA 1
ATOM 3354 C C . LEU B 1 134 ? 8.516 20.828 6.527 1 97.88 134 LEU B C 1
ATOM 3356 O O . LEU B 1 134 ? 8.383 21.797 7.27 1 97.88 134 LEU B O 1
ATOM 3360 N N . ILE B 1 135 ? 7.695 19.812 6.523 1 98.69 135 ILE B N 1
ATOM 3361 C CA . ILE B 1 135 ? 6.465 19.922 7.301 1 98.69 135 ILE B CA 1
ATOM 3362 C C . ILE B 1 135 ? 6.789 19.812 8.789 1 98.69 135 ILE B C 1
ATOM 3364 O O . ILE B 1 135 ? 6.207 20.531 9.609 1 98.69 135 ILE B O 1
ATOM 3368 N N . SER B 1 136 ? 7.68 18.891 9.188 1 98.38 136 SER B N 1
ATOM 3369 C CA . SER B 1 136 ? 8 18.734 10.602 1 98.38 136 SER B CA 1
ATOM 3370 C C . SER B 1 136 ? 8.617 20.016 11.172 1 98.38 136 SER B C 1
ATOM 3372 O O . SER B 1 136 ? 8.234 20.46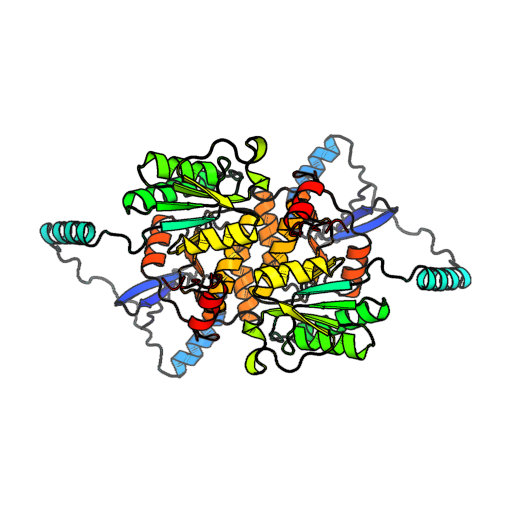9 12.242 1 98.38 136 SER B O 1
ATOM 3374 N N . GLN B 1 137 ? 9.5 20.641 10.414 1 98.12 137 GLN B N 1
ATOM 3375 C CA . GLN B 1 137 ? 10.148 21.875 10.859 1 98.12 137 GLN B CA 1
ATOM 3376 C C . GLN B 1 137 ? 9.133 23.016 10.969 1 98.12 137 GLN B C 1
ATOM 3378 O O . GLN B 1 137 ? 9.156 23.766 11.945 1 98.12 137 GLN B O 1
ATOM 3383 N N . ALA B 1 138 ? 8.336 23.141 9.953 1 98.69 138 ALA B N 1
ATOM 3384 C CA . ALA B 1 138 ? 7.363 24.234 9.922 1 98.69 138 ALA B CA 1
ATOM 3385 C C . ALA B 1 138 ? 6.375 24.109 11.086 1 98.69 138 ALA B C 1
ATOM 3387 O O . ALA B 1 138 ? 6.027 25.125 11.711 1 98.69 138 ALA B O 1
ATOM 3388 N N . VAL B 1 139 ? 5.902 22.906 11.359 1 98.81 139 VAL B N 1
ATOM 3389 C CA . VAL B 1 139 ? 4.988 22.688 12.477 1 98.81 139 VAL B CA 1
ATOM 3390 C C . VAL B 1 139 ? 5.699 23.016 13.789 1 98.81 139 VAL B C 1
ATOM 3392 O O . VAL B 1 139 ? 5.141 23.688 14.656 1 98.81 139 VAL B O 1
ATOM 3395 N N . TYR B 1 140 ? 6.895 22.531 13.945 1 98.56 140 TYR B N 1
ATOM 3396 C CA . TYR B 1 140 ? 7.703 22.781 15.133 1 98.56 140 TYR B CA 1
ATOM 3397 C C . TYR B 1 140 ? 7.934 24.266 15.344 1 98.56 140 TYR B C 1
ATOM 3399 O O . TYR B 1 140 ? 7.742 24.781 16.453 1 98.56 140 TYR B O 1
ATOM 3407 N N . ASP B 1 141 ? 8.281 24.938 14.328 1 98.31 141 ASP B N 1
ATOM 3408 C CA . ASP B 1 141 ? 8.523 26.375 14.391 1 98.31 141 ASP B CA 1
ATOM 3409 C C . ASP B 1 141 ? 7.254 27.125 14.773 1 98.31 141 ASP B C 1
ATOM 3411 O O . ASP B 1 141 ? 7.324 28.203 15.383 1 98.31 141 ASP B O 1
ATOM 3415 N N . GLY B 1 142 ? 6.16 26.609 14.391 1 98.44 142 GLY B N 1
ATOM 3416 C CA . GLY B 1 142 ? 4.879 27.219 14.711 1 98.44 142 GLY B CA 1
ATOM 3417 C C . GLY B 1 142 ? 4.449 26.969 16.141 1 98.44 142 GLY B C 1
ATOM 3418 O O . GLY B 1 142 ? 3.398 27.453 16.578 1 98.44 142 GLY B O 1
ATOM 3419 N N . GLY B 1 143 ? 5.203 26.156 16.875 1 98.25 143 GLY B N 1
ATOM 3420 C CA . GLY B 1 143 ? 4.984 25.984 18.297 1 98.25 143 GLY B CA 1
ATOM 3421 C C . GLY B 1 143 ? 4.176 24.75 18.641 1 98.25 143 GLY B C 1
ATOM 3422 O O . GLY B 1 143 ? 3.771 24.562 19.781 1 98.25 143 GLY B O 1
ATOM 3423 N N . ARG B 1 144 ? 3.893 23.938 17.641 1 98.44 144 ARG B N 1
ATOM 3424 C CA . ARG B 1 144 ? 3.143 22.703 17.891 1 98.44 144 ARG B CA 1
ATOM 3425 C C . ARG B 1 144 ? 4.082 21.531 18.156 1 98.44 144 ARG B C 1
ATOM 3427 O O . ARG B 1 144 ? 5.273 21.609 17.844 1 98.44 144 ARG B O 1
ATOM 3434 N N . HIS B 1 145 ? 3.51 20.453 18.719 1 98.5 145 HIS B N 1
ATOM 3435 C CA . HIS B 1 145 ? 4.285 19.266 19.031 1 98.5 145 HIS B CA 1
ATOM 3436 C C . HIS B 1 145 ? 4.449 18.391 17.781 1 98.5 145 HIS B C 1
ATOM 3438 O O . HIS B 1 145 ? 3.504 18.219 17.016 1 98.5 145 HIS B O 1
ATOM 3444 N N . VAL B 1 146 ? 5.676 17.875 17.625 1 98.69 146 VAL B N 1
ATOM 3445 C CA . VAL B 1 146 ? 6.012 17 16.5 1 98.69 146 VAL B CA 1
ATOM 3446 C C . VAL B 1 146 ? 6.504 15.664 17.031 1 98.69 146 VAL B C 1
ATOM 3448 O O . VAL B 1 146 ? 7.445 15.602 17.828 1 98.69 146 VAL B O 1
ATOM 3451 N N . ILE B 1 147 ? 5.828 14.578 16.594 1 98.5 147 ILE B N 1
ATOM 3452 C CA . ILE B 1 147 ? 6.211 13.219 16.953 1 98.5 147 ILE B CA 1
ATOM 3453 C C . ILE B 1 147 ? 6.68 12.461 15.719 1 98.5 147 ILE B C 1
ATOM 3455 O O . ILE B 1 147 ? 5.887 12.188 14.82 1 98.5 147 ILE B O 1
ATOM 3459 N N . GLY B 1 148 ? 7.941 12.148 15.711 1 97.56 148 GLY B N 1
ATOM 3460 C CA . GLY B 1 148 ? 8.492 11.289 14.68 1 97.56 148 GLY B CA 1
ATOM 3461 C C . GLY B 1 148 ? 8.664 9.852 15.125 1 97.56 148 GLY B C 1
ATOM 3462 O O . GLY B 1 148 ? 9.211 9.594 16.203 1 97.56 148 GLY B O 1
ATOM 3463 N N . VAL B 1 149 ? 8.141 8.914 14.344 1 97.19 149 VAL B N 1
ATOM 3464 C CA . VAL B 1 149 ? 8.297 7.496 14.641 1 97.19 149 VAL B CA 1
ATOM 3465 C C . VAL B 1 149 ? 9.266 6.859 13.656 1 97.19 149 VAL B C 1
ATOM 3467 O O . VAL B 1 149 ? 9.039 6.883 12.445 1 97.19 149 VAL B O 1
ATOM 3470 N N . ILE B 1 150 ? 10.312 6.258 14.172 1 94.06 150 ILE B N 1
ATOM 3471 C CA . ILE B 1 150 ? 11.367 5.82 13.266 1 94.06 150 ILE B CA 1
ATOM 3472 C C . ILE B 1 150 ? 11.898 4.461 13.719 1 94.06 150 ILE B C 1
ATOM 3474 O O . ILE B 1 150 ? 12.148 4.246 14.906 1 94.06 150 ILE B O 1
ATOM 3478 N N . PRO B 1 151 ? 11.977 3.564 12.719 1 92.19 151 PRO B N 1
ATOM 3479 C CA . PRO B 1 151 ? 12.648 2.314 13.078 1 92.19 151 PRO B CA 1
ATOM 3480 C C . PRO B 1 151 ? 14.117 2.518 13.445 1 92.19 151 PRO B C 1
ATOM 3482 O O . PRO B 1 151 ? 14.805 3.336 12.82 1 92.19 151 PRO B O 1
ATOM 3485 N N . LYS B 1 152 ? 14.586 1.744 14.312 1 89.62 152 LYS B N 1
ATOM 3486 C CA . LYS B 1 152 ? 15.969 1.849 14.773 1 89.62 152 LYS B CA 1
ATOM 3487 C C . LYS B 1 152 ? 16.953 1.688 13.617 1 89.62 152 LYS B C 1
ATOM 3489 O O . LYS B 1 152 ? 18 2.348 13.586 1 89.62 152 LYS B O 1
ATOM 3494 N N . THR B 1 153 ? 16.562 0.916 12.664 1 83.75 153 THR B N 1
ATOM 3495 C CA . THR B 1 153 ? 17.438 0.626 11.531 1 83.75 153 THR B CA 1
ATOM 3496 C C . THR B 1 153 ? 17.594 1.853 10.633 1 83.75 153 THR B C 1
ATOM 3498 O O . THR B 1 153 ? 18.562 1.958 9.875 1 83.75 153 THR B O 1
ATOM 3501 N N . LEU B 1 154 ? 16.734 2.791 10.742 1 83.06 154 LEU B N 1
ATOM 3502 C CA . LEU B 1 154 ? 16.766 3.969 9.883 1 83.06 154 LEU B CA 1
ATOM 3503 C C . LEU B 1 154 ? 17.219 5.199 10.656 1 83.06 154 LEU B C 1
ATOM 3505 O O . LEU B 1 154 ? 17.297 6.297 10.094 1 83.06 154 LEU B O 1
ATOM 3509 N N . MET B 1 155 ? 17.609 5.078 11.844 1 83.25 155 MET B N 1
ATOM 3510 C CA . MET B 1 155 ? 17.875 6.195 12.734 1 83.25 155 MET B CA 1
ATOM 3511 C C . MET B 1 155 ? 19.234 6.832 12.414 1 83.25 155 MET B C 1
ATOM 3513 O O . MET B 1 155 ? 19.438 8.016 12.688 1 83.25 155 MET B O 1
ATOM 3517 N N . PRO B 1 156 ? 20.109 6.004 11.938 1 77.12 156 PRO B N 1
ATOM 3518 C CA . PRO B 1 156 ? 21.406 6.66 11.695 1 77.12 156 PRO B CA 1
ATOM 3519 C C . PRO B 1 156 ? 21.25 7.965 10.914 1 77.12 156 PRO B C 1
ATOM 3521 O O . PRO B 1 156 ? 20.484 8.039 9.953 1 77.12 156 PRO B O 1
ATOM 3524 N N . ARG B 1 157 ? 22.031 8.93 11.398 1 71.75 157 ARG B N 1
ATOM 3525 C CA . ARG B 1 157 ? 21.906 10.312 10.945 1 71.75 157 ARG B CA 1
ATOM 3526 C C . ARG B 1 157 ? 22.156 10.414 9.445 1 71.75 157 ARG B C 1
ATOM 3528 O O . ARG B 1 157 ? 21.578 11.281 8.773 1 71.75 157 ARG B O 1
ATOM 3535 N N . GLU B 1 158 ? 22.984 9.57 8.984 1 66.75 158 GLU B N 1
ATOM 3536 C CA . GLU B 1 158 ? 23.281 9.57 7.559 1 66.75 158 GLU B CA 1
ATOM 3537 C C . GLU B 1 158 ? 22.016 9.297 6.734 1 66.75 158 GLU B C 1
ATOM 3539 O O . GLU B 1 158 ? 21.938 9.695 5.57 1 66.75 158 GLU B O 1
ATOM 3544 N N . ILE B 1 159 ? 21.062 8.805 7.48 1 68.38 159 ILE B N 1
ATOM 3545 C CA . ILE B 1 159 ? 19.844 8.414 6.781 1 68.38 159 ILE B CA 1
ATOM 3546 C C . ILE B 1 159 ? 18.75 9.445 7.047 1 68.38 159 ILE B C 1
ATOM 3548 O O . ILE B 1 159 ? 18.156 9.992 6.113 1 68.38 159 ILE B O 1
ATOM 3552 N N . THR B 1 160 ? 18.547 9.734 8.289 1 75.56 160 THR B N 1
ATOM 3553 C CA . THR B 1 160 ? 17.375 10.508 8.672 1 75.56 160 THR B CA 1
ATOM 3554 C C . THR B 1 160 ? 17.75 11.961 8.969 1 75.56 160 THR B C 1
ATOM 3556 O O . THR B 1 160 ? 16.891 12.836 9.023 1 75.56 160 THR B O 1
ATOM 3559 N N . GLY B 1 161 ? 18.969 12.328 9.125 1 80.44 161 GLY B N 1
ATOM 3560 C CA . GLY B 1 161 ? 19.375 13.656 9.547 1 80.44 161 GLY B CA 1
ATOM 3561 C C . GLY B 1 161 ? 18.953 13.984 10.969 1 80.44 161 GLY B C 1
ATOM 3562 O O . GLY B 1 161 ? 18.844 13.094 11.805 1 80.44 161 GLY B O 1
ATOM 3563 N N . GLU B 1 162 ? 18.969 15.297 11.289 1 84.5 162 GLU B N 1
ATOM 3564 C CA . GLU B 1 162 ? 18.531 15.758 12.602 1 84.5 162 GLU B CA 1
ATOM 3565 C C . GLU B 1 162 ? 17.031 16.062 12.617 1 84.5 162 GLU B C 1
ATOM 3567 O O . GLU B 1 162 ? 16.578 16.953 11.898 1 84.5 162 GLU B O 1
ATOM 3572 N N . THR B 1 163 ? 16.328 15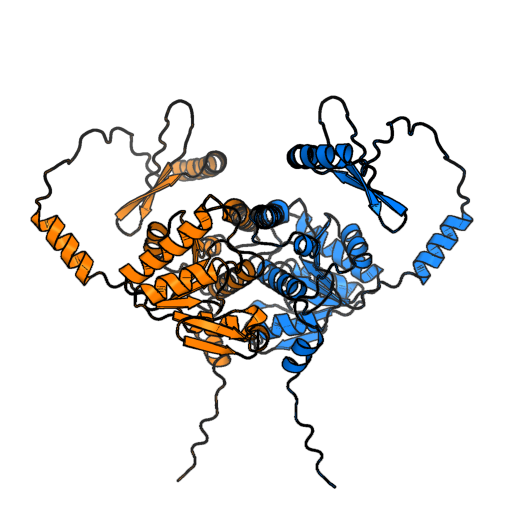.312 13.43 1 88.25 163 THR B N 1
ATOM 3573 C CA . THR B 1 163 ? 14.883 15.477 13.469 1 88.25 163 THR B CA 1
ATOM 3574 C C . THR B 1 163 ? 14.477 16.484 14.539 1 88.25 163 THR B C 1
ATOM 3576 O O . THR B 1 163 ? 15.281 16.828 15.414 1 88.25 163 THR B O 1
ATOM 3579 N N . VAL B 1 164 ? 13.328 17.031 14.391 1 92.25 164 VAL B N 1
ATOM 3580 C CA . VAL B 1 164 ? 12.781 17.969 15.367 1 92.25 164 VAL B CA 1
ATOM 3581 C C . VAL B 1 164 ? 11.711 17.281 16.203 1 92.25 164 VAL B C 1
ATOM 3583 O O . VAL B 1 164 ? 11.156 16.266 15.797 1 92.25 164 VAL B O 1
ATOM 3586 N N . GLY B 1 165 ? 11.469 17.812 17.469 1 95.75 165 GLY B N 1
ATOM 3587 C CA . GLY B 1 165 ? 10.422 17.297 18.328 1 95.75 165 GLY B CA 1
ATOM 3588 C C . GLY B 1 165 ? 10.789 15.984 19 1 95.75 165 GLY B C 1
ATOM 3589 O O . GLY B 1 165 ? 11.969 15.711 19.234 1 95.75 165 GLY B O 1
ATOM 3590 N N . GLU B 1 166 ? 9.742 15.227 19.297 1 96.69 166 GLU B N 1
ATOM 3591 C CA . GLU B 1 166 ? 9.891 13.93 19.953 1 96.69 166 GLU B CA 1
ATOM 3592 C C . GLU B 1 166 ? 10.156 12.82 18.922 1 96.69 166 GLU B C 1
ATOM 3594 O O . GLU B 1 166 ? 9.516 12.773 17.875 1 96.69 166 GLU B O 1
ATOM 3599 N N . VAL B 1 167 ? 11.133 12.031 19.234 1 94.94 167 VAL B N 1
ATOM 3600 C CA . VAL B 1 167 ? 11.438 10.898 18.375 1 94.94 167 VAL B CA 1
ATOM 3601 C C . VAL B 1 167 ? 11.117 9.594 19.094 1 94.94 167 VAL B C 1
ATOM 3603 O O . VAL B 1 167 ? 11.625 9.336 20.188 1 94.94 167 VAL B O 1
ATOM 3606 N N . LYS B 1 168 ? 10.258 8.836 18.516 1 96.12 168 LYS B N 1
ATOM 3607 C CA . LYS B 1 168 ? 9.93 7.504 19.016 1 96.12 168 LYS B CA 1
ATOM 3608 C C . LYS B 1 168 ? 10.602 6.426 18.172 1 96.12 168 LYS B C 1
ATOM 3610 O O . LYS B 1 168 ? 10.234 6.227 17.016 1 96.12 168 LYS B O 1
ATOM 3615 N N . ALA B 1 169 ? 11.523 5.742 18.781 1 94.62 169 ALA B N 1
ATOM 3616 C CA . ALA B 1 169 ? 12.188 4.637 18.109 1 94.62 169 ALA B CA 1
ATOM 3617 C C . ALA B 1 169 ? 11.391 3.344 18.25 1 94.62 169 ALA B C 1
ATOM 3619 O O . ALA B 1 169 ? 10.875 3.041 19.328 1 94.62 169 ALA B O 1
ATOM 3620 N N . VAL B 1 170 ? 11.219 2.654 17.141 1 95.06 170 VAL B N 1
ATOM 3621 C CA . VAL B 1 170 ? 10.508 1.38 17.156 1 95.06 170 VAL B CA 1
ATOM 3622 C C . VAL B 1 170 ? 11.383 0.292 16.547 1 95.06 170 VAL B C 1
ATOM 3624 O O . VAL B 1 170 ? 12.477 0.575 16.047 1 95.06 170 VAL B O 1
ATOM 3627 N N . ALA B 1 171 ? 10.898 -0.951 16.562 1 91.81 171 ALA B N 1
ATOM 3628 C CA . ALA B 1 171 ? 11.75 -2.078 16.188 1 91.81 171 ALA B CA 1
ATOM 3629 C C . ALA B 1 171 ? 11.82 -2.23 14.664 1 91.81 171 ALA B C 1
ATOM 3631 O O . ALA B 1 171 ? 12.859 -2.598 14.117 1 91.81 171 ALA B O 1
ATOM 3632 N N . ASP B 1 172 ? 10.695 -2.008 13.969 1 89.5 172 ASP B N 1
ATOM 3633 C CA . ASP B 1 172 ? 10.656 -2.273 12.531 1 89.5 172 ASP B CA 1
ATOM 3634 C C . ASP B 1 172 ? 9.586 -1.421 11.852 1 89.5 172 ASP B C 1
ATOM 3636 O O . ASP B 1 172 ? 8.922 -0.609 12.5 1 89.5 172 ASP B O 1
ATOM 3640 N N . MET B 1 173 ? 9.461 -1.641 10.531 1 90.88 173 MET B N 1
ATOM 3641 C CA . MET B 1 173 ? 8.562 -0.829 9.711 1 90.88 173 MET B CA 1
ATOM 3642 C C . MET B 1 173 ? 7.105 -1.088 10.07 1 90.88 173 MET B C 1
ATOM 3644 O O . MET B 1 173 ? 6.262 -0.205 9.922 1 90.88 173 MET B O 1
ATOM 3648 N N . HIS B 1 174 ? 6.762 -2.363 10.523 1 92.5 174 HIS B N 1
ATOM 3649 C CA . HIS B 1 174 ? 5.398 -2.686 10.922 1 92.5 174 HIS B CA 1
ATOM 3650 C C . HIS B 1 174 ? 5.016 -1.951 12.203 1 92.5 174 HIS B C 1
ATOM 3652 O O . HIS B 1 174 ? 3.953 -1.325 12.266 1 92.5 174 HIS B O 1
ATOM 3658 N N . GLN B 1 175 ? 5.922 -1.903 13.164 1 93 175 GLN B N 1
ATOM 3659 C CA . GLN B 1 175 ? 5.676 -1.174 14.398 1 93 175 GLN B CA 1
ATOM 3660 C C . GLN B 1 175 ? 5.629 0.332 14.156 1 93 175 GLN B C 1
ATOM 3662 O O . GLN B 1 175 ? 4.883 1.053 14.82 1 93 175 GLN B O 1
ATOM 3667 N N . ARG B 1 176 ? 6.438 0.78 13.211 1 95.19 176 ARG B N 1
ATOM 3668 C CA . ARG B 1 176 ? 6.402 2.191 12.844 1 95.19 176 ARG B CA 1
ATOM 3669 C C . ARG B 1 176 ? 5 2.611 12.414 1 95.19 176 ARG B C 1
ATOM 3671 O O . ARG B 1 176 ? 4.445 3.578 12.945 1 95.19 176 ARG B O 1
ATOM 3678 N N . LYS B 1 177 ? 4.422 1.857 11.5 1 96.12 177 LYS B N 1
ATOM 3679 C CA . LYS B 1 177 ? 3.1 2.193 10.977 1 96.12 177 LYS B CA 1
ATOM 3680 C C . LYS B 1 177 ? 2.033 2.051 12.062 1 96.12 177 LYS B C 1
ATOM 3682 O O . LYS B 1 177 ? 1.135 2.889 12.164 1 96.12 177 LYS B O 1
ATOM 3687 N N . ALA B 1 178 ? 2.156 1.035 12.883 1 93.81 178 ALA B N 1
ATOM 3688 C CA . ALA B 1 178 ? 1.2 0.821 13.969 1 93.81 178 ALA B CA 1
ATOM 3689 C C . ALA B 1 178 ? 1.251 1.965 14.977 1 93.81 178 ALA B C 1
ATOM 3691 O O . ALA B 1 178 ? 0.211 2.461 15.414 1 93.81 178 ALA B O 1
ATOM 3692 N N . GLU B 1 179 ? 2.451 2.391 15.359 1 96.62 179 GLU B N 1
ATOM 3693 C CA . GLU B 1 179 ? 2.631 3.465 16.328 1 96.62 179 GLU B CA 1
ATOM 3694 C C . GLU B 1 179 ? 2.139 4.797 15.773 1 96.62 179 GLU B C 1
ATOM 3696 O O . GLU B 1 179 ? 1.493 5.57 16.484 1 96.62 179 GLU B O 1
ATOM 3701 N N . MET B 1 180 ? 2.416 5.031 14.516 1 98.25 180 MET B N 1
ATOM 3702 C CA . MET B 1 180 ? 1.921 6.254 13.891 1 98.25 180 MET B CA 1
ATOM 3703 C C . MET B 1 180 ? 0.396 6.285 13.891 1 98.25 180 MET B C 1
ATOM 3705 O O . MET B 1 180 ? -0.205 7.32 14.195 1 98.25 180 MET B O 1
ATOM 3709 N N . ALA B 1 181 ? -0.16 5.184 13.578 1 97.31 181 ALA B N 1
ATOM 3710 C CA . ALA B 1 181 ? -1.618 5.094 13.547 1 97.31 181 ALA B CA 1
ATOM 3711 C C . ALA B 1 181 ? -2.209 5.281 14.945 1 97.31 181 ALA B C 1
ATOM 3713 O O . ALA B 1 181 ? -3.215 5.973 15.109 1 97.31 181 ALA B O 1
ATOM 3714 N N . ARG B 1 182 ? -1.562 4.699 15.914 1 96.19 182 ARG B N 1
ATOM 3715 C CA . ARG B 1 182 ? -2.033 4.777 17.297 1 96.19 182 ARG B CA 1
ATOM 3716 C C . ARG B 1 182 ? -1.996 6.215 17.797 1 96.19 182 ARG B C 1
ATOM 3718 O O . ARG B 1 182 ? -2.885 6.641 18.547 1 96.19 182 ARG B O 1
ATOM 3725 N N . CYS B 1 183 ? -1.092 6.973 17.359 1 97.56 183 CYS B N 1
ATOM 3726 C CA . CYS B 1 183 ? -0.834 8.312 17.875 1 97.56 183 CYS B CA 1
ATOM 3727 C C . CYS B 1 183 ? -1.652 9.352 17.125 1 97.56 183 CYS B C 1
ATOM 3729 O O . CYS B 1 183 ? -1.481 10.555 17.328 1 97.56 183 CYS B O 1
ATOM 3731 N N . SER B 1 184 ? -2.553 8.961 16.266 1 98.44 184 SER B N 1
ATOM 3732 C CA . SER B 1 184 ? -3.145 9.977 15.398 1 98.44 184 SER B CA 1
ATOM 3733 C C . SER B 1 184 ? -4.664 9.844 15.359 1 98.44 184 SER B C 1
ATOM 3735 O O . SER B 1 184 ? -5.207 8.758 15.555 1 98.44 184 SER B O 1
ATOM 3737 N N . ASP B 1 185 ? -5.277 10.953 15.031 1 98.25 185 ASP B N 1
ATOM 3738 C CA . ASP B 1 185 ? -6.73 11.008 14.93 1 98.25 185 ASP B CA 1
ATOM 3739 C C . ASP B 1 185 ? -7.188 10.938 13.477 1 98.25 185 ASP B C 1
ATOM 3741 O O . ASP B 1 185 ? -8.359 10.664 13.203 1 98.25 185 ASP B O 1
ATOM 3745 N N . ALA B 1 186 ? -6.332 11.242 12.625 1 98.56 186 ALA B N 1
ATOM 3746 C CA . ALA B 1 186 ? -6.578 11.258 11.188 1 98.56 186 ALA B CA 1
ATOM 3747 C C . ALA B 1 186 ? -5.27 11.148 10.406 1 98.56 186 ALA B C 1
ATOM 3749 O O . ALA B 1 186 ? -4.184 11.227 10.992 1 98.56 186 ALA B O 1
ATOM 3750 N N . PHE B 1 187 ? -5.383 10.961 9.109 1 98.88 187 PHE B N 1
ATOM 3751 C CA . PHE B 1 187 ? -4.215 10.766 8.258 1 98.88 187 PHE B CA 1
ATOM 3752 C C . PHE B 1 187 ? -4.293 11.664 7.023 1 98.88 187 PHE B C 1
ATOM 3754 O O . PHE B 1 187 ? -5.367 11.844 6.449 1 98.88 187 PHE B O 1
ATOM 3761 N N . ILE B 1 188 ? -3.141 12.172 6.633 1 98.94 188 ILE B N 1
ATOM 3762 C CA . ILE B 1 188 ? -3.035 12.898 5.371 1 98.94 188 ILE B CA 1
ATOM 3763 C C . ILE B 1 188 ? -1.801 12.422 4.605 1 98.94 188 ILE B C 1
ATOM 3765 O O . ILE B 1 188 ? -0.725 12.266 5.191 1 98.94 188 ILE B O 1
ATOM 3769 N N . ALA B 1 189 ? -1.979 12.18 3.334 1 98.94 189 ALA B N 1
ATOM 3770 C CA . ALA B 1 189 ? -0.83 11.906 2.475 1 98.94 189 ALA B CA 1
ATOM 3771 C C . ALA B 1 189 ? -0.508 13.109 1.595 1 98.94 189 ALA B C 1
ATOM 3773 O O . ALA B 1 189 ? -1.349 13.555 0.809 1 98.94 189 ALA B O 1
ATOM 3774 N N . LEU B 1 190 ? 0.654 13.664 1.764 1 98.88 190 LEU B N 1
ATOM 3775 C CA . LEU B 1 190 ? 1.293 14.531 0.776 1 98.88 190 LEU B CA 1
ATOM 3776 C C . LEU B 1 190 ? 1.964 13.703 -0.315 1 98.88 190 LEU B C 1
ATOM 3778 O O . LEU B 1 190 ? 2.111 12.484 -0.175 1 98.88 190 LEU B O 1
ATOM 3782 N N . PRO B 1 191 ? 2.314 14.336 -1.445 1 98.75 191 PRO B N 1
ATOM 3783 C CA . PRO B 1 191 ? 3.014 13.586 -2.488 1 98.75 191 PRO B CA 1
ATOM 3784 C C . PRO B 1 191 ? 4.211 12.805 -1.951 1 98.75 191 PRO B C 1
ATOM 3786 O O . PRO B 1 191 ? 4.906 13.273 -1.047 1 98.75 191 PRO B O 1
ATOM 3789 N N . GLY B 1 192 ? 4.43 11.625 -2.486 1 98.56 192 GLY B N 1
ATOM 3790 C CA . GLY B 1 192 ? 5.496 10.734 -2.053 1 98.56 192 GLY B CA 1
ATOM 3791 C C . GLY B 1 192 ? 5.672 9.531 -2.957 1 98.56 192 GLY B C 1
ATOM 3792 O O . GLY B 1 192 ? 5.094 9.477 -4.043 1 98.56 192 GLY B O 1
ATOM 3793 N N . GLY B 1 193 ? 6.555 8.648 -2.545 1 97.94 193 GLY B N 1
ATOM 3794 C CA . GLY B 1 193 ? 6.879 7.469 -3.324 1 97.94 193 GLY B CA 1
ATOM 3795 C C . GLY B 1 193 ? 6.246 6.203 -2.781 1 97.94 193 GLY B C 1
ATOM 3796 O O . GLY B 1 193 ? 5.117 6.227 -2.287 1 97.94 193 GLY B O 1
ATOM 3797 N N . TYR B 1 194 ? 6.957 5.066 -2.896 1 97.88 194 TYR B N 1
ATOM 3798 C CA . TYR B 1 194 ? 6.453 3.758 -2.494 1 97.88 194 TYR B CA 1
ATOM 3799 C C . TYR B 1 194 ? 6.137 3.729 -1.002 1 97.88 194 TYR B C 1
ATOM 3801 O O . TYR B 1 194 ? 5.105 3.195 -0.589 1 97.88 194 TYR B O 1
ATOM 3809 N N . GLY B 1 195 ? 7 4.285 -0.203 1 96.12 195 GLY B N 1
ATOM 3810 C CA . GLY B 1 195 ? 6.773 4.297 1.233 1 96.12 195 GLY B CA 1
ATOM 3811 C C . GLY B 1 195 ? 5.504 5.027 1.633 1 96.12 195 GLY B C 1
ATOM 3812 O O . GLY B 1 195 ? 4.727 4.531 2.449 1 96.12 195 GLY B O 1
ATOM 3813 N N . THR B 1 196 ? 5.293 6.156 1.052 1 98.25 196 THR B N 1
ATOM 3814 C CA . THR B 1 196 ? 4.098 6.941 1.325 1 98.25 196 THR B CA 1
ATOM 3815 C C . THR B 1 196 ? 2.842 6.18 0.906 1 98.25 196 THR B C 1
ATOM 3817 O O . THR B 1 196 ? 1.873 6.109 1.664 1 98.25 196 THR B O 1
ATOM 3820 N N . LEU B 1 197 ? 2.908 5.621 -0.263 1 98.31 197 LEU B N 1
ATOM 3821 C CA . LEU B 1 197 ? 1.771 4.867 -0.78 1 98.31 197 LEU B CA 1
ATOM 3822 C C . LEU B 1 197 ? 1.471 3.662 0.104 1 98.31 197 LEU B C 1
ATOM 3824 O O . LEU B 1 197 ? 0.306 3.361 0.375 1 98.31 197 LEU B O 1
ATOM 3828 N N . GLU B 1 198 ? 2.482 2.996 0.494 1 97.44 198 GLU B N 1
ATOM 3829 C CA . GLU B 1 198 ? 2.33 1.83 1.358 1 97.44 198 GLU B CA 1
ATOM 3830 C C . GLU B 1 198 ? 1.706 2.215 2.697 1 97.44 198 GLU B C 1
ATOM 3832 O O . GLU B 1 198 ? 0.789 1.544 3.176 1 97.44 198 GLU B O 1
ATOM 3837 N N . GLU B 1 199 ? 2.166 3.277 3.33 1 97.62 199 GLU B N 1
ATOM 3838 C CA . GLU B 1 199 ? 1.598 3.779 4.578 1 97.62 199 GLU B CA 1
ATOM 3839 C C . GLU B 1 199 ? 0.133 4.168 4.398 1 97.62 199 GLU B C 1
ATOM 3841 O O . GLU B 1 199 ? -0.712 3.816 5.227 1 97.62 199 GLU B O 1
ATOM 3846 N N . LEU B 1 200 ? -0.147 4.805 3.34 1 98.44 200 LEU B N 1
ATOM 3847 C CA . LEU B 1 200 ? -1.502 5.242 3.025 1 98.44 200 LEU B CA 1
ATOM 3848 C C . LEU B 1 200 ? -2.438 4.051 2.865 1 98.44 200 LEU B C 1
ATOM 3850 O O . LEU B 1 200 ? -3.508 4.008 3.479 1 98.44 200 LEU B O 1
ATOM 3854 N N . LEU B 1 201 ? -2.008 3.104 2.115 1 98.06 201 LEU B N 1
ATOM 3855 C CA . LEU B 1 201 ? -2.871 1.971 1.803 1 98.06 201 LEU B CA 1
ATOM 3856 C C . LEU B 1 201 ? -3.107 1.109 3.039 1 98.06 201 LEU B C 1
ATOM 3858 O O . LEU B 1 201 ? -4.176 0.514 3.191 1 98.06 201 LEU B O 1
ATOM 3862 N N . GLU B 1 202 ? -2.154 1.084 3.906 1 96.62 202 GLU B N 1
ATOM 3863 C CA . GLU B 1 202 ? -2.369 0.325 5.137 1 96.62 202 GLU B CA 1
ATOM 3864 C C . GLU B 1 202 ? -3.516 0.912 5.953 1 96.62 202 GLU B C 1
ATOM 3866 O O . GLU B 1 202 ? -4.414 0.185 6.383 1 96.62 202 GLU B O 1
ATOM 3871 N N . VAL B 1 203 ? -3.549 2.191 6.117 1 97.56 203 VAL B N 1
ATOM 3872 C CA . VAL B 1 203 ? -4.594 2.783 6.945 1 97.56 203 VAL B CA 1
ATOM 3873 C C . VAL B 1 203 ? -5.934 2.711 6.219 1 97.56 203 VAL B C 1
ATOM 3875 O O . VAL B 1 203 ? -6.984 2.584 6.852 1 97.56 203 VAL B O 1
ATOM 3878 N N . ILE B 1 204 ? -5.922 2.744 4.91 1 97.38 204 ILE B N 1
ATOM 3879 C CA . ILE B 1 204 ? -7.148 2.572 4.141 1 97.38 204 ILE B CA 1
ATOM 3880 C C . ILE B 1 204 ? -7.688 1.157 4.34 1 97.38 204 ILE B C 1
ATOM 3882 O O . ILE B 1 204 ? -8.883 0.972 4.59 1 97.38 204 ILE B O 1
ATOM 3886 N N . THR B 1 205 ? -6.773 0.179 4.234 1 95.19 205 THR B N 1
ATOM 3887 C CA . THR B 1 205 ? -7.172 -1.214 4.41 1 95.19 205 THR B CA 1
ATOM 3888 C C . THR B 1 205 ? -7.738 -1.444 5.809 1 95.19 205 THR B C 1
ATOM 3890 O O . THR B 1 205 ? -8.75 -2.131 5.969 1 95.19 205 THR B O 1
ATOM 3893 N N . TRP B 1 206 ? -7.125 -0.85 6.773 1 92.62 206 TRP B N 1
ATOM 3894 C CA . TRP B 1 206 ? -7.586 -0.991 8.148 1 92.62 206 TRP B CA 1
ATOM 3895 C C . TRP B 1 206 ? -8.969 -0.367 8.328 1 92.62 206 TRP B C 1
ATOM 3897 O O . TRP B 1 206 ? -9.812 -0.914 9.039 1 92.62 206 TRP B O 1
ATOM 3907 N N . ALA B 1 207 ? -9.172 0.733 7.73 1 94.25 207 ALA B N 1
ATOM 3908 C CA . ALA B 1 207 ? -10.5 1.352 7.77 1 94.25 207 ALA B CA 1
ATOM 3909 C C . ALA B 1 207 ? -11.539 0.464 7.09 1 94.25 207 ALA B C 1
ATOM 3911 O O . ALA B 1 207 ? -12.633 0.264 7.621 1 94.25 207 ALA B O 1
ATOM 3912 N N . GLN B 1 208 ? -11.164 -0.066 5.941 1 92.94 208 GLN B N 1
ATOM 3913 C CA . GLN B 1 208 ? -12.047 -0.953 5.195 1 92.94 208 GLN B CA 1
ATOM 3914 C C . GLN B 1 208 ? -12.453 -2.164 6.035 1 92.94 208 GLN B C 1
ATOM 3916 O O . GLN B 1 208 ? -13.594 -2.615 5.977 1 92.94 208 GLN B O 1
ATOM 3921 N N . LEU B 1 209 ? -11.492 -2.643 6.809 1 87.31 209 LEU B N 1
ATOM 3922 C CA . LEU B 1 209 ? -11.711 -3.844 7.609 1 87.31 209 LEU B CA 1
ATOM 3923 C C . LEU B 1 209 ? -12.398 -3.5 8.93 1 87.31 209 LEU B C 1
ATOM 3925 O O . LEU B 1 209 ? -12.68 -4.391 9.734 1 87.31 209 LEU B O 1
ATOM 3929 N N . GLY B 1 210 ? -12.57 -2.219 9.148 1 86.69 210 GLY B N 1
ATOM 3930 C CA . GLY B 1 210 ? -13.258 -1.786 10.359 1 86.69 210 GLY B CA 1
ATOM 3931 C C . GLY B 1 210 ? -12.352 -1.739 11.578 1 86.69 210 GLY B C 1
ATOM 3932 O O . GLY B 1 210 ? -12.828 -1.717 12.711 1 86.69 210 GLY B O 1
ATOM 3933 N N . ILE B 1 211 ? -11.078 -1.751 11.367 1 85.81 211 ILE B N 1
ATOM 3934 C CA . ILE B 1 211 ? -10.117 -1.693 12.461 1 85.81 211 ILE B CA 1
ATOM 3935 C C . ILE B 1 211 ? -10.086 -0.285 13.047 1 85.81 211 ILE B C 1
ATOM 3937 O O . ILE B 1 211 ? -9.891 -0.115 14.258 1 85.81 211 ILE B O 1
ATOM 3941 N N . HIS B 1 212 ? -10.281 0.732 12.258 1 91.75 212 HIS B N 1
ATOM 3942 C CA . HIS B 1 212 ? -10.461 2.1 12.734 1 91.75 212 HIS B CA 1
ATOM 3943 C C . HIS B 1 212 ? -11.453 2.857 11.859 1 91.75 212 HIS B C 1
ATOM 3945 O O . HIS B 1 212 ? -11.844 2.375 10.797 1 91.75 212 HIS B O 1
ATOM 3951 N N . ASP B 1 213 ? -11.789 4.008 12.359 1 93.19 213 ASP B N 1
ATOM 3952 C CA . ASP B 1 213 ? -12.742 4.844 11.633 1 93.19 213 ASP B CA 1
ATOM 3953 C C . ASP B 1 213 ? -12.156 6.223 11.352 1 93.19 213 ASP B C 1
ATOM 3955 O O . ASP B 1 213 ? -12.898 7.176 11.094 1 93.19 213 ASP B O 1
ATOM 3959 N N . LYS B 1 214 ? -10.906 6.344 11.438 1 96.56 214 LYS B N 1
ATOM 3960 C CA . LYS B 1 214 ? -10.25 7.641 11.289 1 96.56 214 LYS B CA 1
ATOM 3961 C C . LYS B 1 214 ? -10.281 8.109 9.836 1 96.56 214 LYS B C 1
ATOM 3963 O O . LYS B 1 214 ? -10.094 7.312 8.914 1 96.56 214 LYS B O 1
ATOM 3968 N N . PRO B 1 215 ? -10.469 9.406 9.648 1 96.81 215 PRO B N 1
ATOM 3969 C CA . PRO B 1 215 ? -10.469 9.922 8.273 1 96.81 215 PRO B CA 1
ATOM 3970 C C . PRO B 1 215 ? -9.102 9.82 7.605 1 96.81 215 PRO B C 1
ATOM 3972 O O . PRO B 1 215 ? -8.07 9.984 8.266 1 96.81 215 PRO B O 1
ATOM 3975 N N . VAL B 1 216 ? -9.156 9.547 6.293 1 98.62 216 VAL B N 1
ATOM 3976 C CA . VAL B 1 216 ? -7.949 9.445 5.477 1 98.62 216 VAL B CA 1
ATOM 3977 C C . VAL B 1 216 ? -8.008 10.453 4.332 1 98.62 216 VAL B C 1
ATOM 3979 O O . VAL B 1 216 ? -8.922 10.406 3.508 1 98.62 216 VAL B O 1
ATOM 3982 N N . GLY B 1 217 ? -6.988 11.359 4.305 1 98.81 217 GLY B N 1
ATOM 3983 C CA . GLY B 1 217 ? -6.996 12.43 3.318 1 98.81 217 GLY B CA 1
ATOM 3984 C C . GLY B 1 217 ? -5.836 12.352 2.342 1 98.81 217 GLY B C 1
ATOM 3985 O O . GLY B 1 217 ? -4.723 11.977 2.721 1 98.81 217 GLY B O 1
ATOM 3986 N N . LEU B 1 218 ? -6.117 12.727 1.086 1 98.75 218 LEU B N 1
ATOM 3987 C CA . LEU B 1 218 ? -5.113 12.93 0.045 1 98.75 218 LEU B CA 1
ATOM 3988 C C . LEU B 1 218 ? -5.016 14.398 -0.347 1 98.75 218 LEU B C 1
ATOM 3990 O O . LEU B 1 218 ? -5.98 14.969 -0.856 1 98.75 218 LEU B O 1
ATOM 3994 N N . LEU B 1 219 ? -3.855 14.953 0.019 1 98.94 219 LEU B N 1
ATOM 3995 C CA . LEU B 1 219 ? -3.617 16.281 -0.515 1 98.94 219 LEU B CA 1
ATOM 3996 C C . LEU B 1 219 ? -3.139 16.219 -1.961 1 98.94 219 LEU B C 1
ATOM 3998 O O . LEU B 1 219 ? -1.948 16.016 -2.217 1 98.94 219 LEU B O 1
ATOM 4002 N N . ASN B 1 220 ? -4.035 16.438 -2.9 1 98.81 220 ASN B N 1
ATOM 4003 C CA . ASN B 1 220 ? -3.814 16.188 -4.32 1 98.81 220 ASN B CA 1
ATOM 4004 C C . ASN B 1 220 ? -3.232 17.422 -5.016 1 98.81 220 ASN B C 1
ATOM 4006 O O . ASN B 1 220 ? -3.877 18.016 -5.887 1 98.81 220 ASN B O 1
ATOM 4010 N N . VAL B 1 221 ? -1.992 17.656 -4.691 1 98.56 221 VAL B N 1
ATOM 4011 C CA . VAL B 1 221 ? -1.263 18.812 -5.184 1 98.56 221 VAL B CA 1
ATOM 4012 C C . VAL B 1 221 ? -1.005 18.672 -6.68 1 98.56 221 VAL B C 1
ATOM 4014 O O . VAL B 1 221 ? -0.384 17.703 -7.117 1 98.56 221 VAL B O 1
ATOM 4017 N N . ASP B 1 222 ? -1.519 19.547 -7.465 1 97.88 222 ASP B N 1
ATOM 4018 C CA . ASP B 1 222 ? -1.3 19.578 -8.906 1 97.88 222 ASP B CA 1
ATOM 4019 C C . ASP B 1 222 ? -1.724 18.25 -9.547 1 97.88 222 ASP B C 1
ATOM 4021 O O . ASP B 1 222 ? -1.087 17.781 -10.492 1 97.88 222 ASP B O 1
ATOM 4025 N N . GLY B 1 223 ? -2.609 17.656 -9 1 98.31 223 GLY B N 1
ATOM 4026 C CA . GLY B 1 223 ? -3.141 16.422 -9.57 1 98.31 223 GLY B CA 1
ATOM 4027 C C . GLY B 1 223 ? -2.205 15.242 -9.406 1 98.31 223 GLY B C 1
ATOM 4028 O O . GLY B 1 223 ? -2.279 14.273 -10.172 1 98.31 223 GLY B O 1
ATOM 4029 N N . TYR B 1 224 ? -1.314 15.305 -8.445 1 98.69 224 TYR B N 1
ATOM 4030 C CA . TYR B 1 224 ? -0.314 14.258 -8.258 1 98.69 224 TYR B CA 1
ATOM 4031 C C . TYR B 1 224 ? -0.972 12.891 -8.109 1 98.69 224 TYR B C 1
ATOM 4033 O O . TYR B 1 224 ? -0.471 11.898 -8.633 1 98.69 224 TYR B O 1
ATOM 4041 N N . TYR B 1 225 ? -2.119 12.805 -7.469 1 98.75 225 TYR B N 1
ATOM 4042 C CA . TYR B 1 225 ? -2.746 11.523 -7.141 1 98.75 225 TYR B CA 1
ATOM 4043 C C . TYR B 1 225 ? -3.848 11.188 -8.141 1 98.75 225 TYR B C 1
ATOM 4045 O O . TYR B 1 225 ? -4.598 10.227 -7.941 1 98.75 225 TYR B O 1
ATOM 4053 N N . ASN B 1 226 ? -3.943 11.93 -9.242 1 98.69 226 ASN B N 1
ATOM 4054 C CA . ASN B 1 226 ? -5.031 11.695 -10.188 1 98.69 226 ASN B CA 1
ATOM 4055 C C . ASN B 1 226 ? -5.027 10.258 -10.711 1 98.69 226 ASN B C 1
ATOM 4057 O O . ASN B 1 226 ? -6.066 9.602 -10.734 1 98.69 226 ASN B O 1
ATOM 4061 N N . SER B 1 227 ? -3.893 9.781 -11.102 1 98.62 227 SER B N 1
ATOM 4062 C CA . SER B 1 227 ? -3.818 8.438 -11.664 1 98.62 227 SER B CA 1
ATOM 4063 C C . SER B 1 227 ? -4.098 7.375 -10.609 1 98.62 227 SER B C 1
ATOM 4065 O O . SER B 1 227 ? -4.684 6.332 -10.906 1 98.62 227 SER B O 1
ATOM 4067 N N . LEU B 1 228 ? -3.66 7.602 -9.391 1 98.62 228 LEU B N 1
ATOM 4068 C CA . LEU B 1 228 ? -3.982 6.684 -8.297 1 98.62 228 LEU B CA 1
ATOM 4069 C C . LEU B 1 228 ? -5.488 6.617 -8.078 1 98.62 228 LEU B C 1
ATOM 4071 O O . LEU B 1 228 ? -6.055 5.527 -7.953 1 98.62 228 LEU B O 1
ATOM 4075 N N . LEU B 1 229 ? -6.105 7.781 -8.023 1 98.62 229 LEU B N 1
ATOM 4076 C CA . LEU B 1 229 ? -7.551 7.844 -7.824 1 98.62 229 LEU B CA 1
ATOM 4077 C C . LEU B 1 229 ? -8.289 7.168 -8.969 1 98.62 229 LEU B C 1
ATOM 4079 O O . LEU B 1 229 ? -9.289 6.484 -8.75 1 98.62 229 LEU B O 1
ATOM 4083 N N . SER B 1 230 ? -7.75 7.344 -10.133 1 98.56 230 SER B N 1
ATOM 4084 C CA . SER B 1 230 ? -8.32 6.656 -11.289 1 98.56 230 SER B CA 1
ATOM 4085 C C . SER B 1 230 ? -8.234 5.145 -11.125 1 98.56 230 SER B C 1
ATOM 4087 O O . SER B 1 230 ? -9.164 4.422 -11.484 1 98.56 230 SER B O 1
ATOM 4089 N N . PHE B 1 231 ? -7.199 4.691 -10.648 1 98.69 231 PHE B N 1
ATOM 4090 C CA . PHE B 1 231 ? -7.035 3.26 -10.422 1 98.69 231 PHE B CA 1
ATOM 4091 C C . PHE B 1 231 ? -8.062 2.754 -9.406 1 98.69 231 PHE B C 1
ATOM 4093 O O . PHE B 1 231 ? -8.664 1.701 -9.609 1 98.69 231 PHE B O 1
ATOM 4100 N N . ILE B 1 232 ? -8.195 3.459 -8.344 1 98.44 232 ILE B N 1
ATOM 4101 C CA . ILE B 1 232 ? -9.141 3.068 -7.301 1 98.44 232 ILE B CA 1
ATOM 4102 C C . ILE B 1 232 ? -10.555 3.027 -7.871 1 98.44 232 ILE B C 1
ATOM 4104 O O . ILE B 1 232 ? -11.312 2.094 -7.605 1 98.44 232 ILE B O 1
ATOM 4108 N N . ASP B 1 233 ? -10.859 3.998 -8.703 1 98.44 233 ASP B N 1
ATOM 4109 C CA . ASP B 1 233 ? -12.164 4.012 -9.352 1 98.44 233 ASP B CA 1
ATOM 4110 C C . ASP B 1 233 ? -12.328 2.812 -10.289 1 98.44 233 ASP B C 1
ATOM 4112 O O . ASP B 1 233 ? -13.406 2.219 -10.359 1 98.44 233 ASP B O 1
ATOM 4116 N N . LYS B 1 234 ? -11.289 2.488 -11 1 98.25 234 LYS B N 1
ATOM 4117 C CA . LYS B 1 234 ? -11.305 1.304 -11.852 1 98.25 234 LYS B CA 1
ATOM 4118 C C . LYS B 1 234 ? -11.547 0.039 -11.031 1 98.25 234 LYS B C 1
ATOM 4120 O O . LYS B 1 234 ? -12.312 -0.835 -11.445 1 98.25 234 LYS B O 1
ATOM 4125 N N . ALA B 1 235 ? -10.914 -0.062 -9.906 1 98.56 235 ALA B N 1
ATOM 4126 C CA . ALA B 1 235 ? -11.086 -1.219 -9.031 1 98.56 235 ALA B CA 1
ATOM 4127 C C . ALA B 1 235 ? -12.523 -1.325 -8.531 1 98.56 235 ALA B C 1
ATOM 4129 O O . ALA B 1 235 ? -13.055 -2.428 -8.375 1 98.56 235 ALA B O 1
ATOM 4130 N N . VAL B 1 236 ? -13.141 -0.198 -8.25 1 98 236 VAL B N 1
ATOM 4131 C CA . VAL B 1 236 ? -14.547 -0.18 -7.863 1 98 236 VAL B CA 1
ATOM 4132 C C . VAL B 1 236 ? -15.406 -0.665 -9.023 1 98 236 VAL B C 1
ATOM 4134 O O . VAL B 1 236 ? -16.25 -1.546 -8.859 1 98 236 VAL B O 1
ATOM 4137 N N . GLU B 1 237 ? -15.148 -0.121 -10.18 1 98.25 237 GLU B N 1
ATOM 4138 C CA . GLU B 1 237 ? -15.914 -0.454 -11.375 1 98.25 237 GLU B CA 1
ATOM 4139 C C . GLU B 1 237 ? -15.812 -1.943 -11.695 1 98.25 237 GLU B C 1
ATOM 4141 O O . GLU B 1 237 ? -16.797 -2.564 -12.094 1 98.25 237 GLU B O 1
ATOM 4146 N N . GLU B 1 238 ? -14.617 -2.469 -11.453 1 98.38 238 GLU B N 1
ATOM 4147 C CA . GLU B 1 238 ? -14.359 -3.852 -11.836 1 98.38 238 GLU B CA 1
ATOM 4148 C C . GLU B 1 238 ? -14.727 -4.816 -10.719 1 98.38 238 GLU B C 1
ATOM 4150 O O . GLU B 1 238 ? -14.586 -6.031 -10.859 1 98.38 238 GLU B O 1
ATOM 4155 N N . GLY B 1 239 ? -15.164 -4.316 -9.555 1 98.06 239 GLY B N 1
ATOM 4156 C CA . GLY B 1 239 ? -15.758 -5.152 -8.531 1 98.06 239 GLY B CA 1
ATOM 4157 C C . GLY B 1 239 ? -14.766 -5.609 -7.48 1 98.06 239 GLY B C 1
ATOM 4158 O O . GLY B 1 239 ? -15.055 -6.516 -6.695 1 98.06 239 GLY B O 1
ATOM 4159 N N . PHE B 1 240 ? -13.594 -4.949 -7.406 1 98.31 240 PHE B N 1
ATOM 4160 C CA . PHE B 1 240 ? -12.57 -5.387 -6.461 1 98.31 240 PHE B CA 1
ATOM 4161 C C . PHE B 1 240 ? -12.578 -4.508 -5.219 1 98.31 240 PHE B C 1
ATOM 4163 O O . PHE B 1 240 ? -12.008 -4.875 -4.188 1 98.31 240 PHE B O 1
ATOM 4170 N N . ILE B 1 241 ? -13.164 -3.334 -5.316 1 97.62 241 ILE B N 1
ATOM 4171 C CA . ILE B 1 241 ? -13.375 -2.449 -4.176 1 97.62 241 ILE B CA 1
ATOM 4172 C C . ILE B 1 241 ? -14.859 -2.111 -4.055 1 97.62 241 ILE B C 1
ATOM 4174 O O . ILE B 1 241 ? -15.5 -1.732 -5.043 1 97.62 241 ILE B O 1
ATOM 4178 N N . ASN B 1 242 ? -15.375 -2.332 -2.85 1 95.25 242 ASN B N 1
ATOM 4179 C CA . ASN B 1 242 ? -16.75 -1.934 -2.59 1 95.25 242 ASN B CA 1
ATOM 4180 C C . ASN B 1 242 ? -16.938 -0.427 -2.75 1 95.25 242 ASN B C 1
ATOM 4182 O O . ASN B 1 242 ? -16.125 0.359 -2.268 1 95.25 242 ASN B O 1
ATOM 4186 N N . PRO B 1 243 ? -18.016 -0.087 -3.422 1 93.88 243 PRO B N 1
ATOM 4187 C CA . PRO B 1 243 ? -18.266 1.346 -3.584 1 93.88 243 PRO B CA 1
ATOM 4188 C C . PRO B 1 243 ? -18.25 2.104 -2.26 1 93.88 243 PRO B C 1
ATOM 4190 O O . PRO B 1 243 ? -17.766 3.238 -2.199 1 93.88 243 PRO B O 1
ATOM 4193 N N . ALA B 1 244 ? -18.703 1.565 -1.211 1 91.56 244 ALA B N 1
ATOM 4194 C CA . ALA B 1 244 ? -18.703 2.207 0.101 1 91.56 244 ALA B CA 1
ATOM 4195 C C . ALA B 1 244 ? -17.281 2.477 0.586 1 91.56 244 ALA B C 1
ATOM 4197 O O . ALA B 1 244 ? -17.031 3.488 1.244 1 91.56 244 ALA B O 1
ATOM 4198 N N . ALA B 1 245 ? -16.375 1.592 0.233 1 94.62 245 ALA B N 1
ATOM 4199 C CA . ALA B 1 245 ? -14.992 1.733 0.671 1 94.62 245 ALA B CA 1
ATOM 4200 C C . ALA B 1 245 ? -14.273 2.826 -0.117 1 94.62 245 ALA B C 1
ATOM 4202 O O . ALA B 1 245 ? -13.211 3.301 0.292 1 94.62 245 ALA B O 1
ATOM 4203 N N . ARG B 1 246 ? -14.844 3.215 -1.284 1 95.38 246 ARG B N 1
ATOM 4204 C CA . ARG B 1 246 ? -14.281 4.324 -2.051 1 95.38 246 ARG B CA 1
ATOM 4205 C C . ARG B 1 246 ? -14.344 5.625 -1.256 1 95.38 246 ARG B C 1
ATOM 4207 O O . ARG B 1 246 ? -13.477 6.488 -1.404 1 95.38 246 ARG B O 1
ATOM 4214 N N . HIS B 1 247 ? -15.25 5.684 -0.242 1 91.94 247 HIS B N 1
ATOM 4215 C CA . HIS B 1 247 ? -15.508 6.902 0.52 1 91.94 247 HIS B CA 1
ATOM 4216 C C . HIS B 1 247 ? -14.5 7.07 1.65 1 91.94 247 HIS B C 1
ATOM 4218 O O . HIS B 1 247 ? -14.422 8.141 2.262 1 91.94 247 HIS B O 1
ATOM 4224 N N . ILE B 1 248 ? -13.742 6.094 1.868 1 95.62 248 ILE B N 1
ATOM 4225 C CA . ILE B 1 248 ? -12.727 6.168 2.914 1 95.62 248 ILE B CA 1
ATOM 4226 C C . ILE B 1 248 ? -11.734 7.285 2.596 1 95.62 248 ILE B C 1
ATOM 4228 O O . ILE B 1 248 ? -11.258 7.98 3.496 1 95.62 248 ILE B O 1
ATOM 4232 N N . ILE B 1 249 ? -11.477 7.512 1.327 1 97.5 249 ILE B N 1
ATOM 4233 C CA . ILE B 1 249 ? -10.469 8.469 0.885 1 97.5 249 ILE B CA 1
ATOM 4234 C C . ILE B 1 249 ? -11.133 9.82 0.62 1 97.5 249 ILE B C 1
ATOM 4236 O O . ILE B 1 249 ? -12.023 9.93 -0.226 1 97.5 249 ILE B O 1
ATOM 4240 N N . VAL B 1 250 ? -10.648 10.82 1.347 1 97.81 250 VAL B N 1
ATOM 4241 C CA . VAL B 1 250 ? -11.047 12.203 1.113 1 97.81 250 VAL B CA 1
ATOM 4242 C C . VAL B 1 250 ? -9.922 12.953 0.406 1 97.81 250 VAL B C 1
ATOM 4244 O O . VAL B 1 250 ? -8.773 12.93 0.854 1 97.81 250 VAL B O 1
ATOM 4247 N N . SER B 1 251 ? -10.211 13.562 -0.763 1 98.5 251 SER B N 1
ATOM 4248 C CA . SER B 1 251 ? -9.172 14.25 -1.52 1 98.5 251 SER B CA 1
ATOM 4249 C C . SER B 1 251 ? -9.492 15.727 -1.697 1 98.5 251 SER B C 1
ATOM 4251 O O . SER B 1 251 ? -10.664 16.094 -1.797 1 98.5 251 SER B O 1
ATOM 4253 N N . ALA B 1 252 ? -8.508 16.578 -1.646 1 98.62 252 ALA B N 1
ATOM 4254 C CA . ALA B 1 252 ? -8.625 18 -1.938 1 98.62 252 ALA B CA 1
ATOM 4255 C C . ALA B 1 252 ? -7.305 18.562 -2.457 1 98.62 252 ALA B C 1
ATOM 4257 O O . ALA B 1 252 ? -6.234 18.016 -2.17 1 98.62 252 ALA B O 1
ATOM 4258 N N . PRO B 1 253 ? -7.324 19.672 -3.232 1 98.38 253 PRO B N 1
ATOM 4259 C CA . PRO B 1 253 ? -6.094 20.219 -3.816 1 98.38 253 PRO B CA 1
ATOM 4260 C C . PRO B 1 253 ? -5.328 21.109 -2.846 1 98.38 253 PRO B C 1
ATOM 4262 O O . PRO B 1 253 ? -4.152 21.406 -3.074 1 98.38 253 PRO B O 1
ATOM 4265 N N . THR B 1 254 ? -6.055 21.594 -1.747 1 98.5 254 THR B N 1
ATOM 4266 C CA . THR B 1 254 ? -5.395 22.5 -0.815 1 98.5 254 THR B CA 1
ATOM 4267 C C . THR B 1 254 ? -5.5 21.984 0.615 1 98.5 254 THR B C 1
ATOM 4269 O O . THR B 1 254 ? -6.438 21.25 0.948 1 98.5 254 THR B O 1
ATOM 4272 N N . ALA B 1 255 ? -4.539 22.391 1.416 1 98.75 255 ALA B N 1
ATOM 4273 C CA . ALA B 1 255 ? -4.48 21.953 2.811 1 98.75 255 ALA B CA 1
ATOM 4274 C C . ALA B 1 255 ? -5.734 22.375 3.568 1 98.75 255 ALA B C 1
ATOM 4276 O O . ALA B 1 255 ? -6.34 21.578 4.273 1 98.75 255 ALA B O 1
ATOM 4277 N N . LYS B 1 256 ? -6.117 23.578 3.43 1 98.25 256 LYS B N 1
ATOM 4278 C CA . LYS B 1 256 ? -7.281 24.109 4.141 1 98.25 256 LYS B CA 1
ATOM 4279 C C . LYS B 1 256 ? -8.539 23.312 3.779 1 98.25 256 LYS B C 1
ATOM 4281 O O . LYS B 1 256 ? -9.266 22.859 4.66 1 98.25 256 LYS B O 1
ATOM 4286 N N . GLU B 1 257 ? -8.797 23.141 2.506 1 98.38 257 GLU B N 1
ATOM 4287 C CA . GLU B 1 257 ? -9.969 22.391 2.045 1 98.38 257 GLU B CA 1
ATOM 4288 C C . GLU B 1 257 ? -9.945 20.953 2.562 1 98.38 257 GLU B C 1
ATOM 4290 O O . GLU B 1 257 ? -10.977 20.438 3 1 98.38 257 GLU B O 1
ATOM 4295 N N . LEU B 1 258 ? -8.789 20.375 2.52 1 98.75 258 LEU B N 1
ATOM 4296 C CA . LEU B 1 258 ? -8.68 18.984 2.934 1 98.75 258 LEU B CA 1
ATOM 4297 C C . LEU B 1 258 ? -8.984 18.828 4.422 1 98.75 258 LEU B C 1
ATOM 4299 O O . LEU B 1 258 ? -9.766 17.969 4.816 1 98.75 258 LEU B O 1
ATOM 4303 N N . VAL B 1 259 ? -8.367 19.672 5.258 1 98.31 259 VAL B N 1
ATOM 4304 C CA . VAL B 1 259 ? -8.555 19.562 6.699 1 98.31 259 VAL B CA 1
ATOM 4305 C C . VAL B 1 259 ? -10.023 19.812 7.047 1 98.31 259 VAL B C 1
ATOM 4307 O O . VAL B 1 259 ? -10.594 19.109 7.895 1 98.31 259 VAL B O 1
ATOM 4310 N N . MET B 1 260 ? -10.641 20.703 6.359 1 97.38 260 MET B N 1
ATOM 4311 C CA . MET B 1 260 ? -12.062 20.969 6.578 1 97.38 260 MET B CA 1
ATOM 4312 C C . MET B 1 260 ? -12.906 19.75 6.227 1 97.38 260 MET B C 1
ATOM 4314 O O . MET B 1 260 ? -13.805 19.375 6.977 1 97.38 260 MET B O 1
ATOM 4318 N N . LYS B 1 261 ? -12.617 19.141 5.098 1 97.38 261 LYS B N 1
ATOM 4319 C CA . LYS B 1 261 ? -13.344 17.953 4.68 1 97.38 261 LYS B CA 1
ATOM 4320 C C . LYS B 1 261 ? -13.148 16.812 5.672 1 97.38 261 LYS B C 1
ATOM 4322 O O . LYS B 1 261 ? -14.078 16.062 5.957 1 97.38 261 LYS B O 1
ATOM 4327 N N . LEU B 1 262 ? -11.953 16.719 6.188 1 98 262 LEU B N 1
ATOM 4328 C CA . LEU B 1 262 ? -11.656 15.656 7.145 1 98 262 LEU B CA 1
ATOM 4329 C C . LEU B 1 262 ? -12.422 15.867 8.445 1 98 262 LEU B C 1
ATOM 4331 O O . LEU B 1 262 ? -12.859 14.906 9.086 1 98 262 LEU B O 1
ATOM 4335 N N . GLU B 1 263 ? -12.57 17.078 8.859 1 95.69 263 GLU B N 1
ATOM 4336 C CA . GLU B 1 263 ? -13.305 17.391 10.078 1 95.69 263 GLU B CA 1
ATOM 4337 C C . GLU B 1 263 ? -14.789 17.062 9.93 1 95.69 263 GLU B C 1
ATOM 4339 O O . GLU B 1 263 ? -15.453 16.719 10.914 1 95.69 263 GLU B O 1
ATOM 4344 N N . GLU B 1 264 ? -15.25 17.078 8.727 1 93.5 264 GLU B N 1
ATOM 4345 C CA . GLU B 1 264 ? -16.656 16.812 8.461 1 93.5 264 GLU B CA 1
ATOM 4346 C C . GLU B 1 264 ? -16.891 15.336 8.141 1 93.5 264 GLU B C 1
ATOM 4348 O O . GLU B 1 264 ? -18.031 14.891 8.031 1 93.5 264 GLU B O 1
ATOM 4353 N N . TYR B 1 265 ? -15.82 14.609 8.062 1 92.44 265 TYR B N 1
ATOM 4354 C CA . TYR B 1 265 ? -15.875 13.211 7.645 1 92.44 265 TYR B CA 1
ATOM 4355 C C . TYR B 1 265 ? -16.625 12.367 8.664 1 92.44 265 TYR B C 1
ATOM 4357 O O . TYR B 1 265 ? -16.422 12.516 9.875 1 92.44 265 TYR B O 1
ATOM 4365 N N . SER B 1 266 ? -17.547 11.484 8.133 1 86.94 266 SER B N 1
ATOM 4366 C CA . SER B 1 266 ? -18.172 10.43 8.914 1 86.94 266 SER B CA 1
ATOM 4367 C C . SER B 1 266 ? -18.016 9.07 8.234 1 86.94 266 SER B C 1
ATOM 4369 O O . SER B 1 266 ? -18.281 8.945 7.035 1 86.94 266 SER B O 1
ATOM 4371 N N . PRO B 1 267 ? -17.578 8.07 9.008 1 83.44 267 PRO B N 1
ATOM 4372 C CA . PRO B 1 267 ? -17.359 6.75 8.406 1 83.44 267 PRO B CA 1
ATOM 4373 C C . PRO B 1 267 ? -18.656 6.109 7.922 1 83.44 267 PRO B C 1
ATOM 4375 O O . PRO B 1 267 ? -19.719 6.332 8.516 1 83.44 267 PRO B O 1
ATOM 4378 N N . CYS B 1 268 ? -18.656 5.504 6.723 1 67.19 268 CYS B N 1
ATOM 4379 C CA . CYS B 1 268 ? -19.797 4.773 6.188 1 67.19 268 CYS B CA 1
ATOM 4380 C C . CYS B 1 268 ? -19.609 3.268 6.336 1 67.19 268 CYS B C 1
ATOM 4382 O O . CYS B 1 268 ? -18.953 2.637 5.5 1 67.19 268 CYS B O 1
ATOM 4384 N N . HIS B 1 269 ? -19.219 2.713 7.496 1 58.81 269 HIS B N 1
ATOM 4385 C CA . HIS B 1 269 ? -18.812 1.313 7.488 1 58.81 269 HIS B CA 1
ATOM 4386 C C . HIS B 1 269 ? -20.016 0.383 7.523 1 58.81 269 HIS B C 1
ATOM 4388 O O . HIS B 1 269 ? -21.031 0.707 8.141 1 58.81 269 HIS B O 1
ATOM 4394 N N . GLU B 1 270 ? -20.188 -0.392 6.488 1 51.31 270 GLU B N 1
ATOM 4395 C CA . GLU B 1 270 ? -20.844 -1.664 6.781 1 51.31 270 GLU B CA 1
ATOM 4396 C C . GLU B 1 270 ? -19.953 -2.564 7.625 1 51.31 270 GLU B C 1
ATOM 4398 O O . GLU B 1 270 ? -18.797 -2.814 7.266 1 51.31 270 GLU B O 1
ATOM 4403 N N . ARG B 1 271 ? -19.906 -2.385 8.992 1 48.81 271 ARG B N 1
ATOM 4404 C CA . ARG B 1 271 ? -19 -3.07 9.914 1 48.81 271 ARG B CA 1
ATOM 4405 C C . ARG B 1 271 ? -18.844 -4.535 9.531 1 48.81 271 ARG B C 1
ATOM 4407 O O . ARG B 1 271 ? -19.812 -5.293 9.523 1 48.81 271 ARG B O 1
ATOM 4414 N N . VAL B 1 272 ? -17.938 -4.852 8.75 1 46.88 272 VAL B N 1
ATOM 4415 C CA . VAL B 1 272 ? -17.719 -6.262 8.438 1 46.88 272 VAL B CA 1
ATOM 4416 C C . VAL B 1 272 ? -17.203 -6.992 9.672 1 46.88 272 VAL B C 1
ATOM 4418 O O . VAL B 1 272 ? -17.594 -8.133 9.938 1 46.88 272 VAL B O 1
ATOM 4421 N N . VAL B 1 273 ? -16.062 -6.551 10.469 1 47.38 273 VAL B N 1
ATOM 4422 C CA . VAL B 1 273 ? -15.484 -7.215 11.633 1 47.38 273 VAL B CA 1
ATOM 4423 C C . VAL B 1 273 ? -15.672 -6.348 12.875 1 47.38 273 VAL B C 1
ATOM 4425 O O . VAL B 1 273 ? -15.586 -5.121 12.797 1 47.38 273 VAL B O 1
ATOM 4428 N N . SER B 1 274 ? -16.406 -6.789 13.852 1 41.34 274 SER B N 1
ATOM 4429 C CA . SER B 1 274 ? -16.609 -6.031 15.086 1 41.34 274 SER B CA 1
ATOM 4430 C C . SER B 1 274 ? -15.297 -5.445 15.594 1 41.34 274 SER B C 1
ATOM 4432 O O . SER B 1 274 ? -14.266 -6.125 15.617 1 41.34 274 SER B O 1
ATOM 4434 N N . LYS B 1 275 ? -15.164 -4.082 15.766 1 41.69 275 LYS B N 1
ATOM 4435 C CA . LYS B 1 275 ? -14.07 -3.295 16.328 1 41.69 275 LYS B CA 1
ATOM 4436 C C . LYS B 1 275 ? -13.445 -4 17.531 1 41.69 275 LYS B C 1
ATOM 4438 O O . LYS B 1 275 ? -12.258 -3.836 17.812 1 41.69 275 LYS B O 1
ATOM 4443 N N . LEU B 1 276 ? -14.117 -4.641 18.391 1 40.28 276 LEU B N 1
ATOM 4444 C CA . LEU B 1 276 ? -13.727 -5.176 19.688 1 40.28 276 LEU B CA 1
ATOM 4445 C C . LEU B 1 276 ? -12.586 -6.176 19.547 1 40.28 276 LEU B C 1
ATOM 4447 O O . LEU B 1 276 ? -11.711 -6.254 20.406 1 40.28 276 LEU B O 1
ATOM 4451 N N . LYS B 1 277 ? -12.609 -7.031 18.547 1 40.72 277 LYS B N 1
ATOM 4452 C CA . LYS B 1 277 ? -11.703 -8.18 18.578 1 40.72 277 LYS B CA 1
ATOM 4453 C C . LYS B 1 277 ? -10.297 -7.789 18.141 1 40.72 277 LYS B C 1
ATOM 4455 O O . LYS B 1 277 ? -9.312 -8.391 18.562 1 40.72 277 LYS B O 1
ATOM 4460 N N . TRP B 1 278 ? -10.141 -6.789 17.375 1 39.31 278 TRP B N 1
ATOM 4461 C CA . TRP B 1 278 ? -8.82 -6.414 16.875 1 39.31 278 TRP B CA 1
ATOM 4462 C C . TRP B 1 278 ? -8.008 -5.707 17.953 1 39.31 278 TRP B C 1
ATOM 4464 O O . TRP B 1 278 ? -6.816 -5.965 18.109 1 39.31 278 TRP B O 1
ATOM 4474 N N . GLU B 1 279 ? -8.492 -4.742 18.656 1 40.94 279 GLU B N 1
ATOM 4475 C CA . GLU B 1 279 ? -7.801 -3.98 19.688 1 40.94 279 GLU B CA 1
ATOM 4476 C C . GLU B 1 279 ? -7.254 -4.895 20.781 1 40.94 279 GLU B C 1
ATOM 4478 O O . GLU B 1 279 ? -6.176 -4.648 21.312 1 40.94 279 GLU B O 1
ATOM 4483 N N . SER B 1 280 ? -8.008 -5.789 21.188 1 40.25 280 SER B N 1
ATOM 4484 C CA . SER B 1 280 ? -7.57 -6.645 22.281 1 40.25 280 SER B CA 1
ATOM 4485 C C . SER B 1 280 ? -6.293 -7.395 21.922 1 40.25 280 SER B C 1
ATOM 4487 O O . SER B 1 280 ? -5.449 -7.641 22.781 1 40.25 280 SER B O 1
ATOM 4489 N N . GLU B 1 281 ? -6.176 -7.695 20.641 1 40.81 281 GLU B N 1
ATOM 4490 C CA . GLU B 1 281 ? -5.066 -8.57 20.281 1 40.81 281 GLU B CA 1
ATOM 4491 C C . GLU B 1 281 ? -3.791 -7.773 20.031 1 40.81 281 GLU B C 1
ATOM 4493 O O . GLU B 1 281 ? -2.686 -8.312 20.141 1 40.81 281 GLU B O 1
ATOM 4498 N N . GLN B 1 282 ? -3.912 -6.605 19.578 1 38.03 282 GLN B N 1
ATOM 4499 C CA . GLN B 1 282 ? -2.715 -5.785 19.438 1 38.03 282 GLN B CA 1
ATOM 4500 C C . GLN B 1 282 ? -2.113 -5.461 20.812 1 38.03 282 GLN B C 1
ATOM 4502 O O . GLN B 1 282 ? -0.914 -5.203 20.922 1 38.03 282 GLN B O 1
ATOM 4507 N N . LEU B 1 283 ? -3.025 -5.145 21.875 1 35.22 283 LEU B N 1
ATOM 4508 C CA . LEU B 1 283 ? -2.518 -4.906 23.219 1 35.22 283 LEU B CA 1
ATOM 4509 C C . LEU B 1 283 ? -2 -6.199 23.844 1 35.22 283 LEU B C 1
ATOM 4511 O O . LEU B 1 283 ? -2.713 -7.207 23.875 1 35.22 283 LEU B O 1
ATOM 4515 N N . GLY B 1 284 ? -0.834 -6.609 23.688 1 35.16 284 GLY B N 1
ATOM 4516 C CA . GLY B 1 284 ? -0.167 -7.617 24.5 1 35.16 284 GLY B CA 1
ATOM 4517 C C . GLY B 1 284 ? -0.726 -7.719 25.906 1 35.16 284 GLY B C 1
ATOM 4518 O O . GLY B 1 284 ? -0.829 -6.715 26.609 1 35.16 284 GLY B O 1
ATOM 4519 N N . HIS B 1 285 ? -1.787 -8.484 26.219 1 35.44 285 HIS B N 1
ATOM 4520 C CA . HIS B 1 285 ? -2.135 -8.828 27.594 1 35.44 285 HIS B CA 1
ATOM 4521 C C . HIS B 1 285 ? -0.884 -9.055 28.438 1 35.44 285 HIS B C 1
ATOM 4523 O O . HIS B 1 285 ? -0.135 -10 28.203 1 35.44 285 HIS B O 1
ATOM 4529 N N . SER B 1 286 ? -0.113 -8.031 28.797 1 32.06 286 SER B N 1
ATOM 4530 C CA . SER B 1 286 ? 0.706 -8.281 29.984 1 32.06 286 SER B CA 1
ATOM 4531 C C . SER B 1 286 ? -0.124 -8.891 31.109 1 32.06 286 SER B C 1
ATOM 4533 O O . SER B 1 286 ? -1.14 -8.32 31.516 1 32.06 286 SER B O 1
ATOM 4535 N N . PRO B 1 287 ? -0.178 -10.203 31.25 1 32.62 287 PRO B N 1
ATOM 4536 C CA . PRO B 1 287 ? -0.78 -10.711 32.5 1 32.62 287 PRO B CA 1
ATOM 4537 C C . PRO B 1 287 ? -0.375 -9.906 33.719 1 32.62 287 PRO B C 1
ATOM 4539 O O . PRO B 1 287 ? 0.812 -9.641 33.938 1 32.62 287 PRO B O 1
ATOM 4542 N N . VAL B 1 288 ? -1.087 -8.922 34.156 1 31.7 288 VAL B N 1
ATOM 4543 C CA . VAL B 1 288 ? -0.953 -8.352 35.5 1 31.7 288 VAL B CA 1
ATOM 4544 C C . VAL B 1 288 ? -0.858 -9.477 36.531 1 31.7 288 VAL B C 1
ATOM 4546 O O . VAL B 1 288 ? -1.793 -10.266 36.688 1 31.7 288 VAL B O 1
ATOM 4549 N N . SER B 1 289 ? 0.354 -10.078 36.719 1 29.05 289 SER B N 1
ATOM 4550 C CA . SER B 1 289 ? 0.642 -10.891 37.906 1 29.05 289 SER B CA 1
ATOM 4551 C C . SER B 1 289 ? 0.218 -10.172 39.188 1 29.05 289 SER B C 1
ATOM 4553 O O . SER B 1 289 ? 0.676 -9.062 39.438 1 29.05 289 SER B O 1
ATOM 4555 N N . LYS B 1 290 ? -1.061 -10.234 39.594 1 29.03 290 LYS B N 1
ATOM 4556 C CA . LYS B 1 290 ? -1.455 -9.961 40.969 1 29.03 290 LYS B CA 1
ATOM 4557 C C . LYS B 1 290 ? -0.531 -10.664 41.969 1 29.03 290 LYS B C 1
ATOM 4559 O O . LYS B 1 290 ? -0.507 -11.898 42.031 1 29.03 290 LYS B O 1
ATOM 4564 N N . ILE B 1 291 ? 0.591 -10.086 42.125 1 26.58 291 ILE B N 1
ATOM 4565 C CA . ILE B 1 291 ? 1.35 -10.438 43.344 1 26.58 291 ILE B CA 1
ATOM 4566 C C . ILE B 1 291 ? 0.465 -10.273 44.562 1 26.58 291 ILE B C 1
ATOM 4568 O O . ILE B 1 291 ? -0.091 -9.203 44.812 1 26.58 291 ILE B O 1
ATOM 4572 N N . SER B 1 292 ? -0.15 -11.391 44.906 1 28.06 292 SER B N 1
ATOM 4573 C CA . SER B 1 292 ? -0.687 -11.602 46.25 1 28.06 292 SER B CA 1
ATOM 4574 C C . SER B 1 292 ? 0.259 -11.055 47.312 1 28.06 292 SER B C 1
ATOM 4576 O O . SER B 1 292 ? 1.428 -11.438 47.375 1 28.06 292 SER B O 1
ATOM 4578 N N . ARG B 1 293 ? -0.008 -9.836 47.75 1 22.27 293 ARG B N 1
ATOM 4579 C CA . ARG B 1 293 ? 0.464 -9.578 49.094 1 22.27 293 ARG B CA 1
ATOM 4580 C C . ARG B 1 293 ? -0.282 -10.438 50.125 1 22.27 293 ARG B C 1
ATOM 4582 O O . ARG B 1 293 ? -1.474 -10.703 49.938 1 22.27 293 ARG B O 1
#

Sequence (586 aa):
MCLLFLLHQEHHHQLLIVYRNSCGVFAAVDCGEVAARHYLTHLLWQWQLGRVWLLPADIKEAGREKQSSDCEEKLMEKQEEMSGSRFKRLCVFCGSSHGRKRSYQDAAIDLAQELVSRNIDLVYGGGSVGLMGLISQAVYDGGRHVIGVIPKTLMPREITGETVGEVKAVADMHQRKAEMARCSDAFIALPGGYGTLEELLEVITWAQLGIHDKPVGLLNVDGYYNSLLSFIDKAVEEGFINPAARHIIVSAPTAKELVMKLEEYSPCHERVVSKLKWESEQLGHSPVSKISRMCLLFLLHQEHHHQLLIVYRNSCGVFAAVDCGEVAARHYLTHLLWQWQLGRVWLLPADIKEAGREKQSSDCEEKLMEKQEEMSGSRFKRLCVFCGSSHGRKRSYQDAAIDLAQELVSRNIDLVYGGGSVGLMGLISQAVYDGGRHVIGVIPKTLMPREITGETVGEVKAVADMHQRKAEMARCSDAFIALPGGYGTLEELLEVITWAQLGIHDKPVGLLNVDGYYNSLLSFIDKAVEEGFINPAARHIIVSAPTAKELVMKLEEYSPCHERVVSKLKWESEQLGHSPVSKISR

Radius of gyration: 27.29 Å; Cα contacts (8 Å, |Δi|>4): 1035; chains: 2; bounding box: 67×76×95 Å

Secondary structure (DSSP, 8-state):
-EEEEEE--SSS-EEEEEEE-TTS-EEEEE-HHHHHHHHHHHHHHHHHTT------S---S-------HHHHHHHHHHHHHT---S-SEEEEE--SS--SSHHHHHHHHHHHHHHHHTT-EEEE----SHHHHHHHHHHHHTT--EEEEEEGGG-SHHHH----SEEEEESSHHHHHHHHHHT-SEEEE-S--HHHHHHHHHHHHHHHTTS----EEEE-GGGTTHHHHHHHHHHHHTTSS-HHHHTTEEEESSHHHHHHHHHH--------S-HHHHHHHHS----------/-EEEEEE--SSS-EEEEEEE-TTS-EEEEE-HHHHHHHHHHHHHHHHHTT------S---S-------HHHHHHHHHHHHHS---S-SEEEEE--SS--SSHHHHHHHHHHHHHHHHTT-EEEE----SHHHHHHHHHHHHTT--EEEEEEGGG-SHHHH----SEEEEESSHHHHHHHHHHT-SEEEE-S--HHHHHHHHHHHHHHHTTS----EEEE-GGGTTHHHHHHHHHHHHTTSS-HHHHTTEEEESSHHHHHHHHHH--------S-HHHHHHHHS----------

Organism: NCBI:txid325984

pLDDT: mean 73.05, std 29.71, range [21.61, 98.94]

Solvent-accessible surface area (backbone atoms only — not comparable to full-atom values): 31574 Å² total; per-residue (Å²): 100,66,43,63,44,72,49,76,48,92,89,62,64,47,35,28,40,22,29,30,44,98,81,70,52,72,45,68,42,71,50,45,59,71,54,39,53,62,49,42,56,56,46,51,53,39,37,74,69,67,77,52,78,84,72,79,82,78,80,75,78,82,86,79,68,83,77,57,71,66,58,52,48,48,48,49,48,52,45,55,72,66,36,63,49,95,41,60,23,37,22,46,36,41,11,68,36,51,46,75,48,67,65,54,48,51,47,32,45,48,35,20,51,48,30,41,76,37,64,26,25,42,30,35,66,44,42,36,39,32,35,34,19,48,23,50,48,48,24,42,74,63,72,35,57,30,39,16,33,28,26,56,87,53,53,52,50,92,70,19,49,79,62,68,71,44,76,44,75,32,84,34,71,65,49,26,55,51,51,48,56,71,64,31,55,31,39,34,33,47,72,34,24,56,61,28,51,26,58,50,32,46,57,52,35,34,36,64,52,28,72,44,73,58,44,35,36,36,45,29,50,92,53,66,47,49,36,45,53,49,28,54,51,47,25,33,74,39,46,35,30,58,70,65,58,59,64,54,58,43,74,27,66,41,48,64,60,35,56,52,52,49,72,68,56,73,77,72,71,78,72,76,41,73,55,70,66,58,57,59,65,72,47,71,78,70,77,77,75,77,73,78,124,100,63,44,61,43,73,49,75,49,93,88,64,64,49,36,28,40,21,30,31,44,98,80,69,51,72,46,67,43,70,49,46,60,71,55,40,53,62,49,42,56,55,46,49,54,40,38,74,70,68,76,53,74,85,73,78,82,77,79,74,77,80,84,79,70,83,79,60,73,64,58,54,47,48,46,49,47,50,45,56,72,66,38,63,47,94,42,61,23,37,23,47,36,41,11,69,37,52,45,75,46,68,66,54,47,51,48,33,44,48,35,20,51,49,31,39,79,34,65,25,24,42,30,36,68,43,42,37,40,33,36,33,19,47,23,51,48,48,25,41,74,61,72,36,58,30,40,16,33,28,28,57,88,53,53,52,48,94,71,20,48,77,65,68,71,45,76,45,74,33,85,34,72,65,51,25,55,52,52,49,54,70,63,30,53,31,39,35,33,48,72,34,25,55,62,28,50,27,57,51,31,45,56,49,36,34,37,65,52,28,71,45,73,59,43,35,34,37,46,30,50,92,52,67,47,49,34,45,53,48,28,54,52,47,26,33,75,38,47,34,30,59,70,64,57,61,64,54,60,42,74,26,65,43,48,65,60,34,55,54,51,49,71,67,57,74,76,71,69,78,72,76,43,73,56,70,65,57,58,59,64,72,48,70,78,69,76,77,76,76,72,78,125

InterPro domains:
  IPR005269 Cytokinin riboside 5'-monophosphate phosphoribohydrolase LOG [TIGR00730] (89-265)
  IPR031100 LOG family [PF03641] (132-261)

Nearest PDB structures (foldseek):
  1ydh-assembly1_B  TM=9.814E-01  e=4.240E-27  Arabidopsis thaliana
  5zbk-assembly1_A-2  TM=9.642E-01  e=9.607E-22  Pseudomonas aeruginosa PAO1
  5zbj-assembly1_A-2  TM=9.680E-01  e=1.306E-21  Pseudomonas aeruginosa PAO1
  5its-assembly2_C  TM=9.705E-01  e=2.726E-21  Corynebacterium glutamicum ATCC 13032
  1t35-assembly1_C  TM=9.216E-01  e=1.223E-19  Bacillus subtilis